Protein AF-A0A3N0AHP6-F1 (afdb_monomer)

Solvent-accessible surface area (backbone atoms only — not comparable to full-atom values): 27730 Å² total; per-residue (Å²): 132,58,70,57,45,53,55,48,40,57,68,29,52,37,77,65,82,83,68,56,67,74,57,47,48,56,63,51,55,54,73,38,75,35,44,72,67,33,30,59,59,37,41,51,90,96,32,44,31,36,74,40,88,46,99,89,26,25,27,37,46,29,42,31,49,56,60,53,29,61,78,69,70,51,71,56,49,47,24,35,40,36,48,53,16,20,51,72,83,37,35,35,29,34,37,33,48,53,17,33,38,56,97,25,29,54,49,43,30,26,49,30,37,29,49,24,46,64,21,31,38,38,34,53,40,18,65,32,45,56,26,43,29,29,39,35,39,31,46,47,39,63,43,81,38,54,41,69,33,57,47,94,74,52,76,48,79,58,88,32,33,35,36,46,47,33,89,75,18,78,39,36,40,48,58,95,30,17,32,28,36,54,88,40,36,31,39,53,30,60,35,39,72,43,62,72,57,38,76,49,60,76,59,22,29,34,44,42,82,39,15,61,59,51,52,99,70,49,53,46,25,37,40,54,33,87,51,34,50,47,66,67,80,83,78,49,88,81,30,34,39,30,33,63,98,60,60,62,29,48,50,51,35,61,77,71,66,52,47,66,36,44,86,80,42,46,74,58,97,65,25,34,33,27,74,58,98,88,29,24,29,39,47,34,42,38,85,84,42,49,58,45,72,50,60,55,48,57,98,86,32,46,23,30,33,36,34,59,50,11,53,28,51,65,14,34,36,39,38,44,26,56,50,23,32,37,35,36,37,46,30,27,22,46,49,14,54,36,51,45,64,19,68,44,28,28,38,40,26,32,40,21,42,24,40,22,27,93,85,16,64,29,56,41,48,70,47,32,60,40,45,28,65,52,37,33,24,48,16,36,38,30,35,62,77,44,61,27,49,47,64,36,58,69,96,58,78,77,44,45,41,70,32,54,27,26,64,54,65,94,80,36,39,41,75,47,59,93,87,66,77,56,95,53,50,47,68,37,31,43,29,65,65,61,47,45,52,55,66,49,42,86,74,83,57,95,59,47,63,57,42,50,49,42,46,45,46,24,52,48,67,76,56,67,71,46,44,33,38,42,32,64,56,35,60,81,46,42,68,63,39,37,48,53,45,18,72,66,46,35,46,53,29,48,53,50,32,51,76,40,52,59,52,69,51,63,69,57,36,54,51,36,49,51,36,15,58,78,55,68,18,61,69,29,40,51,53,53,50,53,53,54,60,71,68,46,77,80,60,82,70,74,80,69,77,131

InterPro domains:
  IPR032675 Leucine-rich repeat domain superfamily [G3DSA:3.80.10.10] (245-380)

Foldseek 3Di:
DPVLCLVLLCLFKHADDPDDPVVVLVVLAPAAEAADPNLVQQEDPPHQWDWADDPQFIETQAGQVVCSCVVNVHDLERMEGRDHQHRNNTGHAEYELNHYPLNRAASRYAQEYEDYPNHAEYAANRCQNHRYAEYEAHLRHQYYHQRAHDPVSGPDHHPKHFYHYDPNNCFWDGDPRWIAGNQRQERRADIPPCPAEAERDANHAEYDARNWHQDPRFHQEYEDHQNYQDDDDPRDQNREYADDCDDNVVVVCVVVVGQYEYPQWDQDPNWIWHADPLWIEGRAHHQPDQAAADDQHDPNTGHAYYGACRAHLNHQEYAAALNYQYYEHDQQNAQHQEHHYHQNHAEAYANHPDHHHANYEYEDHLNHNFHYWRHQAQHKYAYPVFNAIARHHHPDTDFQQKFKWFQPDVVFIGGDDVPDDDPRIGIGSGDVVVRLVVLLDPDDDDCSLVRLLRRQLTRYDDDLVSLLSSLVVCVVVLLVNLLSNLLVLRLSSLVSNVSSVSCVDPVSLVSSLVSNVVSVSVNSNVSSVVSVVVPDPDDPVVVPDD

Nearest PDB structures (foldseek):
  4cp6-assembly1_A  TM=3.394E-01  e=4.085E-06  Streptococcus pneumoniae
  4h09-assembly2_B  TM=3.411E-01  e=2.617E-04  Eubacterium ventriosum ATCC 27560

Organism: NCBI:txid255723

Sequence (546 aa):
MNDAMREALSDILFFDDATPIDELARRCAEPLHLSGEAAAALTGEGRPFALWPEPDGCALLAADLHSLARDAGLPDAGLILRLPATICGTPLVRITADAFRPWLSYGIGLRLLALPEGMRETADRSLSPLCFENLAIPSTLERFGARPVQWSKLTRYPDGVRYLVHPDNPALFAEDGSLYSRDGETLIAQAYPYGECVEVRPGVRCIRQDAFLHTPNPPRRIVCPDSLEEARDDIDPALLWIRSNHGAFARVLKETGRRAVSPAYKIVDGDVYDFDDEGALLVATASEKTTAVTPDAVEGVPLVRIGRRALAPQATAVVISSQVKDIEDGNICEGAEKIALGENVRRIGRECFMHAAEGCVARIPRSVECIGERSFSGGWVRFDALDTAAYIPAGVRGLFSPTAYRDGGAAGIELAGEGASDESCFAVPFDMRAYDELLAGERAFLTKTQALVERLAGKAPLQDDAAASFARQLEKNAEAACTLIAERRSRRAIERLADAGFYEDEQRFLFQCEQLRRAHAAEALGCLMQRREAAAPAKPSDRFAF

Structure (mmCIF, N/CA/C/O backbone):
data_AF-A0A3N0AHP6-F1
#
_entry.id   AF-A0A3N0AHP6-F1
#
loop_
_atom_site.group_PDB
_atom_site.id
_atom_site.type_symbol
_atom_site.label_atom_id
_atom_site.label_alt_id
_atom_site.label_comp_id
_atom_site.label_asym_id
_atom_site.label_entity_id
_atom_site.label_seq_id
_atom_site.pdbx_PDB_ins_code
_atom_site.Cartn_x
_atom_site.Cartn_y
_atom_site.Cartn_z
_atom_site.occupancy
_atom_site.B_iso_or_equiv
_atom_site.auth_seq_id
_atom_site.auth_comp_id
_atom_site.auth_asym_id
_atom_site.auth_atom_id
_atom_site.pdbx_PDB_model_num
ATOM 1 N N . MET A 1 1 ? -2.672 -7.099 56.498 1.00 60.59 1 MET A N 1
ATOM 2 C CA . MET A 1 1 ? -3.964 -6.588 56.000 1.00 60.59 1 MET A CA 1
ATOM 3 C C . MET A 1 1 ? -4.979 -6.742 57.123 1.00 60.59 1 MET A C 1
ATOM 5 O O . MET A 1 1 ? -5.038 -7.840 57.660 1.00 60.59 1 MET A O 1
ATOM 9 N N . ASN A 1 2 ? -5.664 -5.674 57.552 1.00 68.00 2 ASN A N 1
ATOM 10 C CA . ASN A 1 2 ? -6.795 -5.813 58.484 1.00 68.00 2 ASN A CA 1
ATOM 11 C C . ASN A 1 2 ? -8.003 -6.388 57.720 1.00 68.00 2 ASN A C 1
ATOM 13 O O . ASN A 1 2 ? -8.059 -6.280 56.493 1.00 68.00 2 ASN A O 1
ATOM 17 N N . ASP A 1 3 ? -8.945 -7.013 58.424 1.00 70.50 3 ASP A N 1
ATOM 18 C CA . ASP A 1 3 ? -10.074 -7.706 57.785 1.00 70.50 3 ASP A CA 1
ATOM 19 C C . ASP A 1 3 ? -10.952 -6.751 56.957 1.00 70.50 3 ASP A C 1
ATOM 21 O O . ASP A 1 3 ? -11.359 -7.107 55.856 1.00 70.50 3 ASP A O 1
ATOM 25 N N . ALA A 1 4 ? -11.100 -5.496 57.398 1.00 65.75 4 ALA A N 1
ATOM 26 C CA . ALA A 1 4 ? -11.812 -4.448 56.660 1.00 65.75 4 ALA A CA 1
ATOM 27 C C . ALA A 1 4 ? -11.177 -4.111 55.294 1.00 65.75 4 ALA A C 1
ATOM 29 O O . ALA A 1 4 ? -11.889 -3.874 54.322 1.00 65.75 4 ALA A O 1
ATOM 30 N N . MET A 1 5 ? -9.840 -4.113 55.181 1.00 67.00 5 MET A N 1
ATOM 31 C CA . MET A 1 5 ? -9.163 -3.927 53.890 1.00 67.00 5 MET A CA 1
ATOM 32 C C . MET A 1 5 ? -9.312 -5.166 53.004 1.00 67.00 5 MET A C 1
ATOM 34 O O . MET A 1 5 ? -9.449 -5.018 51.798 1.00 67.00 5 MET A O 1
ATOM 38 N N . ARG A 1 6 ? -9.337 -6.376 53.579 1.00 71.19 6 ARG A N 1
ATOM 39 C CA . ARG A 1 6 ? -9.558 -7.617 52.819 1.00 71.19 6 ARG A CA 1
ATOM 40 C C . ARG A 1 6 ? -10.959 -7.661 52.201 1.00 71.19 6 ARG A C 1
ATOM 42 O O . ARG A 1 6 ? -11.077 -7.986 51.027 1.00 71.19 6 ARG A O 1
ATOM 49 N N . GLU A 1 7 ? -11.977 -7.313 52.983 1.00 71.94 7 GLU A N 1
ATOM 50 C CA . GLU A 1 7 ? -13.381 -7.276 52.558 1.00 71.94 7 GLU A CA 1
ATOM 51 C C . GLU A 1 7 ? -13.612 -6.208 51.475 1.00 71.94 7 GLU A C 1
ATOM 53 O O . GLU A 1 7 ? -14.125 -6.504 50.398 1.00 71.94 7 GLU A O 1
ATOM 58 N N . ALA A 1 8 ? -13.100 -4.991 51.687 1.00 71.69 8 ALA A N 1
ATOM 59 C CA . ALA A 1 8 ? -13.173 -3.920 50.693 1.00 71.69 8 ALA A CA 1
ATOM 60 C C . ALA A 1 8 ? -12.451 -4.262 49.379 1.00 71.69 8 ALA A C 1
ATOM 62 O O . ALA A 1 8 ? -12.913 -3.901 48.297 1.00 71.69 8 ALA A O 1
ATOM 63 N N . LEU A 1 9 ? -11.307 -4.950 49.464 1.00 74.94 9 LEU A N 1
ATOM 64 C CA . LEU A 1 9 ? -10.569 -5.407 48.289 1.00 74.94 9 LEU A CA 1
ATOM 65 C C . LEU A 1 9 ? -11.345 -6.475 47.520 1.00 74.94 9 LEU A C 1
ATOM 67 O O . LEU A 1 9 ? -11.382 -6.392 46.294 1.00 74.94 9 LEU A O 1
ATOM 71 N N . SER A 1 10 ? -12.004 -7.414 48.213 1.00 80.50 10 SER A N 1
ATOM 72 C CA . SER A 1 10 ? -12.792 -8.468 47.561 1.00 80.50 10 SER A CA 1
ATOM 73 C C . SER A 1 10 ? -13.999 -7.953 46.775 1.00 80.50 10 SER A C 1
ATOM 75 O O . SER A 1 10 ? -14.454 -8.648 45.872 1.00 80.50 10 SER A O 1
ATOM 77 N N . ASP A 1 11 ? -14.477 -6.737 47.046 1.00 84.69 11 ASP A N 1
ATOM 78 C CA . ASP A 1 11 ? -15.577 -6.127 46.287 1.00 84.69 11 ASP A CA 1
ATOM 79 C C . ASP A 1 11 ? -15.116 -5.349 45.044 1.00 84.69 11 ASP A C 1
ATOM 81 O O . ASP A 1 11 ? -15.899 -5.149 44.109 1.00 84.69 11 ASP A O 1
ATOM 85 N N . ILE A 1 12 ? -13.857 -4.897 45.026 1.00 91.38 12 ILE A N 1
ATOM 86 C CA . ILE A 1 12 ? -13.289 -4.041 43.969 1.00 91.38 12 ILE A CA 1
ATOM 87 C C . ILE A 1 12 ? -12.486 -4.852 42.965 1.00 91.38 12 ILE A C 1
ATOM 89 O O . ILE A 1 12 ? -12.589 -4.615 41.764 1.00 91.38 12 ILE A O 1
ATOM 93 N N . LEU A 1 13 ? -11.652 -5.771 43.450 1.00 93.31 13 LEU A N 1
ATOM 94 C CA . LEU A 1 13 ? -10.813 -6.624 42.623 1.00 93.31 13 LEU A CA 1
ATOM 95 C C . LEU A 1 13 ? -10.924 -8.057 43.131 1.00 93.31 13 LEU A C 1
ATOM 97 O O . LEU A 1 13 ? -10.480 -8.367 44.232 1.00 93.31 13 LEU A O 1
ATOM 101 N N . PHE A 1 14 ? -11.499 -8.935 42.320 1.00 93.75 14 PHE A N 1
ATOM 102 C CA . PHE A 1 14 ? -11.691 -10.339 42.680 1.00 93.75 14 PHE A CA 1
ATOM 103 C C . PHE A 1 14 ? -11.543 -11.251 41.465 1.00 93.75 14 PHE A C 1
ATOM 105 O O . PHE A 1 14 ? -11.559 -10.796 40.325 1.00 93.75 14 PHE A O 1
ATOM 112 N N . PHE A 1 15 ? -11.375 -12.548 41.710 1.00 93.94 15 PHE A N 1
ATOM 113 C CA . PHE A 1 15 ? -11.297 -13.571 40.671 1.00 93.94 15 PHE A CA 1
ATOM 114 C C . PHE A 1 15 ? -12.629 -14.323 40.578 1.00 93.94 15 PHE A C 1
ATOM 116 O O . PHE A 1 15 ? -13.157 -14.765 41.597 1.00 93.94 15 PHE A O 1
ATOM 123 N N . ASP A 1 16 ? -13.162 -14.465 39.367 1.00 92.38 16 ASP A N 1
ATOM 124 C CA . ASP A 1 16 ? -14.370 -15.242 39.073 1.00 92.38 16 ASP A CA 1
ATOM 125 C C . ASP A 1 16 ? -14.294 -15.690 37.608 1.00 92.38 16 ASP A C 1
ATOM 127 O O . ASP A 1 16 ? -14.392 -14.873 36.690 1.00 92.38 16 ASP A O 1
ATOM 131 N N . ASP A 1 17 ? -14.069 -16.980 37.375 1.00 90.69 17 ASP A N 1
ATOM 132 C CA . ASP A 1 17 ? -13.994 -17.598 36.046 1.00 90.69 17 ASP A CA 1
ATOM 133 C C . ASP A 1 17 ? -15.271 -18.372 35.679 1.00 90.69 17 ASP A C 1
ATOM 135 O O . ASP A 1 17 ? -15.566 -18.560 34.498 1.00 90.69 17 ASP A O 1
ATOM 139 N N . ALA A 1 18 ? -16.062 -18.767 36.677 1.00 93.06 18 ALA A N 1
ATOM 140 C CA . ALA A 1 18 ? -17.239 -19.610 36.512 1.00 93.06 18 ALA A CA 1
ATOM 141 C C . ALA A 1 18 ? -18.499 -18.834 36.096 1.00 93.06 18 ALA A C 1
ATOM 143 O O . ALA A 1 18 ? -19.311 -19.351 35.325 1.00 93.06 18 ALA A O 1
ATOM 144 N N . THR A 1 19 ? -18.690 -17.607 36.591 1.00 95.19 19 THR A N 1
ATOM 145 C CA . THR A 1 19 ? -19.942 -16.866 36.369 1.00 95.19 19 THR A CA 1
ATOM 146 C C . THR A 1 19 ? -20.007 -16.327 34.935 1.00 95.19 19 THR A C 1
ATOM 148 O O . THR A 1 19 ? -19.036 -15.709 34.495 1.00 95.19 19 THR A O 1
ATOM 151 N N . PRO A 1 20 ? -21.108 -16.499 34.179 1.00 96.00 20 PRO A N 1
ATOM 152 C CA . PRO A 1 20 ? -21.264 -15.914 32.844 1.00 96.00 20 PRO A CA 1
ATOM 153 C C . PRO A 1 20 ? -21.096 -14.388 32.831 1.00 96.00 20 PRO A C 1
ATOM 155 O O . PRO A 1 20 ? -21.489 -13.699 33.772 1.00 96.00 20 PRO A O 1
ATOM 158 N N . ILE A 1 21 ? -20.543 -13.834 31.746 1.00 94.75 21 ILE A N 1
ATOM 159 C CA . ILE A 1 21 ? -20.154 -12.415 31.713 1.00 94.75 21 ILE A CA 1
ATOM 160 C C . ILE A 1 21 ? -21.340 -11.451 31.849 1.00 94.75 21 ILE A C 1
ATOM 162 O O . ILE A 1 21 ? -21.230 -10.458 32.559 1.00 94.75 21 ILE A O 1
ATOM 166 N N . ASP A 1 22 ? -22.493 -11.766 31.255 1.00 92.50 22 ASP A N 1
ATOM 167 C CA . ASP A 1 22 ? -23.694 -10.920 31.337 1.00 92.50 22 ASP A CA 1
ATOM 168 C C . ASP A 1 22 ? -24.322 -10.937 32.738 1.00 92.50 22 ASP A C 1
ATOM 170 O O . ASP A 1 22 ? -25.002 -9.998 33.157 1.00 92.50 22 ASP A O 1
ATOM 174 N N . GLU A 1 23 ? -24.123 -12.024 33.483 1.00 95.06 23 GLU A N 1
ATOM 175 C CA . GLU A 1 23 ? -24.515 -12.109 34.887 1.00 95.06 23 GLU A CA 1
ATOM 176 C C . GLU A 1 23 ? -23.552 -11.307 35.766 1.00 95.06 23 GLU A C 1
ATOM 178 O O . GLU A 1 23 ? -24.004 -10.504 36.582 1.00 95.06 23 GLU A O 1
ATOM 183 N N . LEU A 1 24 ? -22.240 -11.428 35.532 1.00 94.50 24 LEU A N 1
ATOM 184 C CA . LEU A 1 24 ? -21.227 -10.616 36.210 1.00 94.50 24 LEU A CA 1
ATOM 185 C C . LEU A 1 24 ? -21.418 -9.122 35.972 1.00 94.50 24 LEU A C 1
ATOM 187 O O . LEU A 1 24 ? -21.387 -8.350 36.925 1.00 94.50 24 LEU A O 1
ATOM 191 N N . ALA A 1 25 ? -21.645 -8.709 34.726 1.00 94.06 25 ALA A N 1
ATOM 192 C CA . ALA A 1 25 ? -21.859 -7.311 34.381 1.00 94.06 25 ALA A CA 1
ATOM 193 C C . ALA A 1 25 ? -23.089 -6.743 35.102 1.00 94.06 25 ALA A C 1
ATOM 195 O O . ALA A 1 25 ? -23.007 -5.656 35.669 1.00 94.06 25 ALA A O 1
ATOM 196 N N . ARG A 1 26 ? -24.196 -7.501 35.169 1.00 92.19 26 ARG A N 1
ATOM 197 C CA . ARG A 1 26 ? -25.392 -7.111 35.936 1.00 92.19 26 ARG A CA 1
ATOM 198 C C . ARG A 1 26 ? -25.121 -7.024 37.436 1.00 92.19 26 ARG A C 1
ATOM 200 O O . ARG A 1 26 ? -25.527 -6.049 38.057 1.00 92.19 26 ARG A O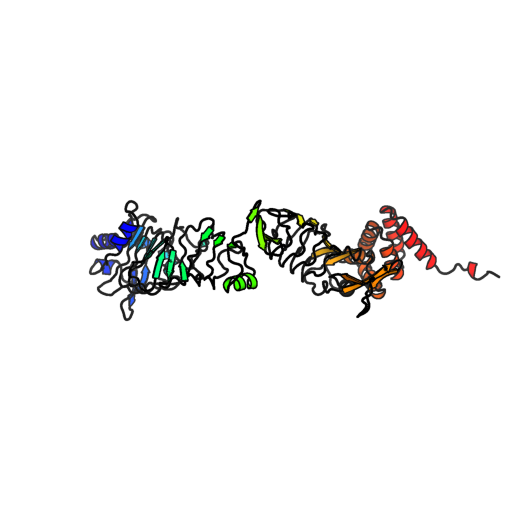 1
ATOM 207 N N . ARG A 1 27 ? -24.394 -7.990 38.007 1.00 92.19 27 ARG A N 1
ATOM 208 C CA . ARG A 1 27 ? -23.989 -7.969 39.425 1.00 92.19 27 ARG A CA 1
ATOM 209 C C . ARG A 1 27 ? -23.109 -6.758 39.742 1.00 92.19 27 ARG A C 1
ATOM 211 O O . ARG A 1 27 ? -23.287 -6.105 40.764 1.00 92.19 27 ARG A O 1
ATOM 218 N N . CYS A 1 28 ? -22.162 -6.441 38.864 1.00 93.12 28 CYS A N 1
ATOM 219 C CA . CYS A 1 28 ? -21.251 -5.313 39.037 1.00 93.12 28 CYS A CA 1
ATOM 220 C C . CYS A 1 28 ? -21.891 -3.950 38.736 1.00 93.12 28 CYS A C 1
ATOM 222 O O . CYS A 1 28 ? -21.322 -2.944 39.157 1.00 93.12 28 CYS A O 1
ATOM 224 N N . ALA A 1 29 ? -23.042 -3.910 38.053 1.00 89.38 29 ALA A N 1
ATOM 225 C CA . ALA A 1 29 ? -23.788 -2.683 37.775 1.00 89.38 29 ALA A CA 1
ATOM 226 C C . ALA A 1 29 ? -24.452 -2.084 39.026 1.00 89.38 29 ALA A C 1
ATOM 228 O O . ALA A 1 29 ? -24.732 -0.887 39.051 1.00 89.38 29 ALA A O 1
ATOM 229 N N . GLU A 1 30 ? -24.680 -2.879 40.078 1.00 91.12 30 GLU A N 1
ATOM 230 C CA . GLU A 1 30 ? -25.115 -2.332 41.364 1.00 91.12 30 GLU A CA 1
ATOM 231 C C . GLU A 1 30 ? -24.065 -1.324 41.885 1.00 91.12 30 GLU A C 1
ATOM 233 O O . GLU A 1 30 ? -22.864 -1.614 41.841 1.00 91.12 30 GLU A O 1
ATOM 238 N N . PRO A 1 31 ? -24.449 -0.135 42.379 1.00 92.44 31 PRO A N 1
ATOM 239 C CA . PRO A 1 31 ? -23.481 0.843 42.871 1.00 92.44 31 PRO A CA 1
ATOM 240 C C . PRO A 1 31 ? -22.698 0.341 44.095 1.00 92.44 31 PRO A C 1
ATOM 242 O O . PRO A 1 31 ? -23.275 0.009 45.129 1.00 92.44 31 PRO A O 1
ATOM 245 N N . LEU A 1 32 ? -21.365 0.322 43.998 1.00 93.06 32 LEU A N 1
ATOM 246 C CA . LEU A 1 32 ? -20.478 0.054 45.134 1.00 93.06 32 LEU A CA 1
ATOM 247 C C . LEU A 1 32 ? -20.097 1.367 45.829 1.00 93.06 32 LEU A C 1
ATOM 249 O O . LEU A 1 32 ? -19.530 2.265 45.204 1.00 93.06 32 LEU A O 1
ATOM 253 N N . HIS A 1 33 ? -20.355 1.464 47.131 1.00 93.19 33 HIS A N 1
ATOM 254 C CA . HIS A 1 33 ? -20.053 2.649 47.933 1.00 93.19 33 HIS A CA 1
ATOM 255 C C . HIS A 1 33 ? -18.953 2.345 48.955 1.00 93.19 33 HIS A C 1
ATOM 257 O O . HIS A 1 33 ? -19.170 1.601 49.909 1.00 93.19 33 HIS A O 1
ATOM 263 N N . LEU A 1 34 ? -17.775 2.954 48.791 1.00 90.12 34 LEU A N 1
ATOM 264 C CA . LEU A 1 34 ? -16.674 2.822 49.748 1.00 90.12 34 LEU A CA 1
ATOM 265 C C . LEU A 1 34 ? -16.747 3.926 50.801 1.00 90.12 34 LEU A C 1
ATOM 267 O O . LEU A 1 34 ? -16.810 5.112 50.477 1.00 90.12 34 LEU A O 1
ATOM 271 N N . SER A 1 35 ? -16.694 3.549 52.077 1.00 88.12 35 SER A N 1
ATOM 272 C CA . SER A 1 35 ? -16.689 4.485 53.207 1.00 88.12 35 SER A CA 1
ATOM 273 C C . SER A 1 35 ? -15.869 3.942 54.382 1.00 88.12 35 SER A C 1
ATOM 275 O O . SER A 1 35 ? -15.400 2.804 54.346 1.00 88.12 35 SER A O 1
ATOM 277 N N . GLY A 1 36 ? -15.653 4.764 55.413 1.00 86.81 36 GLY A N 1
ATOM 278 C CA . GLY A 1 36 ? -14.990 4.340 56.650 1.00 86.81 36 GLY A CA 1
ATOM 279 C C . GLY A 1 36 ? -13.583 3.771 56.433 1.00 86.81 36 GLY A C 1
ATOM 280 O O . GLY A 1 36 ? -12.793 4.305 55.650 1.00 86.81 36 GLY A O 1
ATOM 281 N N . GLU A 1 37 ? -13.271 2.678 57.134 1.00 83.62 37 GLU A N 1
ATOM 282 C CA . GLU A 1 37 ? -11.953 2.033 57.078 1.00 83.62 37 GLU A CA 1
ATOM 283 C C . GLU A 1 37 ? -11.608 1.487 55.685 1.00 83.62 37 GLU A C 1
ATOM 285 O O . GLU A 1 37 ? -10.451 1.562 55.277 1.00 83.62 37 GLU A O 1
ATOM 290 N N . ALA A 1 38 ? -12.601 1.007 54.929 1.00 81.94 38 ALA A N 1
ATOM 291 C CA . ALA A 1 38 ? -12.428 0.506 53.566 1.00 81.94 38 ALA A CA 1
ATOM 292 C C . ALA A 1 38 ? -11.911 1.599 52.616 1.00 81.94 38 ALA A C 1
ATOM 294 O O . ALA A 1 38 ? -10.931 1.408 51.896 1.00 81.94 38 ALA A O 1
ATOM 295 N N . ALA A 1 39 ? -12.528 2.783 52.651 1.00 86.44 39 ALA A N 1
ATOM 296 C CA . ALA A 1 39 ? -12.084 3.911 51.838 1.00 86.44 39 ALA A CA 1
ATOM 297 C C . ALA A 1 39 ? -10.700 4.426 52.274 1.00 86.44 39 ALA A C 1
ATOM 299 O O . ALA A 1 39 ? -9.848 4.687 51.423 1.00 86.44 39 ALA A O 1
ATOM 300 N N . ALA A 1 40 ? -10.444 4.519 53.584 1.00 85.50 40 ALA A N 1
ATOM 301 C CA . ALA A 1 40 ? -9.150 4.947 54.126 1.00 85.50 40 ALA A CA 1
ATOM 302 C C . ALA A 1 40 ? -8.005 3.963 53.812 1.00 85.50 40 ALA A C 1
ATOM 304 O O . ALA A 1 40 ? -6.844 4.357 53.708 1.00 85.50 40 ALA A O 1
ATOM 305 N N . ALA A 1 41 ? -8.319 2.677 53.654 1.00 83.31 41 ALA A N 1
ATOM 306 C CA . ALA A 1 41 ? -7.358 1.650 53.276 1.00 83.31 41 ALA A CA 1
ATOM 307 C C . ALA A 1 41 ? -6.892 1.775 51.815 1.00 83.31 41 ALA A C 1
ATOM 309 O O . ALA A 1 41 ? -5.727 1.494 51.515 1.00 83.31 41 ALA A O 1
ATOM 310 N N . LEU A 1 42 ? -7.792 2.212 50.931 1.00 84.94 42 LEU A N 1
ATOM 311 C CA . LEU A 1 42 ? -7.589 2.244 49.483 1.00 84.94 42 LEU A CA 1
ATOM 312 C C . LEU A 1 42 ? -7.162 3.610 48.953 1.00 84.94 42 LEU A C 1
ATOM 314 O O . LEU A 1 42 ? -6.558 3.671 47.887 1.00 84.94 42 LEU A O 1
ATOM 318 N N . THR A 1 43 ? -7.446 4.689 49.682 1.00 86.25 43 THR A N 1
ATOM 319 C CA . THR A 1 43 ? -7.191 6.065 49.237 1.00 86.25 43 THR A CA 1
ATOM 320 C C . THR A 1 43 ? -6.187 6.800 50.115 1.00 86.25 43 THR A C 1
ATOM 322 O O . THR A 1 43 ? -6.121 6.583 51.322 1.00 86.25 43 THR A O 1
ATOM 325 N N . GLY A 1 44 ? -5.400 7.687 49.503 1.00 80.31 44 GLY A N 1
ATOM 326 C CA . GLY A 1 44 ? -4.389 8.500 50.184 1.00 80.31 44 GLY A CA 1
ATOM 327 C C . GLY A 1 44 ? -2.990 8.333 49.591 1.00 80.31 44 GLY A C 1
ATOM 328 O O . GLY A 1 44 ? -2.791 7.641 48.594 1.00 80.31 44 GLY A O 1
ATOM 329 N N . GLU A 1 45 ? -2.001 8.987 50.195 1.00 76.75 45 GLU A N 1
ATOM 330 C CA . GLU A 1 45 ? -0.619 8.928 49.714 1.00 76.75 45 GLU A CA 1
ATOM 331 C C . GLU A 1 45 ? -0.038 7.511 49.868 1.00 76.75 45 GLU A C 1
ATOM 333 O O . GLU A 1 45 ? -0.155 6.887 50.924 1.00 76.75 45 GLU A O 1
ATOM 338 N N . GLY A 1 46 ? 0.548 6.977 48.791 1.00 78.19 46 GLY A N 1
ATOM 339 C CA . GLY A 1 46 ? 1.087 5.612 48.757 1.00 78.19 46 GLY A CA 1
ATOM 340 C C . GLY A 1 46 ? 0.031 4.500 48.806 1.00 78.19 46 GLY A C 1
ATOM 341 O O . GLY A 1 46 ? 0.389 3.340 49.001 1.00 78.19 46 GLY A O 1
ATOM 342 N N . ARG A 1 47 ? -1.257 4.834 48.651 1.00 85.94 47 ARG A N 1
ATOM 343 C CA . ARG A 1 47 ? -2.358 3.864 48.597 1.00 85.94 47 ARG A CA 1
ATOM 344 C C . ARG A 1 47 ? -2.716 3.491 47.158 1.00 85.94 47 ARG A C 1
ATOM 346 O O . ARG A 1 47 ? -2.359 4.227 46.236 1.00 85.94 47 ARG A O 1
ATOM 353 N N . PRO A 1 48 ? -3.423 2.363 46.951 1.00 86.75 48 PRO A N 1
ATOM 354 C CA . PRO A 1 48 ? -3.725 1.883 45.611 1.00 86.75 48 PRO A CA 1
ATOM 355 C C . PRO A 1 48 ? -4.504 2.868 44.740 1.00 86.75 48 PRO A C 1
ATOM 357 O O . PRO A 1 48 ? -4.262 2.899 43.538 1.00 86.75 48 PRO A O 1
ATOM 360 N N . PHE A 1 49 ? -5.399 3.677 45.315 1.00 90.94 49 PHE A N 1
ATOM 361 C CA . PHE A 1 49 ? -6.145 4.711 44.602 1.00 90.94 49 PHE A CA 1
ATOM 362 C C . PHE A 1 49 ? -5.676 6.120 44.967 1.00 90.94 49 PHE A C 1
ATOM 364 O O . PHE A 1 49 ? -5.736 6.549 46.122 1.00 90.94 49 PHE A O 1
ATOM 371 N N . ALA A 1 50 ? -5.301 6.882 43.940 1.00 93.38 50 ALA A N 1
ATOM 372 C CA . ALA A 1 50 ? -5.143 8.328 44.025 1.00 93.38 50 ALA A CA 1
ATOM 373 C C . ALA A 1 50 ? -6.352 9.010 43.378 1.00 93.38 50 ALA A C 1
ATOM 375 O O . ALA A 1 50 ? -6.723 8.680 42.249 1.00 93.38 50 ALA A O 1
ATOM 376 N N . LEU A 1 51 ? -6.945 9.973 44.082 1.00 94.50 51 LEU A N 1
ATOM 377 C CA . LEU A 1 51 ? -8.131 10.704 43.638 1.00 94.50 51 LEU A CA 1
ATOM 378 C C . LEU A 1 51 ? -7.814 12.190 43.470 1.00 94.50 51 LEU A C 1
ATOM 380 O O . LEU A 1 51 ? -7.045 12.755 44.248 1.00 94.50 51 LEU A O 1
ATOM 384 N N . TRP A 1 52 ? -8.446 12.824 42.487 1.00 93.69 52 TRP A N 1
ATOM 385 C CA . TRP A 1 52 ? -8.442 14.275 42.315 1.00 93.69 52 TRP A CA 1
ATOM 386 C C . TRP A 1 52 ? -9.836 14.839 42.573 1.00 93.69 52 TRP A C 1
ATOM 388 O O . TRP A 1 52 ? -10.788 14.329 41.982 1.00 93.69 52 TRP A O 1
ATOM 398 N N . PRO A 1 53 ? -9.990 15.871 43.414 1.00 93.62 53 PRO A N 1
ATOM 399 C CA . PRO A 1 53 ? -11.263 16.567 43.555 1.00 93.62 53 PRO A CA 1
ATOM 400 C C . PRO A 1 53 ? -11.685 17.245 42.246 1.00 93.62 53 PRO A C 1
ATOM 402 O O . PRO A 1 53 ? -10.879 17.905 41.594 1.00 93.62 53 PRO A O 1
ATOM 405 N N . GLU A 1 54 ? -12.959 17.120 41.894 1.00 92.50 54 GLU A N 1
ATOM 406 C CA . GLU A 1 54 ? -13.606 17.778 40.755 1.00 92.50 54 GLU A CA 1
ATOM 407 C C . GLU A 1 54 ? -14.889 18.481 41.244 1.00 92.50 54 GLU A C 1
ATOM 409 O O . GLU A 1 54 ? -15.411 18.120 42.301 1.00 92.50 54 GLU A O 1
ATOM 414 N N . PRO A 1 55 ? -15.442 19.466 40.510 1.00 90.31 55 PRO A N 1
ATOM 415 C CA . PRO A 1 55 ? -16.648 20.183 40.941 1.00 90.31 55 PRO A CA 1
ATOM 416 C C . PRO A 1 55 ? -17.849 19.274 41.251 1.00 90.31 55 PRO A C 1
ATOM 418 O O . PRO A 1 55 ? -18.568 19.519 42.216 1.00 90.31 55 PRO A O 1
ATOM 421 N N . ASP A 1 56 ? -18.016 18.203 40.473 1.00 90.38 56 ASP A N 1
ATOM 422 C CA . ASP A 1 56 ? -19.157 17.283 40.560 1.00 90.38 56 ASP A CA 1
ATOM 423 C C . ASP A 1 56 ? -18.803 15.935 41.226 1.00 90.38 56 ASP A C 1
ATOM 425 O O . ASP A 1 56 ? -19.591 14.990 41.174 1.00 90.38 56 ASP A O 1
ATOM 429 N N . GLY A 1 57 ? -17.616 15.808 41.834 1.00 95.44 57 GLY A N 1
ATOM 430 C CA . GLY A 1 57 ? -17.167 14.559 42.451 1.00 95.44 57 GLY A CA 1
ATOM 431 C C . GLY A 1 57 ? -15.648 14.435 42.530 1.00 95.44 57 GLY A C 1
ATOM 432 O O . GLY A 1 57 ? -14.948 15.349 42.960 1.00 95.44 57 GLY A O 1
ATOM 433 N N . CYS A 1 58 ? -15.112 13.285 42.137 1.00 95.75 58 CYS A N 1
ATOM 434 C CA . CYS A 1 58 ? -13.677 13.064 42.024 1.00 95.75 58 CYS A CA 1
ATOM 435 C C . CYS A 1 58 ? -13.306 12.292 40.754 1.00 95.75 58 CYS A C 1
ATOM 437 O O . CYS A 1 58 ? -14.116 11.565 40.174 1.00 95.75 58 CYS A O 1
ATOM 439 N N . ALA A 1 59 ? -12.057 12.452 40.323 1.00 96.44 59 ALA A N 1
ATOM 440 C CA . ALA A 1 59 ? -11.457 11.695 39.237 1.00 96.44 59 ALA A CA 1
ATOM 441 C C . ALA A 1 59 ? -10.437 10.680 39.771 1.00 96.44 59 ALA A C 1
ATOM 443 O O . ALA A 1 59 ? -9.666 10.986 40.683 1.00 96.44 59 ALA A O 1
ATOM 444 N N . LEU A 1 60 ? -10.383 9.493 39.167 1.00 96.19 60 LEU A N 1
ATOM 445 C CA . LEU A 1 60 ? -9.335 8.507 39.427 1.00 96.19 60 LEU A CA 1
ATOM 446 C C . LEU A 1 60 ? -8.042 8.954 38.736 1.00 96.19 60 LEU A C 1
ATOM 448 O O . LEU A 1 60 ? -7.988 8.993 37.508 1.00 96.19 60 LEU A O 1
ATOM 452 N N . LEU A 1 61 ? -7.013 9.287 39.519 1.00 94.81 61 LEU A N 1
ATOM 453 C CA . LEU A 1 61 ? -5.687 9.691 39.032 1.00 94.81 61 LEU A CA 1
ATOM 454 C C . LEU A 1 61 ? -4.697 8.545 38.909 1.00 94.81 61 LEU A C 1
ATOM 456 O O . LEU A 1 61 ? -3.789 8.615 38.086 1.00 94.81 61 LEU A O 1
ATOM 460 N N . ALA A 1 62 ? -4.816 7.540 39.771 1.00 93.56 62 ALA A N 1
ATOM 461 C CA . ALA A 1 62 ? -3.976 6.356 39.735 1.00 93.56 62 ALA A CA 1
ATOM 462 C C . ALA A 1 62 ? -4.702 5.182 40.392 1.00 93.56 62 ALA A C 1
ATOM 464 O O . ALA A 1 62 ? -5.354 5.372 41.418 1.00 93.56 62 ALA A O 1
ATOM 465 N N . ALA A 1 63 ? -4.539 3.993 39.822 1.00 93.69 63 ALA A N 1
ATOM 466 C CA . ALA A 1 63 ? -4.947 2.714 40.376 1.00 93.69 63 ALA A CA 1
ATOM 467 C C . ALA A 1 63 ? -3.799 1.703 40.247 1.00 93.69 63 ALA A C 1
ATOM 469 O O . ALA A 1 63 ? -3.446 1.298 39.139 1.00 93.69 63 ALA A O 1
ATOM 470 N N . ASP A 1 64 ? -3.210 1.310 41.378 1.00 92.75 64 ASP A N 1
ATOM 471 C CA . ASP A 1 64 ? -2.146 0.302 41.454 1.00 92.75 64 ASP A CA 1
ATOM 472 C C . ASP A 1 64 ? -2.728 -1.115 41.528 1.00 92.75 64 ASP A C 1
ATOM 474 O O . ASP A 1 64 ? -2.922 -1.681 42.607 1.00 92.75 64 ASP A O 1
ATOM 478 N N . LEU A 1 65 ? -3.013 -1.693 40.359 1.00 92.50 65 LEU A N 1
ATOM 479 C CA . LEU A 1 65 ? -3.596 -3.029 40.248 1.00 92.50 65 LEU A CA 1
ATOM 480 C C . LEU A 1 65 ? -2.643 -4.126 40.734 1.00 92.50 65 LEU A C 1
ATOM 482 O O . LEU A 1 65 ? -3.109 -5.148 41.234 1.00 92.50 65 LEU A O 1
ATOM 486 N N . HIS A 1 66 ? -1.326 -3.921 40.643 1.00 90.31 66 HIS A N 1
ATOM 487 C CA . HIS A 1 66 ? -0.352 -4.872 41.179 1.00 90.31 66 HIS A CA 1
ATOM 488 C C . HIS A 1 66 ? -0.405 -4.943 42.696 1.00 90.31 66 HIS A C 1
ATOM 490 O O . HIS A 1 66 ? -0.431 -6.042 43.251 1.00 90.31 66 HIS A O 1
ATOM 496 N N . SER A 1 67 ? -0.425 -3.789 43.367 1.00 88.38 67 SER A N 1
ATOM 497 C CA . SER A 1 67 ? -0.559 -3.763 44.821 1.00 88.38 67 SER A CA 1
ATOM 498 C C . SER A 1 67 ? -1.894 -4.363 45.256 1.00 88.38 67 SER A C 1
ATOM 500 O O . SER A 1 67 ? -1.894 -5.190 46.162 1.00 88.38 67 SER A O 1
ATOM 502 N N . LEU A 1 68 ? -3.000 -4.054 44.564 1.00 88.75 68 LEU A N 1
ATOM 503 C CA . LEU A 1 68 ? -4.308 -4.660 44.852 1.00 88.75 68 LEU A CA 1
ATOM 504 C C . LEU A 1 68 ? -4.279 -6.191 44.721 1.00 88.75 68 LEU A C 1
ATOM 506 O O . LEU A 1 68 ? -4.669 -6.890 45.654 1.00 88.75 68 LEU A O 1
ATOM 510 N N . ALA A 1 69 ? -3.784 -6.720 43.597 1.00 90.25 69 ALA A N 1
ATOM 511 C CA . ALA A 1 69 ? -3.738 -8.162 43.356 1.00 90.25 69 ALA A CA 1
ATOM 512 C C . ALA A 1 69 ? -2.811 -8.883 44.347 1.00 90.25 69 ALA A C 1
ATOM 514 O O . ALA A 1 69 ? -3.191 -9.904 44.922 1.00 90.25 69 ALA A O 1
ATOM 515 N N . ARG A 1 70 ? -1.618 -8.326 44.604 1.00 88.75 70 ARG A N 1
ATOM 516 C CA . ARG A 1 70 ? -0.652 -8.868 45.573 1.00 88.75 70 ARG A CA 1
ATOM 517 C C . ARG A 1 70 ? -1.237 -8.902 46.980 1.00 88.75 70 ARG A C 1
ATOM 519 O O . ARG A 1 70 ? -1.129 -9.922 47.656 1.00 88.75 70 ARG A O 1
ATOM 526 N N . ASP A 1 71 ? -1.829 -7.798 47.425 1.00 84.69 71 ASP A N 1
ATOM 527 C CA . ASP A 1 71 ? -2.315 -7.663 48.798 1.00 84.69 71 ASP A CA 1
ATOM 528 C C . ASP A 1 71 ? -3.546 -8.556 49.044 1.00 84.69 71 ASP A C 1
ATOM 530 O O . ASP A 1 71 ? -3.707 -9.088 50.145 1.00 84.69 71 ASP A O 1
ATOM 534 N N . ALA A 1 72 ? -4.359 -8.793 48.007 1.00 84.62 72 ALA A N 1
ATOM 535 C CA . ALA A 1 72 ? -5.491 -9.720 48.033 1.00 84.62 72 ALA A CA 1
ATOM 536 C C . ALA A 1 72 ? -5.110 -11.196 47.778 1.00 84.62 72 ALA A C 1
ATOM 538 O O . ALA A 1 72 ? -5.943 -12.078 47.978 1.00 84.62 72 ALA A O 1
ATOM 539 N N . GLY A 1 73 ? -3.868 -11.491 47.372 1.00 88.62 73 GLY A N 1
ATOM 540 C CA . GLY A 1 73 ? -3.427 -12.851 47.033 1.00 88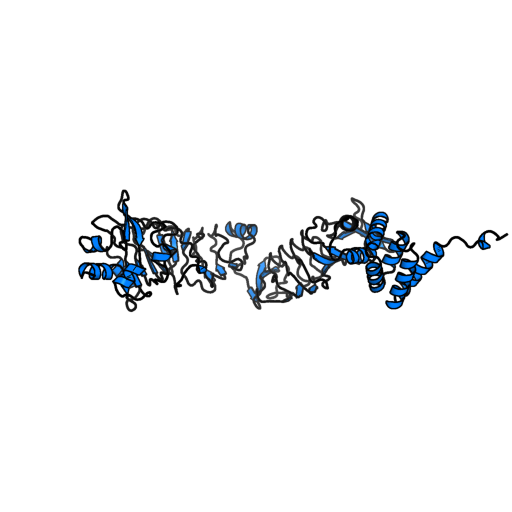.62 73 GLY A CA 1
ATOM 541 C C . GLY A 1 73 ? -4.093 -13.416 45.773 1.00 88.62 73 GLY A C 1
ATOM 542 O O . GLY A 1 73 ? -4.332 -14.620 45.691 1.00 88.62 73 GLY A O 1
ATOM 543 N N . LEU A 1 74 ? -4.430 -12.546 44.820 1.00 91.94 74 LEU A N 1
ATOM 544 C CA . LEU A 1 74 ? -5.135 -12.886 43.587 1.00 91.94 74 LEU A CA 1
ATOM 545 C C . LEU A 1 74 ? -4.165 -13.304 42.470 1.00 91.94 74 LEU A C 1
ATOM 547 O O . LEU A 1 74 ? -2.997 -12.903 42.484 1.00 91.94 74 LEU A O 1
ATOM 551 N N . PRO A 1 75 ? -4.638 -14.086 41.481 1.00 92.81 75 PRO A N 1
ATOM 552 C CA . PRO A 1 75 ? -3.872 -14.336 40.267 1.00 92.81 75 PRO A CA 1
ATOM 553 C C . PRO A 1 75 ? -3.666 -13.042 39.470 1.00 92.81 75 PRO A C 1
ATOM 555 O O . PRO A 1 75 ? -4.261 -12.003 39.744 1.00 92.81 75 PRO A O 1
ATOM 558 N N . ASP A 1 76 ? -2.833 -13.110 38.441 1.00 90.62 76 ASP A N 1
ATOM 559 C CA . ASP A 1 76 ? -2.561 -11.987 37.546 1.00 90.62 76 ASP A CA 1
ATOM 560 C C . ASP A 1 76 ? -3.513 -11.933 36.335 1.00 90.62 76 ASP A C 1
ATOM 562 O O . ASP A 1 76 ? -3.339 -11.093 35.456 1.00 90.62 76 ASP A O 1
ATOM 566 N N . ALA A 1 77 ? -4.516 -12.814 36.265 1.00 92.81 77 ALA A N 1
ATOM 567 C CA . ALA A 1 77 ? -5.455 -12.934 35.152 1.00 92.81 77 ALA A CA 1
ATOM 568 C C . ALA A 1 77 ? -6.839 -13.406 35.610 1.00 92.81 77 ALA A C 1
ATOM 570 O O . ALA A 1 77 ? -6.986 -13.958 36.699 1.00 92.81 77 ALA A O 1
ATOM 571 N N . GLY A 1 78 ? -7.850 -13.218 34.756 1.00 93.06 78 GLY A N 1
ATOM 572 C CA . GLY A 1 78 ? -9.233 -13.598 35.063 1.00 93.06 78 GLY A CA 1
ATOM 573 C C . GLY A 1 78 ? -9.889 -12.701 36.116 1.00 93.06 78 GLY A C 1
ATOM 574 O O . GLY A 1 78 ? -10.892 -13.083 36.714 1.00 93.06 78 GLY A O 1
ATOM 575 N N . LEU A 1 79 ? -9.314 -11.522 36.372 1.00 95.50 79 LEU A N 1
ATOM 576 C CA . LEU A 1 79 ? -9.772 -10.630 37.431 1.00 95.50 79 LEU A CA 1
ATOM 577 C C . LEU A 1 79 ? -10.956 -9.771 36.983 1.00 95.50 79 LEU A C 1
ATOM 579 O O . LEU A 1 79 ? -11.063 -9.370 35.825 1.00 95.50 79 LEU A O 1
ATOM 583 N N . ILE A 1 80 ? -11.819 -9.429 37.927 1.00 96.94 80 ILE A N 1
ATOM 584 C CA . ILE A 1 80 ? -12.906 -8.478 37.764 1.00 96.94 80 ILE A CA 1
ATOM 585 C C . ILE A 1 80 ? -12.512 -7.226 38.526 1.00 96.94 80 ILE A C 1
ATOM 587 O O . ILE A 1 80 ? -12.315 -7.287 39.736 1.00 96.94 80 ILE A O 1
ATOM 591 N N . LEU A 1 81 ? -12.409 -6.103 37.818 1.00 96.31 81 LEU A N 1
ATOM 592 C CA . LEU A 1 81 ? -12.219 -4.787 38.411 1.00 96.31 81 LEU A CA 1
ATOM 593 C C . LEU A 1 81 ? -13.552 -4.037 38.402 1.00 96.31 81 LEU A C 1
ATOM 595 O O . LEU A 1 81 ? -14.002 -3.570 37.355 1.00 96.31 81 LEU A O 1
ATOM 599 N N . ARG A 1 82 ? -14.172 -3.906 39.573 1.00 96.06 82 ARG A N 1
ATOM 600 C CA . ARG A 1 82 ? -15.378 -3.109 39.808 1.00 96.06 82 ARG A CA 1
ATOM 601 C C . ARG A 1 82 ? -14.981 -1.795 40.463 1.00 96.06 82 ARG A C 1
ATOM 603 O O . ARG A 1 82 ? -14.573 -1.761 41.622 1.00 96.06 82 ARG A O 1
ATOM 610 N N . LEU A 1 83 ? -15.087 -0.699 39.719 1.00 95.62 83 LEU A N 1
ATOM 611 C CA . LEU A 1 83 ? -14.809 0.618 40.281 1.00 95.62 83 LEU A CA 1
ATOM 612 C C . LEU A 1 83 ? -15.964 1.065 41.198 1.00 95.62 83 LEU A C 1
ATOM 614 O O . LEU A 1 83 ? -17.122 0.759 40.914 1.00 95.62 83 LEU A O 1
ATOM 618 N N . PRO A 1 84 ? -15.681 1.781 42.297 1.00 94.81 84 PRO A N 1
ATOM 619 C CA . PRO A 1 84 ? -16.714 2.266 43.208 1.00 94.81 84 PRO A CA 1
ATOM 620 C C . PRO A 1 84 ? -17.468 3.469 42.625 1.00 94.81 84 PRO A C 1
ATOM 622 O O . PRO A 1 84 ? -16.859 4.366 42.047 1.00 94.81 84 PRO A O 1
ATOM 625 N N . ALA A 1 85 ? -18.782 3.526 42.840 1.00 96.12 85 ALA A N 1
ATOM 626 C CA . ALA A 1 85 ? -19.628 4.660 42.458 1.00 96.12 85 ALA A CA 1
ATOM 627 C C . ALA A 1 85 ? -19.368 5.892 43.328 1.00 96.12 85 ALA A C 1
ATOM 629 O O . ALA A 1 85 ? -19.339 7.018 42.832 1.00 96.12 85 ALA A O 1
ATOM 630 N N . THR A 1 86 ? -19.125 5.690 44.627 1.00 94.88 86 THR A N 1
ATOM 631 C CA . THR A 1 86 ? -18.726 6.773 45.534 1.00 94.88 86 THR A CA 1
ATOM 632 C C . THR A 1 86 ? -17.614 6.338 46.471 1.00 94.88 86 THR A C 1
ATOM 634 O O . THR A 1 86 ? -17.622 5.205 46.956 1.00 94.88 86 THR A O 1
ATOM 637 N N . ILE A 1 87 ? -16.737 7.273 46.825 1.00 92.12 87 ILE A N 1
ATOM 638 C CA . ILE A 1 87 ? -15.693 7.086 47.830 1.00 92.12 87 ILE A CA 1
ATOM 639 C C . ILE A 1 87 ? -15.831 8.189 48.881 1.00 92.12 87 ILE A C 1
ATOM 641 O O . ILE A 1 87 ? -15.764 9.371 48.555 1.00 92.12 87 ILE A O 1
ATOM 645 N N . CYS A 1 88 ? -16.067 7.810 50.140 1.00 89.62 88 CYS A N 1
ATOM 646 C CA . CYS A 1 88 ? -16.375 8.731 51.242 1.00 89.62 88 CYS A CA 1
ATOM 647 C C . CYS A 1 88 ? -17.544 9.688 50.929 1.00 89.62 88 CYS A C 1
ATOM 649 O O . CYS A 1 88 ? -17.516 10.854 51.311 1.00 89.62 88 CYS A O 1
ATOM 651 N N . GLY A 1 89 ? -18.563 9.198 50.214 1.00 90.69 89 GLY A N 1
ATOM 652 C CA . GLY A 1 89 ? -19.721 9.994 49.785 1.00 90.69 89 GLY A CA 1
ATOM 653 C C . GLY A 1 89 ? -19.480 10.872 48.551 1.00 90.69 89 GLY A C 1
ATOM 654 O O . GLY A 1 89 ? -20.432 11.453 48.039 1.00 90.69 89 GLY A O 1
ATOM 655 N N . THR A 1 90 ? -18.251 10.934 48.032 1.00 94.19 90 THR A N 1
ATOM 656 C CA . THR A 1 90 ? -17.913 11.682 46.814 1.00 94.19 90 THR A CA 1
ATOM 657 C C . THR A 1 90 ? -18.065 10.785 45.579 1.00 94.19 90 THR A C 1
ATOM 659 O O . THR A 1 90 ? -17.429 9.727 45.542 1.00 94.19 90 THR A O 1
ATOM 662 N N . PRO A 1 91 ? -18.868 11.161 44.566 1.00 96.62 91 PRO A N 1
ATOM 663 C CA . PRO A 1 91 ? -19.031 10.378 43.339 1.00 96.62 91 PRO A CA 1
ATOM 664 C C . PRO A 1 91 ? -17.746 10.272 42.514 1.00 96.62 91 PRO A C 1
ATOM 666 O O . PRO A 1 91 ? -17.051 11.270 42.323 1.00 96.62 91 PRO A O 1
ATOM 669 N N . LEU A 1 92 ? -17.453 9.086 41.977 1.00 96.94 92 LEU A N 1
ATOM 670 C CA . LEU A 1 92 ? -16.356 8.888 41.030 1.00 96.94 92 LEU A CA 1
ATOM 671 C C . LEU A 1 92 ? -16.843 9.182 39.606 1.00 96.94 92 LEU A C 1
ATOM 673 O O . LEU A 1 92 ? -17.481 8.348 38.969 1.00 96.94 92 LEU A O 1
ATOM 677 N N . VAL A 1 93 ? -16.532 10.372 39.095 1.00 97.38 93 VAL A N 1
ATOM 678 C CA . VAL A 1 93 ? -17.124 10.881 37.845 1.00 97.38 93 VAL A CA 1
ATOM 679 C C . VAL A 1 93 ? -16.232 10.702 36.620 1.00 97.38 93 VAL A C 1
ATOM 681 O O . VAL A 1 93 ? -16.731 10.728 35.494 1.00 97.38 93 VAL A O 1
ATOM 684 N N . ARG A 1 94 ? -14.917 10.522 36.805 1.00 97.31 94 ARG A N 1
ATOM 685 C CA . ARG A 1 94 ? -13.954 10.522 35.694 1.00 97.31 94 ARG A CA 1
ATOM 686 C C . ARG A 1 94 ? -12.764 9.596 35.921 1.00 97.31 94 ARG A C 1
ATOM 688 O O . ARG A 1 94 ? -12.261 9.485 37.036 1.00 97.31 94 ARG A O 1
ATOM 695 N N . ILE A 1 95 ? -12.254 9.002 34.845 1.00 97.50 95 ILE A N 1
ATOM 696 C CA . ILE A 1 95 ? -10.939 8.341 34.813 1.00 97.50 95 ILE A CA 1
ATOM 697 C C . ILE A 1 95 ? -9.974 9.231 34.032 1.00 97.50 95 ILE A C 1
ATOM 699 O O . ILE A 1 95 ? -10.243 9.566 32.877 1.00 97.50 95 ILE A O 1
ATOM 703 N N . THR A 1 96 ? -8.859 9.638 34.640 1.00 96.38 96 THR A N 1
ATOM 704 C CA . THR A 1 96 ? -7.870 10.480 33.950 1.00 96.38 96 THR A CA 1
ATOM 705 C C . THR A 1 96 ? -6.943 9.655 33.056 1.00 96.38 96 THR A C 1
ATOM 707 O O . THR A 1 96 ? -6.881 8.430 33.153 1.00 96.38 96 THR A O 1
ATOM 710 N N . ALA A 1 97 ? -6.206 10.325 32.165 1.00 93.25 97 ALA A N 1
ATOM 711 C CA . ALA A 1 97 ? -5.311 9.669 31.208 1.00 93.25 97 ALA A CA 1
ATOM 712 C C . ALA A 1 97 ? -4.226 8.803 31.882 1.00 93.25 97 ALA A C 1
ATOM 714 O O . ALA A 1 97 ? -3.791 7.809 31.308 1.00 93.25 97 ALA A O 1
ATOM 715 N N . ASP A 1 98 ? -3.836 9.156 33.110 1.00 90.44 98 ASP A N 1
ATOM 716 C CA . ASP A 1 98 ? -2.775 8.503 33.885 1.00 90.44 98 ASP A CA 1
ATOM 717 C C . ASP A 1 98 ? -3.302 7.549 34.974 1.00 90.44 98 ASP A C 1
ATOM 719 O O . ASP A 1 98 ? -2.520 7.014 35.768 1.00 90.44 98 ASP A O 1
ATOM 723 N N . ALA A 1 99 ? -4.617 7.302 35.006 1.00 94.25 99 ALA A N 1
ATOM 724 C CA . ALA A 1 99 ? -5.241 6.442 36.008 1.00 94.25 99 ALA A CA 1
ATOM 725 C C . ALA A 1 99 ? -4.628 5.038 36.040 1.00 94.25 99 ALA A C 1
ATOM 727 O O . ALA A 1 99 ? -4.350 4.501 37.107 1.00 94.25 99 ALA A O 1
ATOM 728 N N . PHE A 1 100 ? -4.343 4.462 34.875 1.00 93.12 100 PHE A N 1
ATOM 729 C CA . PHE A 1 100 ? -3.782 3.119 34.759 1.00 93.12 100 PHE A CA 1
ATOM 730 C C . PHE A 1 100 ? -2.405 3.165 34.116 1.00 93.12 100 PHE A C 1
ATOM 732 O O . PHE A 1 100 ? -2.188 2.596 33.058 1.00 93.12 100 PHE A O 1
ATOM 739 N N . ARG A 1 101 ? -1.446 3.871 34.724 1.00 89.69 101 ARG A N 1
ATOM 740 C CA . ARG A 1 101 ? -0.076 3.934 34.183 1.00 89.69 101 ARG A CA 1
ATOM 741 C C . ARG A 1 101 ? 0.505 2.525 33.949 1.00 89.69 101 ARG A C 1
ATOM 743 O O . ARG A 1 101 ? 0.212 1.615 34.727 1.00 89.69 101 ARG A O 1
ATOM 750 N N . PRO A 1 102 ? 1.353 2.334 32.918 1.00 87.50 102 PRO A N 1
ATOM 751 C CA . PRO A 1 102 ? 1.930 1.034 32.575 1.00 87.50 102 PRO A CA 1
ATOM 752 C C . PRO A 1 102 ? 2.486 0.241 33.763 1.00 87.50 102 PRO A C 1
ATOM 754 O O . PRO A 1 102 ? 2.086 -0.891 33.991 1.00 87.50 102 PRO A O 1
ATOM 757 N N . TRP A 1 103 ? 3.334 0.850 34.594 1.00 87.00 103 TRP A N 1
ATOM 758 C CA . TRP A 1 103 ? 3.951 0.178 35.748 1.00 87.00 103 TRP A CA 1
ATOM 759 C C . TRP A 1 103 ? 2.989 -0.118 36.910 1.00 87.00 103 TRP A C 1
ATOM 761 O O . TRP A 1 103 ? 3.392 -0.764 37.871 1.00 87.00 103 TRP A O 1
ATOM 771 N N . LEU A 1 104 ? 1.748 0.372 36.850 1.00 87.62 104 LEU A N 1
ATOM 772 C CA . LEU A 1 104 ? 0.701 0.116 37.843 1.00 87.62 104 LEU A CA 1
ATOM 773 C C . LEU A 1 104 ? -0.278 -0.981 37.401 1.00 87.62 104 LEU A C 1
ATOM 775 O O . LEU A 1 104 ? -1.064 -1.454 38.218 1.00 87.62 104 LEU A O 1
ATOM 779 N N . SER A 1 105 ? -0.281 -1.354 36.119 1.00 87.56 105 SER A N 1
ATOM 780 C CA . SER A 1 105 ? -1.359 -2.164 35.534 1.00 87.56 105 SER A CA 1
ATOM 781 C C . SER A 1 105 ? -0.915 -3.236 34.537 1.00 87.56 105 SER A C 1
ATOM 783 O O . SER A 1 105 ? -1.648 -4.200 34.318 1.00 87.56 105 SER A O 1
ATOM 785 N N . TYR A 1 106 ? 0.267 -3.112 33.931 1.00 87.75 106 TYR A N 1
ATOM 786 C CA . TYR A 1 106 ? 0.755 -4.069 32.941 1.00 87.75 106 TYR A CA 1
ATOM 787 C C . TYR A 1 106 ? 0.924 -5.471 33.514 1.00 87.75 106 TYR A C 1
ATOM 789 O O . TYR A 1 106 ? 1.604 -5.690 34.503 1.00 87.75 106 TYR A O 1
ATOM 797 N N . GLY A 1 107 ? 0.380 -6.463 32.817 1.00 85.31 107 GLY A N 1
ATOM 798 C CA . GLY A 1 107 ? 0.498 -7.873 33.187 1.00 85.31 107 GLY A CA 1
ATOM 799 C C . GLY A 1 107 ? -0.695 -8.366 33.992 1.00 85.31 107 GLY A C 1
ATOM 800 O O . GLY A 1 107 ? -0.891 -9.576 34.064 1.00 85.31 107 GLY A O 1
ATOM 801 N N . ILE A 1 108 ? -1.533 -7.451 34.491 1.00 92.12 108 ILE A N 1
ATOM 802 C CA . ILE A 1 108 ? -2.835 -7.775 35.067 1.00 92.12 108 ILE A CA 1
ATOM 803 C C . ILE A 1 108 ? -3.867 -7.931 33.942 1.00 92.12 108 ILE A C 1
ATOM 805 O O . ILE A 1 108 ? -4.127 -7.000 33.179 1.00 92.12 108 ILE A O 1
ATOM 809 N N . GLY A 1 109 ? -4.440 -9.128 33.835 1.00 94.00 109 GLY A N 1
ATOM 810 C CA . GLY A 1 109 ? -5.505 -9.479 32.901 1.00 94.00 109 GLY A CA 1
ATOM 811 C C . GLY A 1 109 ? -6.876 -9.390 33.557 1.00 94.00 109 GLY A C 1
ATOM 812 O O . GLY A 1 109 ? -7.187 -10.152 34.476 1.00 94.00 109 GLY A O 1
ATOM 813 N N . LEU A 1 110 ? -7.709 -8.484 33.058 1.00 95.88 110 LEU A N 1
ATOM 814 C CA . LEU A 1 110 ? -9.083 -8.317 33.503 1.00 95.88 110 LEU A CA 1
ATOM 815 C C . LEU A 1 110 ? -10.028 -9.103 32.591 1.00 95.88 110 LEU A C 1
ATOM 817 O O . LEU A 1 110 ? -10.109 -8.857 31.391 1.00 95.88 110 LEU A O 1
ATOM 821 N N . ARG A 1 111 ? -10.816 -9.997 33.174 1.00 96.25 111 ARG A N 1
ATOM 822 C CA . ARG A 1 111 ? -11.977 -10.587 32.507 1.00 96.25 111 ARG A CA 1
ATOM 823 C C . ARG A 1 111 ? -13.088 -9.549 32.326 1.00 96.25 111 ARG A C 1
ATOM 825 O O . ARG A 1 111 ? -13.747 -9.520 31.290 1.00 96.25 111 ARG A O 1
ATOM 832 N N . LEU A 1 112 ? -13.275 -8.673 33.315 1.00 97.75 112 LEU A N 1
ATOM 833 C CA . LEU A 1 112 ? -14.268 -7.597 33.294 1.00 97.75 112 LEU A CA 1
ATOM 834 C C . LEU A 1 112 ? -13.714 -6.336 33.964 1.00 97.75 112 LEU A C 1
ATOM 836 O O . LEU A 1 112 ? -13.227 -6.389 35.091 1.00 97.75 112 LEU A O 1
ATOM 840 N N . LEU A 1 113 ? -13.851 -5.196 33.294 1.00 97.88 113 LEU A N 1
ATOM 841 C CA . LEU A 1 113 ? -13.809 -3.871 33.903 1.00 97.88 113 LEU A CA 1
ATOM 842 C C . LEU A 1 113 ? -15.243 -3.335 33.969 1.00 97.88 113 LEU A C 1
ATOM 844 O O . LEU A 1 113 ? -15.869 -3.131 32.933 1.00 97.88 113 LEU A O 1
ATOM 848 N N . ALA A 1 114 ? -15.760 -3.106 35.173 1.00 98.00 114 ALA A N 1
ATOM 849 C CA . ALA A 1 114 ? -17.063 -2.491 35.385 1.00 98.00 114 ALA A CA 1
ATOM 850 C C . ALA A 1 114 ? -16.894 -1.032 35.815 1.00 98.00 114 ALA A C 1
ATOM 852 O O . ALA A 1 114 ? -16.389 -0.743 36.906 1.00 98.00 114 ALA A O 1
ATOM 853 N N . LEU A 1 115 ? -17.302 -0.120 34.931 1.00 97.81 115 LEU A N 1
ATOM 854 C CA . LEU A 1 115 ? -17.387 1.301 35.238 1.00 97.81 115 LEU A CA 1
ATOM 855 C C . LEU A 1 115 ? -18.659 1.560 36.067 1.00 97.81 115 LEU A C 1
ATOM 857 O O . LEU A 1 115 ? -19.696 0.958 35.782 1.00 97.81 115 LEU A O 1
ATOM 861 N N . PRO A 1 116 ? -18.608 2.430 37.087 1.00 96.75 116 PRO A N 1
ATOM 862 C CA . PRO A 1 116 ? -19.710 2.587 38.018 1.00 96.75 116 PRO A CA 1
ATOM 863 C C . PRO A 1 116 ? -20.747 3.592 37.522 1.00 96.75 116 PRO A C 1
ATOM 865 O O . PRO A 1 116 ? -20.416 4.577 36.859 1.00 96.75 116 PRO A O 1
ATOM 868 N N . GLU A 1 117 ? -21.995 3.398 37.941 1.00 96.00 117 GLU A N 1
ATOM 869 C CA . GLU A 1 117 ? -23.040 4.408 37.777 1.00 96.00 117 GLU A CA 1
ATOM 870 C C . GLU A 1 117 ? -22.628 5.733 38.447 1.00 96.00 117 GLU A C 1
ATOM 872 O O . GLU A 1 117 ? -22.096 5.749 39.559 1.00 96.00 117 GLU A O 1
ATOM 877 N N . GLY A 1 118 ? -22.846 6.850 37.751 1.00 94.31 118 GLY A N 1
ATOM 878 C CA . GLY A 1 118 ? -22.362 8.183 38.126 1.00 94.31 118 GLY A CA 1
ATOM 879 C C . GLY A 1 118 ? -21.083 8.608 37.393 1.00 94.31 118 GLY A C 1
ATOM 880 O O . GLY A 1 118 ? -20.803 9.807 37.314 1.00 94.31 118 GLY A O 1
ATOM 881 N N . MET A 1 119 ? -20.340 7.669 36.795 1.00 96.94 119 MET A N 1
ATOM 882 C CA . MET A 1 119 ? -19.193 7.991 35.944 1.00 96.94 119 MET A CA 1
ATOM 883 C C . MET A 1 119 ? -19.652 8.600 34.618 1.00 96.94 119 MET A C 1
ATOM 885 O O . MET A 1 119 ? -20.519 8.036 33.952 1.00 96.94 119 MET A O 1
ATOM 889 N N . ARG A 1 120 ? -19.045 9.727 34.227 1.00 97.06 120 ARG A N 1
ATOM 890 C CA . ARG A 1 120 ? -19.403 10.510 33.032 1.00 97.06 120 ARG A CA 1
ATOM 891 C C . ARG A 1 120 ? -18.348 10.466 31.933 1.00 97.06 120 ARG A C 1
ATOM 893 O O . ARG A 1 120 ? -18.695 10.513 30.756 1.00 97.06 120 ARG A O 1
ATOM 900 N N . GLU A 1 121 ? -17.068 10.347 32.287 1.00 97.06 121 GLU A N 1
ATOM 901 C CA . GLU A 1 121 ? -15.980 10.436 31.308 1.00 97.06 121 GLU A CA 1
ATOM 902 C C . GLU A 1 121 ? -14.836 9.450 31.571 1.00 97.06 121 GLU A C 1
ATOM 904 O O . GLU A 1 121 ? -14.354 9.271 32.691 1.00 97.06 121 GLU A O 1
ATOM 909 N N . THR A 1 122 ? -14.317 8.887 30.483 1.00 97.81 122 THR A N 1
ATOM 910 C CA . THR A 1 122 ? -12.967 8.318 30.434 1.00 97.81 122 THR A CA 1
ATOM 911 C C . THR A 1 122 ? -12.101 9.221 29.564 1.00 97.81 122 THR A C 1
ATOM 913 O O . THR A 1 122 ? -12.455 9.519 28.426 1.00 97.81 122 THR A O 1
ATOM 916 N N . ALA A 1 123 ? -10.981 9.709 30.095 1.00 97.31 123 ALA A N 1
ATOM 917 C CA . ALA A 1 123 ? -10.077 10.558 29.328 1.00 97.31 123 ALA A CA 1
ATOM 918 C C . ALA A 1 123 ? -9.371 9.760 28.222 1.00 97.31 123 ALA A C 1
ATOM 920 O O . ALA A 1 123 ? -9.219 8.537 28.318 1.00 97.31 123 ALA A O 1
ATOM 921 N N . ASP A 1 124 ? -8.870 10.450 27.200 1.00 96.38 124 ASP A N 1
ATOM 922 C CA . ASP A 1 124 ? -8.056 9.815 26.165 1.00 96.38 124 ASP A CA 1
ATOM 923 C C . ASP A 1 124 ? -6.872 9.069 26.789 1.00 96.38 124 ASP A C 1
ATOM 925 O O . ASP A 1 124 ? -6.208 9.544 27.711 1.00 96.38 124 ASP A O 1
ATOM 929 N N . ARG A 1 125 ? -6.613 7.875 26.264 1.00 93.62 125 ARG A N 1
ATOM 930 C CA . ARG A 1 125 ? -5.574 6.923 26.669 1.00 93.62 125 ARG A CA 1
ATOM 931 C C . ARG A 1 125 ? -5.730 6.311 28.060 1.00 93.62 125 ARG A C 1
ATOM 933 O O . ARG A 1 125 ? -5.015 5.352 28.334 1.00 93.62 125 ARG A O 1
ATOM 940 N N . SER A 1 126 ? -6.694 6.755 28.870 1.00 94.94 126 SER A N 1
ATOM 941 C CA . SER A 1 126 ? -6.899 6.287 30.252 1.00 94.94 126 SER A CA 1
ATOM 942 C C . SER A 1 126 ? -6.952 4.763 30.387 1.00 94.94 126 SER A C 1
ATOM 944 O O . SER A 1 126 ? -6.329 4.196 31.278 1.00 94.94 126 SER A O 1
ATOM 946 N N . LEU A 1 127 ? -7.643 4.091 29.464 1.00 94.75 127 LEU A N 1
ATOM 947 C CA . LEU A 1 127 ? -7.821 2.636 29.465 1.00 94.75 127 LEU A CA 1
ATOM 948 C C . LEU A 1 127 ? -6.865 1.890 28.516 1.00 94.75 127 LEU A C 1
ATOM 950 O O . LEU A 1 127 ? -6.993 0.678 28.343 1.00 94.75 127 LEU A O 1
ATOM 954 N N . SER A 1 128 ? -5.942 2.586 27.843 1.00 91.94 128 SER A N 1
ATOM 955 C CA . SER A 1 128 ? -5.032 1.954 26.865 1.00 91.94 128 SER A CA 1
ATOM 956 C C . SER A 1 128 ? -4.062 0.957 27.499 1.00 91.94 128 SER A C 1
ATOM 958 O O . SER A 1 128 ? -3.792 -0.061 26.866 1.00 91.94 128 SER A O 1
ATOM 960 N N . PRO A 1 129 ? -3.561 1.189 28.728 1.00 91.62 129 PRO A N 1
ATOM 961 C CA . PRO A 1 129 ? -2.649 0.241 29.360 1.00 91.62 129 PRO A CA 1
ATOM 962 C C . PRO A 1 129 ? -3.316 -1.036 29.887 1.00 91.62 129 PRO A C 1
ATOM 964 O O . PRO A 1 129 ? -2.625 -2.009 30.179 1.00 91.62 129 PRO A O 1
ATOM 967 N N . LEU A 1 130 ? -4.646 -1.042 30.020 1.00 92.38 130 LEU A N 1
ATOM 968 C CA . LEU A 1 130 ? -5.376 -2.170 30.585 1.00 92.38 130 LEU A CA 1
ATOM 969 C C . LEU A 1 130 ? -5.574 -3.294 29.568 1.00 92.38 130 LEU A C 1
ATOM 971 O O . LEU A 1 130 ? -6.103 -3.073 28.475 1.00 92.38 130 LEU A O 1
ATOM 975 N N . CYS A 1 131 ? -5.251 -4.516 29.988 1.00 93.06 131 CYS A N 1
ATOM 976 C CA . CYS A 1 131 ? -5.614 -5.750 29.303 1.00 93.06 131 CYS A CA 1
ATOM 977 C C . CYS A 1 131 ? -6.960 -6.251 29.847 1.00 93.06 131 CYS A C 1
ATOM 979 O O . CYS A 1 131 ? -6.977 -7.063 30.767 1.00 93.06 131 CYS A O 1
ATOM 981 N N . PHE A 1 132 ? -8.079 -5.749 29.314 1.00 95.12 132 PHE A N 1
ATOM 982 C CA . PHE A 1 132 ? -9.419 -6.240 29.657 1.00 95.12 132 PHE A CA 1
ATOM 983 C C . PHE A 1 132 ? -10.099 -6.952 28.488 1.00 95.12 132 PHE A C 1
ATOM 985 O O . PHE A 1 132 ? -9.914 -6.549 27.339 1.00 95.12 132 PHE A O 1
ATOM 992 N N . GLU A 1 133 ? -10.929 -7.946 28.803 1.00 96.62 133 GLU A N 1
ATOM 993 C CA . GLU A 1 133 ? -11.748 -8.663 27.820 1.00 96.62 133 GLU A CA 1
ATOM 994 C C . GLU A 1 133 ? -13.148 -8.075 27.654 1.00 96.62 133 GLU A C 1
ATOM 996 O O . GLU A 1 133 ? -13.700 -8.065 26.558 1.00 96.62 133 GLU A O 1
ATOM 1001 N N . ASN A 1 134 ? -13.730 -7.555 28.734 1.00 98.25 134 ASN A N 1
ATOM 1002 C CA . ASN A 1 134 ? -15.073 -6.987 28.719 1.00 98.25 134 ASN A CA 1
ATOM 1003 C C . ASN A 1 134 ? -15.082 -5.654 29.463 1.00 98.25 134 ASN A C 1
ATOM 1005 O O . ASN A 1 134 ? -14.496 -5.539 30.541 1.00 98.25 134 ASN A O 1
ATOM 1009 N N . LEU A 1 135 ? -15.762 -4.658 28.899 1.00 98.38 135 LEU A N 1
ATOM 1010 C CA . LEU A 1 135 ? -15.983 -3.359 29.528 1.00 98.38 135 LEU A CA 1
ATOM 1011 C C . LEU A 1 135 ? -17.481 -3.122 29.719 1.00 98.38 135 LEU A C 1
ATOM 1013 O O . LEU A 1 135 ? -18.191 -2.898 28.739 1.00 98.38 135 LEU A O 1
ATOM 1017 N N . ALA A 1 136 ? -17.948 -3.140 30.967 1.00 98.31 136 ALA A N 1
ATOM 1018 C CA . ALA A 1 136 ? -19.306 -2.730 31.306 1.00 98.31 136 ALA A CA 1
ATOM 1019 C C . ALA A 1 136 ? -19.369 -1.208 31.487 1.00 98.31 136 ALA A C 1
ATOM 1021 O O . ALA A 1 136 ? -18.635 -0.635 32.297 1.00 98.31 136 ALA A O 1
ATOM 1022 N N . ILE A 1 137 ? -20.231 -0.569 30.697 1.00 98.25 137 ILE A N 1
ATOM 1023 C CA . ILE A 1 137 ? -20.403 0.880 30.598 1.00 98.25 137 ILE A CA 1
ATOM 1024 C C . ILE A 1 137 ? -21.760 1.266 31.219 1.00 98.25 137 ILE A C 1
ATOM 1026 O O . ILE A 1 137 ? -22.786 0.736 30.782 1.00 98.25 137 ILE A O 1
ATOM 1030 N N . PRO A 1 138 ? -21.788 2.186 32.204 1.00 97.81 138 PRO A N 1
ATOM 1031 C CA . PRO A 1 138 ? -22.990 2.588 32.935 1.00 97.81 138 PRO A CA 1
ATOM 1032 C C . PRO A 1 138 ? -23.926 3.449 32.085 1.00 97.81 138 PRO A C 1
ATOM 1034 O O . PRO A 1 138 ? -23.575 3.876 30.980 1.00 97.81 138 PRO A O 1
ATOM 1037 N N . SER A 1 139 ? -25.107 3.761 32.622 1.00 97.25 139 SER A N 1
ATOM 1038 C CA . SER A 1 139 ? -26.071 4.628 31.934 1.00 97.25 139 SER A CA 1
ATOM 1039 C C . SER A 1 139 ? -25.588 6.085 31.853 1.00 97.25 139 SER A C 1
ATOM 1041 O O . SER A 1 139 ? -25.916 6.801 30.912 1.00 97.25 139 SER A O 1
ATOM 1043 N N . THR A 1 140 ? -24.734 6.497 32.793 1.00 97.31 140 THR A N 1
ATOM 1044 C CA . THR A 1 140 ? -24.253 7.879 32.945 1.00 97.31 140 THR A CA 1
ATOM 1045 C C . THR A 1 140 ? -23.025 8.238 32.115 1.00 97.31 140 THR A C 1
ATOM 1047 O O . THR A 1 140 ? -22.634 9.403 32.121 1.00 97.31 140 THR A O 1
ATOM 1050 N N . LEU A 1 141 ? -22.366 7.278 31.452 1.00 98.06 141 LEU A N 1
ATOM 1051 C CA . LEU A 1 141 ? -21.134 7.580 30.719 1.00 98.06 141 LEU A CA 1
ATOM 1052 C C . LEU A 1 141 ? -21.465 8.357 29.441 1.00 98.06 141 LEU A C 1
ATOM 1054 O O . LEU A 1 141 ? -22.052 7.806 28.513 1.00 98.06 141 LEU A O 1
ATOM 1058 N N . GLU A 1 142 ? -21.037 9.612 29.387 1.00 96.88 142 GLU A N 1
ATOM 1059 C CA . GLU A 1 142 ? -21.283 10.532 28.275 1.00 96.88 142 GLU A CA 1
ATOM 1060 C C . GLU A 1 142 ? -20.125 10.525 27.271 1.00 96.88 142 GLU A C 1
ATOM 1062 O O . GLU A 1 142 ? -20.338 10.618 26.063 1.00 96.88 142 GLU A O 1
ATOM 1067 N N . ARG A 1 143 ? -18.883 10.400 27.760 1.00 96.56 143 ARG A N 1
ATOM 1068 C CA . ARG A 1 143 ? -17.679 10.473 26.925 1.00 96.56 143 ARG A CA 1
ATOM 1069 C C . ARG A 1 143 ? -16.755 9.277 27.116 1.00 96.56 143 ARG A C 1
ATOM 1071 O O . ARG A 1 143 ? -16.192 9.051 28.190 1.00 96.56 143 ARG A O 1
ATOM 1078 N N . PHE A 1 144 ? -16.520 8.567 26.015 1.00 97.56 144 PHE A N 1
ATOM 1079 C CA . PHE A 1 144 ? -15.524 7.505 25.929 1.00 97.56 144 PHE A CA 1
ATOM 1080 C C . PHE A 1 144 ? -14.259 7.988 25.210 1.00 97.56 144 PHE A C 1
ATOM 1082 O O . PHE A 1 144 ? -14.273 8.216 23.995 1.00 97.56 144 PHE A O 1
ATOM 1089 N N . GLY A 1 145 ? -13.169 8.146 25.958 1.00 96.50 145 GLY A N 1
ATOM 1090 C CA . GLY A 1 145 ? -11.888 8.616 25.438 1.00 96.50 145 GLY A CA 1
ATOM 1091 C C . GLY A 1 145 ? -11.290 7.677 24.392 1.00 96.50 145 GLY A C 1
ATOM 1092 O O . GLY A 1 145 ? -11.593 6.481 24.341 1.00 96.50 145 GLY A O 1
ATOM 1093 N N . ALA A 1 146 ? -10.421 8.219 23.543 1.00 94.94 146 ALA A N 1
ATOM 1094 C CA . ALA A 1 146 ? -9.682 7.419 22.576 1.00 94.94 146 ALA A CA 1
ATOM 1095 C C . ALA A 1 146 ? -8.787 6.404 23.304 1.00 94.94 146 ALA A C 1
ATOM 1097 O O . ALA A 1 146 ? -8.062 6.758 24.234 1.00 94.94 146 ALA A O 1
ATOM 1098 N N . ARG A 1 147 ? -8.786 5.149 22.865 1.00 92.50 147 ARG A N 1
ATOM 1099 C CA . ARG A 1 147 ? -8.000 4.052 23.431 1.00 92.50 147 ARG A CA 1
ATOM 1100 C C . ARG A 1 147 ? -7.034 3.476 22.383 1.00 92.50 147 ARG A C 1
ATOM 1102 O O . ARG A 1 147 ? -7.204 2.335 21.963 1.00 92.50 147 ARG A O 1
ATOM 1109 N N . PRO A 1 148 ? -5.997 4.227 21.962 1.00 88.31 148 PRO A N 1
ATOM 1110 C CA . PRO A 1 148 ? -4.978 3.702 21.062 1.00 88.31 148 PRO A CA 1
ATOM 1111 C C . PRO A 1 148 ? -4.147 2.632 21.783 1.00 88.31 148 PRO A C 1
ATOM 1113 O O . PRO A 1 148 ? -3.229 2.935 22.549 1.00 88.31 148 PRO A O 1
ATOM 1116 N N . VAL A 1 149 ? -4.469 1.363 21.541 1.00 86.88 149 VAL A N 1
ATOM 1117 C CA . VAL A 1 149 ? -3.730 0.229 22.103 1.00 86.88 149 VAL A CA 1
ATOM 1118 C C . VAL A 1 149 ? -2.585 -0.143 21.173 1.00 86.88 149 VAL A C 1
ATOM 1120 O O . VAL A 1 149 ? -2.802 -0.535 20.029 1.00 86.88 149 VAL A O 1
ATOM 1123 N N . GLN A 1 150 ? -1.359 -0.057 21.690 1.00 81.75 150 GLN A N 1
ATOM 1124 C CA . GLN A 1 150 ? -0.162 -0.553 21.016 1.00 81.75 150 GLN A CA 1
ATOM 1125 C C . GLN A 1 150 ? 0.162 -1.940 21.555 1.00 81.75 150 GLN A C 1
ATOM 1127 O O . GLN A 1 150 ? 0.732 -2.060 22.638 1.00 81.75 150 GLN A O 1
ATOM 1132 N N . TRP A 1 151 ? -0.186 -2.980 20.794 1.00 84.38 151 TRP A N 1
ATOM 1133 C CA . TRP A 1 151 ? 0.015 -4.368 21.215 1.00 84.38 151 TRP A CA 1
ATOM 1134 C C . TRP A 1 151 ? 1.465 -4.640 21.618 1.00 84.38 151 TRP A C 1
ATOM 1136 O O . TRP A 1 151 ? 1.696 -5.166 22.690 1.00 84.38 151 TRP A O 1
ATOM 1146 N N . SER A 1 152 ? 2.461 -4.145 20.877 1.00 83.38 152 SER A N 1
ATOM 1147 C CA . SER A 1 152 ? 3.888 -4.313 21.220 1.00 83.38 152 SER A CA 1
ATOM 1148 C C . SER A 1 152 ? 4.309 -3.776 22.596 1.00 83.38 152 SER A C 1
ATOM 1150 O O . SER A 1 152 ? 5.394 -4.107 23.070 1.00 83.38 152 SER A O 1
ATOM 1152 N N . LYS A 1 153 ? 3.488 -2.933 23.232 1.00 82.69 153 LYS A N 1
ATOM 1153 C CA . LYS A 1 153 ? 3.740 -2.398 24.574 1.00 82.69 153 LYS A CA 1
ATOM 1154 C C . LYS A 1 153 ? 2.997 -3.142 25.676 1.00 82.69 153 LYS A C 1
ATOM 1156 O O . LYS A 1 153 ? 3.301 -2.894 26.839 1.00 82.69 153 LYS A O 1
ATOM 1161 N N . LEU A 1 154 ? 2.036 -3.997 25.342 1.00 81.81 154 LEU A N 1
ATOM 1162 C CA . LEU A 1 154 ? 1.332 -4.798 26.329 1.00 81.81 154 LEU A CA 1
ATOM 1163 C C . LEU A 1 154 ? 2.219 -5.962 26.784 1.00 81.81 154 LEU A C 1
ATOM 1165 O O . LEU A 1 154 ? 2.893 -6.605 25.985 1.00 81.81 154 LEU A O 1
ATOM 1169 N N . THR A 1 155 ? 2.202 -6.255 28.080 1.00 85.00 155 THR A N 1
ATOM 1170 C CA . THR A 1 155 ? 2.867 -7.442 28.650 1.00 85.00 155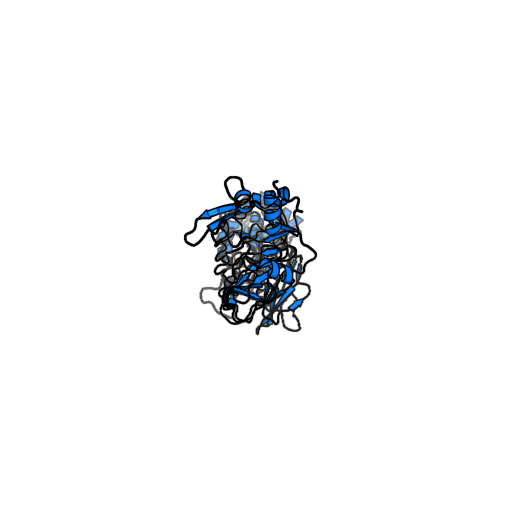 THR A CA 1
ATOM 1171 C C . THR A 1 155 ? 1.933 -8.651 28.735 1.00 85.00 155 THR A C 1
ATOM 1173 O O . THR A 1 155 ? 2.390 -9.769 28.959 1.00 85.00 155 THR A O 1
ATOM 1176 N N . ARG A 1 156 ? 0.629 -8.427 28.542 1.00 86.75 156 ARG A N 1
ATOM 1177 C CA . ARG A 1 156 ? -0.425 -9.437 28.449 1.00 86.75 156 ARG A CA 1
ATOM 1178 C C . ARG A 1 156 ? -1.427 -9.009 27.384 1.00 86.75 156 ARG A C 1
ATOM 1180 O O . ARG A 1 156 ? -1.704 -7.820 27.245 1.00 86.75 156 ARG A O 1
ATOM 1187 N N . TYR A 1 157 ? -1.968 -9.979 26.662 1.00 89.62 157 TYR A N 1
ATOM 1188 C CA . TYR A 1 157 ? -2.844 -9.751 25.523 1.00 89.62 157 TYR A CA 1
ATOM 1189 C C . TYR A 1 157 ? -4.244 -10.290 25.807 1.00 89.62 157 TYR A C 1
ATOM 1191 O O . TYR A 1 157 ? -4.339 -11.398 26.334 1.00 89.62 157 TYR A O 1
ATOM 1199 N N . PRO A 1 158 ? -5.310 -9.536 25.488 1.00 90.00 158 PRO A N 1
ATOM 1200 C CA . PRO A 1 158 ? -6.663 -10.046 25.623 1.00 90.00 158 PRO A CA 1
ATOM 1201 C C . PRO A 1 158 ? -6.950 -11.060 24.508 1.00 90.00 158 PRO A C 1
ATOM 1203 O O . PRO A 1 158 ? -6.592 -10.823 23.351 1.00 90.00 158 PRO A O 1
ATOM 1206 N N . ASP A 1 159 ? -7.638 -12.153 24.838 1.00 90.25 159 ASP A N 1
ATOM 1207 C CA . ASP A 1 159 ? -8.110 -13.125 23.839 1.00 90.25 159 ASP A CA 1
ATOM 1208 C C . ASP A 1 159 ? -9.282 -12.565 23.012 1.00 90.25 159 ASP A C 1
ATOM 1210 O O . ASP A 1 159 ? -9.469 -12.915 21.847 1.00 90.25 159 ASP A O 1
ATOM 1214 N N . GLY A 1 160 ? -10.044 -11.640 23.600 1.00 94.06 160 GLY A N 1
ATOM 1215 C CA . GLY A 1 160 ? -11.145 -10.911 22.979 1.00 94.06 160 GLY A CA 1
ATOM 1216 C C . GLY A 1 160 ? -11.362 -9.567 23.673 1.00 94.06 160 GLY A C 1
ATOM 1217 O O . GLY A 1 160 ? -10.932 -9.398 24.804 1.00 94.06 160 GLY A O 1
ATOM 1218 N N . VAL A 1 161 ? -12.013 -8.606 23.018 1.00 96.31 161 VAL A N 1
ATOM 1219 C CA . VAL A 1 161 ? -12.452 -7.344 23.641 1.00 96.31 161 VAL A CA 1
ATOM 1220 C C . VAL A 1 161 ? -13.892 -7.068 23.236 1.00 96.31 161 VAL A C 1
ATOM 1222 O O . VAL A 1 161 ? -14.184 -7.015 22.042 1.00 96.31 161 VAL A O 1
ATOM 1225 N N . ARG A 1 162 ? -14.774 -6.876 24.222 1.00 97.94 162 ARG A N 1
ATOM 1226 C CA . ARG A 1 162 ? -16.196 -6.564 24.032 1.00 97.94 162 ARG A CA 1
ATOM 1227 C C . ARG A 1 162 ? -16.657 -5.429 24.940 1.00 97.94 162 ARG A C 1
ATOM 1229 O O . ARG A 1 162 ? -16.161 -5.252 26.054 1.00 97.94 162 ARG A O 1
ATOM 1236 N N . TYR A 1 163 ? -17.650 -4.692 24.468 1.00 98.31 163 TYR A N 1
ATOM 1237 C CA . TYR A 1 163 ? -18.268 -3.572 25.165 1.00 98.31 163 TYR A CA 1
ATOM 1238 C C . TYR A 1 163 ? -19.716 -3.918 25.524 1.00 98.31 163 TYR A C 1
ATOM 1240 O O . TYR A 1 163 ? -20.479 -4.376 24.676 1.00 98.31 163 TYR A O 1
ATOM 1248 N N . LEU A 1 164 ? -20.086 -3.706 26.786 1.00 98.06 164 LEU A N 1
ATOM 1249 C CA . LEU A 1 164 ? -21.413 -3.980 27.338 1.00 98.06 164 LEU A CA 1
ATOM 1250 C C . LEU A 1 164 ? -22.000 -2.654 27.825 1.00 98.06 164 LEU A C 1
ATOM 1252 O O . LEU A 1 164 ? -21.659 -2.183 28.907 1.00 98.06 164 LEU A O 1
ATOM 1256 N N . VAL A 1 165 ? -22.836 -2.015 27.009 1.00 98.12 165 VAL A N 1
ATOM 1257 C CA . VAL A 1 165 ? -23.399 -0.694 27.329 1.00 98.12 165 VAL A CA 1
ATOM 1258 C C . VAL A 1 165 ? -24.766 -0.845 27.979 1.00 98.12 165 VAL A C 1
ATOM 1260 O O . VAL A 1 165 ? -25.612 -1.589 27.484 1.00 98.12 165 VAL A O 1
ATOM 1263 N N . HIS A 1 166 ? -24.993 -0.119 29.075 1.00 96.94 166 HIS A N 1
ATOM 1264 C CA . HIS A 1 166 ? -26.304 -0.046 29.708 1.00 96.94 166 HIS A CA 1
ATOM 1265 C C . HIS A 1 166 ? -27.377 0.414 28.693 1.00 96.94 166 HIS A C 1
ATOM 1267 O O . HIS A 1 166 ? -27.149 1.410 28.003 1.00 96.94 166 HIS A O 1
ATOM 1273 N N . PRO A 1 167 ? -28.553 -0.242 28.602 1.00 94.62 167 PRO A N 1
ATOM 1274 C CA . PRO A 1 167 ? -29.560 0.053 27.570 1.00 94.62 167 PRO A CA 1
ATOM 1275 C C . PRO A 1 167 ? -30.005 1.523 27.511 1.00 94.62 167 PRO A C 1
ATOM 1277 O O . PRO A 1 167 ? -30.212 2.082 26.427 1.00 94.62 167 PRO A O 1
ATOM 1280 N N . ASP A 1 168 ? -30.093 2.149 28.686 1.00 96.06 168 ASP A N 1
ATOM 1281 C CA . ASP A 1 168 ? -30.531 3.537 28.860 1.00 96.06 168 ASP A CA 1
ATOM 1282 C C . ASP A 1 168 ? -29.412 4.578 28.684 1.00 96.06 168 ASP A C 1
ATOM 1284 O O . ASP A 1 168 ? -29.647 5.763 28.910 1.00 96.06 168 ASP A O 1
ATOM 1288 N N . ASN A 1 169 ? -28.196 4.178 28.285 1.00 98.12 169 ASN A N 1
ATOM 1289 C CA . ASN A 1 169 ? -27.124 5.141 28.036 1.00 98.12 169 ASN A CA 1
ATOM 1290 C C . ASN A 1 169 ? -27.505 6.079 26.862 1.00 98.12 169 ASN A C 1
ATOM 1292 O O . ASN A 1 169 ? -27.798 5.596 25.761 1.00 98.12 169 ASN A O 1
ATOM 1296 N N . PRO A 1 170 ? -27.501 7.412 27.057 1.00 97.25 170 PRO A N 1
ATOM 1297 C CA . PRO A 1 170 ? -27.962 8.365 26.050 1.00 97.25 170 PRO A CA 1
ATOM 1298 C C . PRO A 1 170 ? -26.900 8.725 25.001 1.00 97.25 170 PRO A C 1
ATOM 1300 O O . PRO A 1 170 ? -27.242 9.334 23.991 1.00 97.25 170 PRO A O 1
ATOM 1303 N N . ALA A 1 171 ? -25.628 8.389 25.226 1.00 98.06 171 ALA A N 1
ATOM 1304 C CA . ALA A 1 171 ? -24.501 8.800 24.386 1.00 98.06 171 ALA A CA 1
ATOM 1305 C C . ALA A 1 171 ? -23.893 7.647 23.575 1.00 98.06 171 ALA A C 1
ATOM 1307 O O . ALA A 1 171 ? -23.311 7.878 22.514 1.00 98.06 171 ALA A O 1
ATOM 1308 N N . LEU A 1 172 ? -24.053 6.411 24.047 1.00 98.50 172 LEU A N 1
ATOM 1309 C CA . LEU A 1 172 ? -23.399 5.223 23.517 1.00 98.50 172 LEU A CA 1
ATOM 1310 C C . LEU A 1 172 ? -24.386 4.057 23.417 1.00 98.50 172 LEU A C 1
ATOM 1312 O O . LEU A 1 172 ? -25.371 3.980 24.153 1.00 98.50 172 LEU A O 1
ATOM 1316 N N . PHE A 1 173 ? -24.085 3.106 22.541 1.00 98.38 173 PHE A N 1
ATOM 1317 C CA . PHE A 1 173 ? -24.663 1.765 22.597 1.00 98.38 173 PHE A CA 1
ATOM 1318 C C . PHE A 1 173 ? -23.637 0.732 22.128 1.00 98.38 173 PHE A C 1
ATOM 1320 O O . PHE A 1 173 ? -22.616 1.083 21.531 1.00 98.38 173 PHE A O 1
ATOM 1327 N N . ALA A 1 174 ? -23.905 -0.542 22.411 1.00 98.06 174 ALA A N 1
ATOM 1328 C CA . ALA A 1 174 ? -23.116 -1.648 21.892 1.00 98.06 174 ALA A CA 1
ATOM 1329 C C . ALA A 1 174 ? -23.973 -2.600 21.057 1.00 98.06 174 ALA A C 1
ATOM 1331 O O . ALA A 1 174 ? -25.131 -2.853 21.385 1.00 98.06 174 ALA A O 1
ATOM 1332 N N . GLU A 1 175 ? -23.385 -3.130 19.992 1.00 97.25 175 GLU A N 1
ATOM 1333 C CA . GLU A 1 175 ? -23.967 -4.154 19.123 1.00 97.25 175 GLU A CA 1
ATOM 1334 C C . GLU A 1 175 ? -22.857 -5.126 18.726 1.00 97.25 175 GLU A C 1
ATOM 1336 O O . GLU A 1 175 ? -21.741 -4.696 18.435 1.00 97.25 175 GLU A O 1
ATOM 1341 N N . ASP A 1 176 ? -23.128 -6.431 18.808 1.00 95.38 176 ASP A N 1
ATOM 1342 C CA . ASP A 1 176 ? -22.152 -7.506 18.565 1.00 95.38 176 ASP A CA 1
ATOM 1343 C C . ASP A 1 176 ? -20.819 -7.335 19.324 1.00 95.38 176 ASP A C 1
ATOM 1345 O O . ASP A 1 176 ? -19.747 -7.760 18.895 1.00 95.38 176 ASP A O 1
ATOM 1349 N N . GLY A 1 177 ? -20.892 -6.702 20.499 1.00 96.56 177 GLY A N 1
ATOM 1350 C CA . GLY A 1 177 ? -19.749 -6.392 21.353 1.00 96.56 177 GLY A CA 1
ATOM 1351 C C . GLY A 1 177 ? -18.920 -5.184 20.909 1.00 96.56 177 GLY A C 1
ATOM 1352 O O . GLY A 1 177 ? -17.990 -4.840 21.633 1.00 96.56 177 GLY A O 1
ATOM 1353 N N . SER A 1 178 ? -19.227 -4.542 19.780 1.00 98.06 178 SER A N 1
ATOM 1354 C CA . SER A 1 178 ? -18.612 -3.289 19.317 1.00 98.06 178 SER A CA 1
ATOM 1355 C C . SER A 1 178 ? -19.316 -2.073 19.921 1.00 98.06 178 SER A C 1
ATOM 1357 O O . SER A 1 178 ? -20.498 -2.129 20.246 1.00 98.06 178 SER A O 1
ATOM 1359 N N . LEU A 1 179 ? -18.592 -0.964 20.071 1.00 98.50 179 LEU A N 1
ATOM 1360 C CA . LEU A 1 179 ? -19.066 0.282 20.676 1.00 98.50 179 LEU A CA 1
ATOM 1361 C C . LEU A 1 179 ? -19.354 1.339 19.606 1.00 98.50 179 LEU A C 1
ATOM 1363 O O . LEU A 1 179 ? -18.507 1.602 18.746 1.00 98.50 179 LEU A O 1
ATOM 1367 N N . TYR A 1 180 ? -20.503 2.002 19.721 1.00 98.56 180 TYR A N 1
ATOM 1368 C CA . TYR A 1 180 ? -20.977 3.029 18.793 1.00 98.56 180 TYR A CA 1
ATOM 1369 C C . TYR A 1 180 ? -21.460 4.281 19.534 1.00 98.56 180 TYR A C 1
ATOM 1371 O O . TYR A 1 180 ? -21.828 4.220 20.712 1.00 98.56 180 TYR A O 1
ATOM 1379 N N . SER A 1 181 ? -21.479 5.420 18.837 1.00 98.25 181 SER A N 1
ATOM 1380 C CA . SER A 1 181 ? -22.227 6.608 19.275 1.00 98.25 181 SER A CA 1
ATOM 1381 C C . SER A 1 181 ? -23.727 6.316 19.291 1.00 98.25 181 SER A C 1
ATOM 1383 O O . SER A 1 181 ? -24.190 5.462 18.543 1.00 98.25 181 SER A O 1
ATOM 1385 N N . ARG A 1 182 ? -24.514 7.020 20.117 1.00 97.19 182 ARG A N 1
ATOM 1386 C CA . ARG A 1 182 ? -25.952 6.729 20.274 1.00 97.19 182 ARG A CA 1
ATOM 1387 C C . ARG A 1 182 ? -26.743 6.785 18.966 1.00 97.19 182 ARG A C 1
ATOM 1389 O O . ARG A 1 182 ? -27.657 5.989 18.777 1.00 97.19 182 ARG A O 1
ATOM 1396 N N . ASP A 1 183 ? -26.402 7.725 18.093 1.00 97.38 183 ASP A N 1
ATOM 1397 C CA . ASP A 1 183 ? -26.999 7.889 16.762 1.00 97.38 183 ASP A CA 1
ATOM 1398 C C . ASP A 1 183 ? -26.602 6.782 15.766 1.00 97.38 183 ASP A C 1
ATOM 1400 O O . ASP A 1 183 ? -27.236 6.638 14.724 1.00 97.38 183 ASP A O 1
ATOM 1404 N N . GLY A 1 184 ? -25.589 5.973 16.091 1.00 97.38 184 GLY A N 1
ATOM 1405 C CA . GLY A 1 184 ? -25.042 4.931 15.226 1.00 97.38 184 GLY A CA 1
ATOM 1406 C C . GLY A 1 184 ? -24.145 5.452 14.106 1.00 97.38 184 GLY A C 1
ATOM 1407 O O . GLY A 1 184 ? -23.694 4.656 13.285 1.00 97.38 184 GLY A O 1
ATOM 1408 N N . GLU A 1 185 ? -23.853 6.755 14.065 1.00 98.00 185 GLU A N 1
ATOM 1409 C CA . GLU A 1 185 ? -23.066 7.360 12.989 1.00 98.00 185 GLU A CA 1
ATOM 1410 C C . GLU A 1 185 ? -21.556 7.133 13.154 1.00 98.00 185 GLU A C 1
ATOM 1412 O O . GLU A 1 185 ? -20.810 7.234 12.178 1.00 98.00 185 GLU A O 1
ATOM 1417 N N . THR A 1 186 ? -21.079 6.793 14.355 1.00 98.12 186 THR A N 1
ATOM 1418 C CA . THR A 1 186 ? -19.652 6.576 14.630 1.00 98.12 186 THR A CA 1
ATOM 1419 C C . THR A 1 186 ? -19.386 5.187 15.201 1.00 98.12 186 THR A C 1
ATOM 1421 O O . THR A 1 186 ? -19.886 4.847 16.274 1.00 98.12 186 THR A O 1
ATOM 1424 N N . LEU A 1 187 ? -18.519 4.415 14.538 1.00 98.12 187 LEU A N 1
ATOM 1425 C CA . LEU A 1 187 ? -17.882 3.237 15.134 1.00 98.12 187 LEU A CA 1
ATOM 1426 C C . LEU A 1 187 ? -16.743 3.710 16.046 1.00 98.12 187 LEU A C 1
ATOM 1428 O O . LEU A 1 187 ? -15.718 4.208 15.576 1.00 98.12 187 LEU A O 1
ATOM 1432 N N . ILE A 1 188 ? -16.944 3.568 17.354 1.00 97.69 188 ILE A N 1
ATOM 1433 C CA . ILE A 1 188 ? -16.041 4.050 18.406 1.00 97.69 188 ILE A CA 1
ATOM 1434 C C . ILE A 1 188 ? -14.954 3.013 18.698 1.00 97.69 188 ILE A C 1
ATOM 1436 O O . ILE A 1 188 ? -13.785 3.379 18.823 1.00 97.69 188 ILE A O 1
ATOM 1440 N N . ALA A 1 189 ? -15.333 1.737 18.800 1.00 96.75 189 ALA A N 1
ATOM 1441 C CA . ALA A 1 189 ? -14.408 0.623 18.983 1.00 96.75 189 ALA A CA 1
ATOM 1442 C C . ALA A 1 189 ? -14.989 -0.677 18.422 1.00 96.75 189 ALA A C 1
ATOM 1444 O O . ALA A 1 189 ? -16.101 -1.064 18.772 1.00 96.75 189 ALA A O 1
ATOM 1445 N N . GLN A 1 190 ? -14.224 -1.364 17.579 1.00 96.75 190 GLN A N 1
ATOM 1446 C CA . GLN A 1 190 ? -14.581 -2.665 17.032 1.00 96.75 190 GLN A CA 1
ATOM 1447 C C . GLN A 1 190 ? -14.194 -3.773 18.017 1.00 96.75 190 GLN A C 1
ATOM 1449 O O . GLN A 1 190 ? -13.064 -3.801 18.518 1.00 96.75 190 GLN A O 1
ATOM 1454 N N . ALA A 1 191 ? -15.110 -4.713 18.248 1.00 96.38 191 ALA A N 1
ATOM 1455 C CA . ALA A 1 191 ? -14.839 -5.913 19.028 1.00 96.38 191 ALA A CA 1
ATOM 1456 C C . ALA A 1 191 ? -13.667 -6.718 18.440 1.00 96.38 191 ALA A C 1
ATOM 1458 O O . ALA A 1 191 ? -13.534 -6.861 17.224 1.00 96.38 191 ALA A O 1
ATOM 1459 N N . TYR A 1 192 ? -12.825 -7.258 19.318 1.00 94.81 192 TYR A N 1
ATOM 1460 C CA . TYR A 1 192 ? -11.698 -8.126 18.966 1.00 94.81 192 TYR A CA 1
ATOM 1461 C C . TYR A 1 192 ? -12.011 -9.566 19.419 1.00 94.81 192 TYR A C 1
ATOM 1463 O O . TYR A 1 192 ? -12.616 -9.725 20.485 1.00 94.81 192 TYR A O 1
ATOM 1471 N N . PRO A 1 193 ? -11.612 -10.620 18.679 1.00 95.00 193 PRO A N 1
ATOM 1472 C CA . PRO A 1 193 ? -10.838 -10.622 17.430 1.00 95.00 193 PRO A CA 1
ATOM 1473 C C . PRO A 1 193 ? -11.641 -10.230 16.180 1.00 95.00 193 PRO A C 1
ATOM 1475 O O . PRO A 1 193 ? -12.840 -10.466 16.106 1.00 95.00 193 PRO A O 1
ATOM 1478 N N . TYR A 1 194 ? -10.959 -9.668 15.174 1.00 93.38 194 TYR A N 1
ATOM 1479 C CA . TYR A 1 194 ? -11.588 -9.158 13.942 1.00 93.38 194 TYR A CA 1
ATOM 1480 C C . TYR A 1 194 ? -11.957 -10.235 12.917 1.00 93.38 194 TYR A C 1
ATOM 1482 O O . TYR A 1 194 ? -12.805 -10.008 12.057 1.00 93.38 194 TYR A O 1
ATOM 1490 N N . GLY A 1 195 ? -11.310 -11.401 12.980 1.00 89.06 195 GLY A N 1
ATOM 1491 C CA . GLY A 1 195 ? -11.428 -12.421 11.941 1.00 89.06 195 GLY A CA 1
ATOM 1492 C C . GLY A 1 195 ? -10.877 -11.962 10.582 1.00 89.06 195 GLY A C 1
ATOM 1493 O O . GLY A 1 195 ? -10.078 -11.034 10.481 1.00 89.06 195 GLY A O 1
ATOM 1494 N N . GLU A 1 196 ? -11.298 -12.646 9.517 1.00 87.69 196 GLU A N 1
ATOM 1495 C CA . GLU A 1 196 ? -10.846 -12.393 8.137 1.00 87.69 196 GLU A CA 1
ATOM 1496 C C . GLU A 1 196 ? -11.578 -11.229 7.445 1.00 87.69 196 GLU A C 1
ATOM 1498 O O . GLU A 1 196 ? -11.118 -10.727 6.415 1.00 87.69 196 GLU A O 1
ATOM 1503 N N . CYS A 1 197 ? -12.747 -10.841 7.955 1.00 93.50 197 CYS A N 1
ATOM 1504 C CA . CYS A 1 197 ? -13.597 -9.814 7.367 1.00 93.50 197 CYS A CA 1
ATOM 1505 C C . CYS A 1 197 ? -14.454 -9.163 8.451 1.00 93.50 197 CYS A C 1
ATOM 1507 O O . CYS A 1 197 ? -15.143 -9.863 9.189 1.00 93.50 197 CYS A O 1
ATOM 1509 N N . VAL A 1 198 ? -14.427 -7.833 8.511 1.00 95.81 198 VAL A N 1
ATOM 1510 C CA . VAL A 1 198 ? -15.264 -7.031 9.406 1.00 95.81 198 VAL A CA 1
ATOM 1511 C C . VAL A 1 198 ? -16.325 -6.322 8.579 1.00 95.81 198 VAL A C 1
ATOM 1513 O O . VAL A 1 198 ? -16.003 -5.589 7.645 1.00 95.81 198 VAL A O 1
ATOM 1516 N N . GLU A 1 199 ? -17.589 -6.524 8.926 1.00 96.00 199 GLU A N 1
ATOM 1517 C CA . GLU A 1 199 ? -18.705 -5.798 8.325 1.00 96.00 199 GLU A CA 1
ATOM 1518 C C . GLU A 1 199 ? -19.044 -4.585 9.185 1.00 96.00 199 GLU A C 1
ATOM 1520 O O . GLU A 1 199 ? -19.339 -4.711 10.374 1.00 96.00 199 GLU A O 1
ATOM 1525 N N . VAL A 1 200 ? -18.966 -3.391 8.600 1.00 96.06 200 VAL A N 1
ATOM 1526 C CA . VAL A 1 200 ? -19.311 -2.161 9.313 1.00 96.06 200 VAL A CA 1
ATOM 1527 C C . VAL A 1 200 ? -20.813 -1.917 9.177 1.00 96.06 200 VAL A C 1
ATOM 1529 O O . VAL A 1 200 ? -21.368 -1.916 8.078 1.00 96.06 200 VAL A O 1
ATOM 1532 N N . ARG A 1 201 ? -21.466 -1.703 10.322 1.00 95.94 201 ARG A N 1
ATOM 1533 C CA . ARG A 1 201 ? -22.915 -1.517 10.450 1.00 95.94 201 ARG A CA 1
ATOM 1534 C C . ARG A 1 201 ? -23.450 -0.425 9.497 1.00 95.94 201 ARG A C 1
ATOM 1536 O O . ARG A 1 201 ? -22.887 0.672 9.457 1.00 95.94 201 ARG A O 1
ATOM 1543 N N . PRO A 1 202 ? -24.577 -0.657 8.795 1.00 95.62 202 PRO A N 1
ATOM 1544 C CA . PRO A 1 202 ? -25.274 0.391 8.050 1.00 95.62 202 PRO A CA 1
ATOM 1545 C C . PRO A 1 202 ? -25.643 1.593 8.929 1.00 95.62 202 PRO A C 1
ATOM 1547 O O . PRO A 1 202 ? -26.091 1.432 10.064 1.00 95.62 202 PRO A O 1
ATOM 1550 N N . GLY A 1 203 ? -25.485 2.803 8.393 1.00 96.00 203 GLY A N 1
ATOM 1551 C CA . GLY A 1 203 ? -25.703 4.052 9.128 1.00 96.00 203 GLY A CA 1
ATOM 1552 C C . GLY A 1 203 ? -24.425 4.637 9.728 1.00 96.00 203 GLY A C 1
ATOM 1553 O O . GLY A 1 203 ? -24.383 5.841 9.957 1.00 96.00 203 GLY A O 1
ATOM 1554 N N . VAL A 1 204 ? -23.356 3.845 9.883 1.00 97.75 204 VAL A N 1
ATOM 1555 C CA . VAL A 1 204 ? -22.039 4.372 10.267 1.00 97.75 204 VAL A CA 1
ATOM 1556 C C . VAL A 1 204 ? -21.508 5.280 9.158 1.00 97.75 204 VAL A C 1
ATOM 1558 O O . VAL A 1 204 ? -21.463 4.895 7.986 1.00 97.75 204 VAL A O 1
ATOM 1561 N N . ARG A 1 205 ? -21.096 6.485 9.546 1.00 97.25 205 ARG A N 1
ATOM 1562 C CA . ARG A 1 205 ? -20.545 7.551 8.698 1.00 97.25 205 ARG A CA 1
ATOM 1563 C C . ARG A 1 205 ? -19.062 7.781 8.973 1.00 97.25 205 ARG A C 1
ATOM 1565 O O . ARG A 1 205 ? -18.323 8.135 8.057 1.00 97.25 205 ARG A O 1
ATOM 1572 N N . CYS A 1 206 ? -18.616 7.521 10.202 1.00 96.75 206 CYS A N 1
ATOM 1573 C CA . CYS A 1 206 ? -17.230 7.682 10.627 1.00 96.75 206 CYS A CA 1
ATOM 1574 C C . CYS A 1 206 ? -16.719 6.443 11.379 1.00 96.75 206 CYS A C 1
ATOM 1576 O O . CYS A 1 206 ? -17.358 5.946 12.308 1.00 96.75 206 CYS A O 1
ATOM 1578 N N . ILE A 1 207 ? -15.533 5.962 11.009 1.00 96.56 207 ILE A N 1
ATOM 1579 C CA . ILE A 1 207 ? -14.752 5.015 11.811 1.00 96.56 207 ILE A CA 1
ATOM 1580 C C . ILE A 1 207 ? -13.705 5.813 12.580 1.00 96.56 207 ILE A C 1
ATOM 1582 O O . ILE A 1 207 ? -12.821 6.439 11.984 1.00 96.56 207 ILE A O 1
ATOM 1586 N N . ARG A 1 208 ? -13.784 5.771 13.913 1.00 95.06 208 ARG A N 1
ATOM 1587 C CA . ARG A 1 208 ? -12.837 6.474 14.780 1.00 95.06 208 ARG A CA 1
ATOM 1588 C C . ARG A 1 208 ? -11.417 5.928 14.588 1.00 95.06 208 ARG A C 1
ATOM 1590 O O . ARG A 1 208 ? -11.228 4.739 14.356 1.00 95.06 208 ARG A O 1
ATOM 1597 N N . GLN A 1 209 ? -10.406 6.788 14.715 1.00 91.75 209 GLN A N 1
ATOM 1598 C CA . GLN A 1 209 ? -9.003 6.426 14.440 1.00 91.75 209 GLN A CA 1
ATOM 1599 C C . GLN A 1 209 ? -8.475 5.254 15.289 1.00 91.75 209 GLN A C 1
ATOM 1601 O O . GLN A 1 209 ? -7.634 4.491 14.846 1.00 91.75 209 GLN A O 1
ATOM 1606 N N . ASP A 1 210 ? -8.970 5.106 16.516 1.00 92.94 210 ASP A N 1
ATOM 1607 C CA . ASP A 1 210 ? -8.592 4.057 17.465 1.00 92.94 210 ASP A CA 1
ATOM 1608 C C . ASP A 1 210 ? -9.632 2.930 17.535 1.00 92.94 210 ASP A C 1
ATOM 1610 O O . ASP A 1 210 ? -9.603 2.127 18.467 1.00 92.94 210 ASP A O 1
ATOM 1614 N N . ALA A 1 211 ? -10.567 2.875 16.578 1.00 95.06 211 ALA A N 1
ATOM 1615 C CA . ALA A 1 211 ? -11.618 1.866 16.584 1.00 95.06 211 ALA A CA 1
ATOM 1616 C C . ALA A 1 211 ? -11.054 0.445 16.445 1.00 95.06 211 ALA A C 1
ATOM 1618 O O . ALA A 1 211 ? -11.622 -0.499 16.992 1.00 95.06 211 ALA A O 1
ATOM 1619 N N . PHE A 1 212 ? -9.924 0.299 15.751 1.00 93.62 212 PHE A N 1
ATOM 1620 C CA . PHE A 1 212 ? -9.189 -0.953 15.629 1.00 93.62 212 PHE A CA 1
ATOM 1621 C C . PHE A 1 212 ? -7.906 -0.890 16.465 1.00 93.62 212 PHE A C 1
ATOM 1623 O O . PHE A 1 212 ? -7.111 0.042 16.364 1.00 93.62 212 PHE A O 1
ATOM 1630 N N . LEU A 1 213 ? -7.699 -1.905 17.299 1.00 90.12 213 LEU A N 1
ATOM 1631 C CA . LEU A 1 213 ? -6.483 -2.116 18.070 1.00 90.12 213 LEU A CA 1
ATOM 1632 C C . LEU A 1 213 ? -5.333 -2.416 17.098 1.00 90.12 213 LEU A C 1
ATOM 1634 O O . LEU A 1 213 ? -5.491 -3.204 16.164 1.00 90.12 213 LEU A O 1
ATOM 1638 N N . HIS A 1 214 ? -4.150 -1.857 17.351 1.00 88.88 214 HIS A N 1
ATOM 1639 C CA . HIS A 1 214 ? -2.957 -2.189 16.574 1.00 88.88 214 HIS A CA 1
ATOM 1640 C C . HIS A 1 214 ? -2.432 -3.557 17.026 1.00 88.88 214 HIS A C 1
ATOM 1642 O O . HIS A 1 214 ? -1.606 -3.621 17.938 1.00 88.88 214 HIS A O 1
ATOM 1648 N N . THR A 1 215 ? -2.921 -4.641 16.421 1.00 87.81 215 THR A N 1
ATOM 1649 C CA . THR A 1 215 ? -2.596 -6.035 16.786 1.00 87.81 215 THR A CA 1
ATOM 1650 C C . THR A 1 215 ? -1.759 -6.734 15.702 1.00 87.81 215 THR A C 1
ATOM 1652 O O . THR A 1 215 ? -1.694 -6.233 14.584 1.00 87.81 215 THR A O 1
ATOM 1655 N N . PRO A 1 216 ? -1.139 -7.900 15.981 1.00 86.25 216 PRO A N 1
ATOM 1656 C CA . PRO A 1 216 ? -0.503 -8.740 14.961 1.00 86.25 216 PRO A CA 1
ATOM 1657 C C . PRO A 1 216 ? -1.492 -9.353 13.960 1.00 86.25 216 PRO A C 1
ATOM 1659 O O . PRO A 1 216 ? -1.073 -9.813 12.904 1.00 86.25 216 PRO A O 1
ATOM 1662 N N . ASN A 1 217 ? -2.787 -9.371 14.297 1.00 88.25 217 ASN A N 1
ATOM 1663 C CA . ASN A 1 217 ? -3.870 -9.896 13.469 1.00 88.25 217 ASN A CA 1
ATOM 1664 C C . ASN A 1 217 ? -4.897 -8.776 13.181 1.00 88.25 217 ASN A C 1
ATOM 1666 O O . ASN A 1 217 ? -6.037 -8.855 13.655 1.00 88.25 217 ASN A O 1
ATOM 1670 N N . PRO A 1 218 ? -4.503 -7.690 12.485 1.00 90.06 218 PRO A N 1
ATOM 1671 C CA . PRO A 1 218 ? -5.434 -6.632 12.095 1.00 90.06 218 PRO A CA 1
ATOM 1672 C C . PRO A 1 218 ? -6.487 -7.179 11.111 1.00 90.06 218 PRO A C 1
ATOM 1674 O O . PRO A 1 218 ? -6.288 -8.250 10.524 1.00 90.06 218 PRO A O 1
ATOM 1677 N N . PRO A 1 219 ? -7.622 -6.482 10.914 1.00 92.50 219 PRO A N 1
ATOM 1678 C CA . PRO A 1 219 ? -8.604 -6.911 9.926 1.00 92.50 219 PRO A CA 1
ATOM 1679 C C . PRO A 1 219 ? -7.965 -6.932 8.534 1.00 92.50 219 PRO A C 1
ATOM 1681 O O . PRO A 1 219 ? -7.319 -5.975 8.114 1.00 92.50 219 PRO A O 1
ATOM 1684 N N . ARG A 1 220 ? -8.184 -8.019 7.791 1.00 92.00 220 ARG A N 1
ATOM 1685 C CA . ARG A 1 220 ? -7.709 -8.135 6.402 1.00 92.00 220 ARG A CA 1
ATOM 1686 C C . ARG A 1 220 ? -8.660 -7.492 5.403 1.00 92.00 220 ARG A C 1
ATOM 1688 O O . ARG A 1 220 ? -8.232 -7.034 4.345 1.00 92.00 220 ARG A O 1
ATOM 1695 N N . ARG A 1 221 ? -9.953 -7.469 5.729 1.00 95.00 221 ARG A N 1
ATOM 1696 C CA . ARG A 1 221 ? -11.016 -6.922 4.884 1.00 95.00 221 ARG A CA 1
ATOM 1697 C C . ARG A 1 221 ? -12.032 -6.170 5.728 1.00 95.00 221 ARG A C 1
ATOM 1699 O O . ARG A 1 221 ? -12.422 -6.658 6.788 1.00 95.00 221 ARG A O 1
ATOM 1706 N N . ILE A 1 222 ? -12.477 -5.019 5.234 1.00 96.00 222 ILE A N 1
ATOM 1707 C CA . ILE A 1 222 ? -13.577 -4.250 5.821 1.00 96.00 222 ILE A CA 1
ATOM 1708 C C . ILE A 1 222 ? -14.646 -4.027 4.756 1.00 96.00 222 ILE A C 1
ATOM 1710 O O . ILE A 1 222 ? -14.371 -3.413 3.724 1.00 96.00 222 ILE A O 1
ATOM 1714 N N . VAL A 1 223 ? -15.865 -4.502 5.014 1.00 95.81 223 VAL A N 1
ATOM 1715 C CA . VAL A 1 223 ? -17.044 -4.187 4.200 1.00 95.81 223 VAL A CA 1
ATOM 1716 C C . VAL A 1 223 ? -17.606 -2.856 4.667 1.00 95.81 223 VAL A C 1
ATOM 1718 O O . VAL A 1 223 ? -18.045 -2.711 5.808 1.00 95.81 223 VAL A O 1
ATOM 1721 N N . CYS A 1 224 ? -17.549 -1.876 3.774 1.00 95.25 224 CYS A N 1
ATOM 1722 C CA . CYS A 1 224 ? -17.986 -0.513 4.017 1.00 95.25 224 CYS A CA 1
ATOM 1723 C C . CYS A 1 224 ? -19.488 -0.393 3.736 1.00 95.25 224 CYS A C 1
ATOM 1725 O O . CYS A 1 224 ? -19.917 -0.786 2.647 1.00 95.25 224 CYS A O 1
ATOM 1727 N N . PRO A 1 225 ? -20.287 0.202 4.637 1.00 94.38 225 PRO A N 1
ATOM 1728 C CA . PRO A 1 225 ? -21.644 0.597 4.303 1.00 94.38 225 PRO A CA 1
ATOM 1729 C C . PRO A 1 225 ? -21.616 1.798 3.350 1.00 94.38 225 PRO A C 1
ATOM 1731 O O . PRO A 1 225 ? -20.692 2.612 3.386 1.00 94.38 225 PRO A O 1
ATOM 1734 N N . ASP A 1 226 ? -22.674 1.966 2.556 1.00 92.06 226 ASP A N 1
ATOM 1735 C CA . ASP A 1 226 ? -22.815 3.114 1.644 1.00 92.06 226 ASP A CA 1
ATOM 1736 C C . ASP A 1 226 ? -22.852 4.467 2.378 1.00 92.06 226 ASP A C 1
ATOM 1738 O O . ASP A 1 226 ? -22.566 5.509 1.791 1.00 92.06 226 ASP A O 1
ATOM 1742 N N . SER A 1 227 ? -23.198 4.458 3.670 1.00 94.19 227 SER A N 1
ATOM 1743 C CA . SER A 1 227 ? -23.209 5.640 4.534 1.00 94.19 227 SER A CA 1
ATOM 1744 C C . SER A 1 227 ? -21.820 6.104 4.967 1.00 94.19 227 SER A C 1
ATOM 1746 O O . SER A 1 227 ? -21.727 7.195 5.525 1.00 94.19 227 SER A O 1
ATOM 1748 N N . LEU A 1 228 ? -20.767 5.300 4.767 1.00 95.75 228 LEU A N 1
ATOM 1749 C CA . LEU A 1 228 ? -19.427 5.613 5.255 1.00 95.75 228 LEU A CA 1
ATOM 1750 C C . LEU A 1 228 ? -18.838 6.804 4.492 1.00 95.75 228 LEU A C 1
ATOM 1752 O O . LEU A 1 228 ? -18.864 6.857 3.261 1.00 95.75 228 LEU A O 1
ATOM 1756 N N . GLU A 1 229 ? -18.264 7.745 5.235 1.00 94.38 229 GLU A N 1
ATOM 1757 C CA . GLU A 1 229 ? -17.675 8.974 4.698 1.00 94.38 229 GLU A CA 1
ATOM 1758 C C . GLU A 1 229 ? -16.219 9.147 5.125 1.00 94.38 229 GLU A C 1
ATOM 1760 O O . GLU A 1 229 ? -15.408 9.638 4.338 1.00 94.38 229 GLU A O 1
ATOM 1765 N N . GLU A 1 230 ? -15.867 8.701 6.334 1.00 92.75 230 GLU A N 1
ATOM 1766 C CA . GLU A 1 230 ? -14.532 8.877 6.900 1.00 92.75 230 GLU A CA 1
ATOM 1767 C C . GLU A 1 230 ? -14.020 7.622 7.621 1.00 92.75 230 GLU A C 1
ATOM 1769 O O . GLU A 1 230 ? -14.714 7.004 8.428 1.00 92.75 230 GLU A O 1
ATOM 1774 N N . ALA A 1 231 ? -12.755 7.287 7.362 1.00 92.38 231 ALA A N 1
ATOM 1775 C CA . ALA A 1 231 ? -11.966 6.345 8.148 1.00 92.38 231 ALA A CA 1
ATOM 1776 C C . ALA A 1 231 ? -10.471 6.670 8.000 1.00 92.38 231 ALA A C 1
ATOM 1778 O O . ALA A 1 231 ? -10.015 7.086 6.925 1.00 92.38 231 ALA A O 1
ATOM 1779 N N . ARG A 1 232 ? -9.675 6.452 9.049 1.00 80.00 232 ARG A N 1
ATOM 1780 C CA . ARG A 1 232 ? -8.215 6.658 9.006 1.00 80.00 232 ARG A CA 1
ATOM 1781 C C . ARG A 1 232 ? -7.473 5.480 8.355 1.00 80.00 232 ARG A C 1
ATOM 1783 O O . ARG A 1 232 ? -8.051 4.421 8.138 1.00 80.00 232 ARG A O 1
ATOM 1790 N N . ASP A 1 233 ? -6.231 5.733 7.935 1.00 67.69 233 ASP A N 1
ATOM 1791 C CA . ASP A 1 233 ? -5.400 4.837 7.099 1.00 67.69 233 ASP A CA 1
ATOM 1792 C C . ASP A 1 233 ? -4.421 3.966 7.903 1.00 67.69 233 ASP A C 1
ATOM 1794 O O . ASP A 1 233 ? -3.552 3.303 7.350 1.00 67.69 233 ASP A O 1
ATOM 1798 N N . ASP A 1 234 ? -4.471 4.035 9.227 1.00 74.38 234 ASP A N 1
ATOM 1799 C CA . ASP A 1 234 ? -3.424 3.528 10.113 1.00 74.38 234 ASP A CA 1
ATOM 1800 C C . ASP A 1 234 ? -3.680 2.108 10.638 1.00 74.38 234 ASP A C 1
ATOM 1802 O O . ASP A 1 234 ? -2.960 1.650 11.523 1.00 74.38 234 ASP A O 1
ATOM 1806 N N . ILE A 1 235 ? -4.663 1.395 10.075 1.00 83.00 235 ILE A N 1
ATOM 1807 C CA . ILE A 1 235 ? -4.997 0.020 10.475 1.00 83.00 235 ILE A CA 1
ATOM 1808 C C . ILE A 1 235 ? -3.955 -0.970 9.931 1.00 83.00 235 ILE A C 1
ATOM 1810 O O . ILE A 1 235 ? -3.216 -1.575 10.702 1.00 83.00 235 ILE A O 1
ATOM 1814 N N . ASP A 1 236 ? -3.904 -1.142 8.606 1.00 86.00 236 ASP A N 1
ATOM 1815 C CA . ASP A 1 236 ? -2.945 -2.006 7.909 1.00 86.00 236 ASP A CA 1
ATOM 1816 C C . ASP A 1 236 ? -2.849 -1.571 6.427 1.00 86.00 236 ASP A C 1
ATOM 1818 O O . ASP A 1 236 ? -3.884 -1.459 5.765 1.00 86.00 236 ASP A O 1
ATOM 1822 N N . PRO A 1 237 ? -1.651 -1.337 5.857 1.00 83.12 237 PRO A N 1
ATOM 1823 C CA . PRO A 1 237 ? -1.494 -1.004 4.436 1.00 83.12 237 PRO A CA 1
ATOM 1824 C C . PRO A 1 237 ? -2.012 -2.071 3.453 1.00 83.12 237 PRO A C 1
ATOM 1826 O O . PRO A 1 237 ? -2.284 -1.764 2.289 1.00 83.12 237 PRO A O 1
ATOM 1829 N N . ALA A 1 238 ? -2.104 -3.330 3.885 1.00 85.81 238 ALA A N 1
ATOM 1830 C CA . ALA A 1 238 ? -2.622 -4.456 3.119 1.00 85.81 238 ALA A CA 1
ATOM 1831 C C . ALA A 1 238 ? -4.141 -4.650 3.266 1.00 85.81 238 ALA A C 1
ATOM 1833 O O . ALA A 1 238 ? -4.698 -5.476 2.540 1.00 85.81 238 ALA A O 1
ATOM 1834 N N . LEU A 1 239 ? -4.806 -3.889 4.145 1.00 92.06 239 LEU A N 1
ATOM 1835 C CA . LEU A 1 239 ? -6.254 -3.933 4.345 1.00 92.06 239 LEU A CA 1
ATOM 1836 C C . LEU A 1 239 ? -7.006 -3.684 3.032 1.00 92.06 239 LEU A C 1
ATOM 1838 O O . LEU A 1 239 ? -6.784 -2.684 2.344 1.00 92.06 239 LEU A O 1
ATOM 1842 N N . LEU A 1 240 ? -7.948 -4.576 2.726 1.00 94.12 240 LEU A N 1
ATOM 1843 C CA . LEU A 1 240 ? -8.852 -4.441 1.594 1.00 94.12 240 LEU A CA 1
ATOM 1844 C C . LEU A 1 240 ? -10.169 -3.773 2.020 1.00 94.12 240 LEU A C 1
ATOM 1846 O O . LEU A 1 240 ? -10.949 -4.338 2.791 1.00 94.12 240 LEU A O 1
ATOM 1850 N N . TRP A 1 241 ? -10.446 -2.589 1.481 1.00 95.12 241 TRP A N 1
ATOM 1851 C CA . TRP A 1 241 ? -11.714 -1.884 1.682 1.00 95.12 241 TRP A CA 1
ATOM 1852 C C . TRP A 1 241 ? -12.733 -2.323 0.621 1.00 95.12 241 TRP A C 1
ATOM 1854 O O . TRP A 1 241 ? -12.612 -1.964 -0.550 1.00 95.12 241 TRP A O 1
ATOM 1864 N N . ILE A 1 242 ? -13.738 -3.104 1.014 1.00 95.62 242 ILE A N 1
ATOM 1865 C CA . ILE A 1 242 ? -14.811 -3.575 0.128 1.00 95.62 242 ILE A CA 1
ATOM 1866 C C . ILE A 1 242 ? -15.923 -2.528 0.134 1.00 95.62 242 ILE A C 1
ATOM 1868 O O . ILE A 1 242 ? -16.519 -2.266 1.177 1.00 95.62 242 ILE A O 1
ATOM 1872 N N . ARG A 1 243 ? -16.188 -1.902 -1.014 1.00 93.25 243 ARG A N 1
ATOM 1873 C CA . ARG A 1 243 ? -17.029 -0.698 -1.101 1.00 93.25 243 ARG A CA 1
ATOM 1874 C C . ARG A 1 243 ? -17.759 -0.564 -2.436 1.00 93.25 243 ARG A C 1
ATOM 1876 O O . ARG A 1 243 ? -17.216 -0.918 -3.480 1.00 93.25 243 ARG A O 1
ATOM 1883 N N . SER A 1 244 ? -18.945 0.041 -2.439 1.00 85.06 244 SER A N 1
ATOM 1884 C CA . SER A 1 244 ? -19.645 0.418 -3.676 1.00 85.06 244 SER A CA 1
ATOM 1885 C C . SER A 1 244 ? -18.893 1.534 -4.427 1.00 85.06 244 SER A C 1
ATOM 1887 O O . SER A 1 244 ? -18.228 2.366 -3.822 1.00 85.06 244 SER A O 1
ATOM 1889 N N . ASN A 1 245 ? -18.942 1.565 -5.764 1.00 77.75 245 ASN A N 1
ATOM 1890 C CA . ASN A 1 245 ? -18.150 2.499 -6.595 1.00 77.75 245 ASN A CA 1
ATOM 1891 C C . ASN A 1 245 ? -18.553 3.991 -6.478 1.00 77.75 245 ASN A C 1
ATOM 1893 O O . ASN A 1 245 ? -18.048 4.827 -7.229 1.00 77.75 245 ASN A O 1
ATOM 1897 N N . HIS A 1 246 ? -19.435 4.349 -5.544 1.00 79.31 246 HIS A N 1
ATOM 1898 C CA . HIS A 1 246 ? -20.018 5.682 -5.404 1.00 79.31 246 HIS A CA 1
ATOM 1899 C C . HIS A 1 246 ? -19.877 6.205 -3.962 1.00 79.31 246 HIS A C 1
ATOM 1901 O O . HIS A 1 246 ? -19.594 5.450 -3.039 1.00 79.31 246 HIS A O 1
ATOM 1907 N N . GLY A 1 247 ? -20.059 7.514 -3.764 1.00 82.25 247 GLY A N 1
ATOM 1908 C CA . GLY A 1 247 ? -20.062 8.141 -2.435 1.00 82.25 247 GLY A CA 1
ATOM 1909 C C . GLY A 1 247 ? -18.751 8.822 -2.023 1.00 82.25 247 GLY A C 1
ATOM 1910 O O . GLY A 1 247 ? -17.739 8.785 -2.728 1.00 82.25 247 GLY A O 1
ATOM 1911 N N . ALA A 1 248 ? -18.790 9.499 -0.871 1.00 85.69 248 ALA A N 1
ATOM 1912 C CA . ALA A 1 248 ? -17.687 10.322 -0.373 1.00 85.69 248 ALA A CA 1
ATOM 1913 C C . ALA A 1 248 ? -16.443 9.485 -0.039 1.00 85.69 248 ALA A C 1
ATOM 1915 O O . ALA A 1 248 ? -15.332 9.838 -0.444 1.00 85.69 248 ALA A O 1
ATOM 1916 N N . PHE A 1 249 ? -16.624 8.339 0.620 1.00 91.19 249 PHE A N 1
ATOM 1917 C CA . PHE A 1 249 ? -15.503 7.503 1.039 1.00 91.19 249 PHE A CA 1
ATOM 1918 C C . PHE A 1 249 ? -14.775 6.834 -0.134 1.00 91.19 249 PHE A C 1
ATOM 1920 O O . PHE A 1 249 ? -13.551 6.729 -0.116 1.00 91.19 249 PHE A O 1
ATOM 1927 N N . ALA A 1 250 ? -15.479 6.485 -1.218 1.00 88.56 250 ALA A N 1
ATOM 1928 C CA . ALA A 1 250 ? -14.840 5.991 -2.439 1.00 88.56 250 ALA A CA 1
ATOM 1929 C C . ALA A 1 250 ? -13.834 7.007 -3.017 1.00 88.56 250 ALA A C 1
ATOM 1931 O O . ALA A 1 250 ? -12.759 6.617 -3.486 1.00 88.56 250 ALA A O 1
ATOM 1932 N N . ARG A 1 251 ? -14.141 8.312 -2.928 1.00 87.56 251 ARG A N 1
ATOM 1933 C CA . ARG A 1 251 ? -13.213 9.384 -3.318 1.00 87.56 251 ARG A CA 1
ATOM 1934 C C . ARG A 1 251 ? -11.993 9.427 -2.398 1.00 87.56 251 ARG A C 1
ATOM 1936 O O . ARG A 1 251 ? -10.874 9.483 -2.901 1.00 87.56 251 ARG A O 1
ATOM 1943 N N . VAL A 1 252 ? -12.205 9.324 -1.085 1.00 89.75 252 VAL A N 1
ATOM 1944 C CA . VAL A 1 252 ? -11.125 9.296 -0.083 1.00 89.75 252 VAL A CA 1
ATOM 1945 C C . VAL A 1 252 ? -10.164 8.137 -0.343 1.00 89.75 252 VAL A C 1
ATOM 1947 O O . VAL A 1 252 ? -8.955 8.357 -0.406 1.00 89.75 252 VAL A O 1
ATOM 1950 N N . LEU A 1 253 ? -10.674 6.919 -0.560 1.00 90.44 253 LEU A N 1
ATOM 1951 C CA . LEU A 1 253 ? -9.850 5.737 -0.854 1.00 90.44 253 LEU A CA 1
ATOM 1952 C C . LEU A 1 253 ? -8.984 5.944 -2.106 1.00 90.44 253 LEU A C 1
ATOM 1954 O O . LEU A 1 253 ? -7.797 5.621 -2.100 1.00 90.44 253 LEU A O 1
ATOM 1958 N N . LYS A 1 254 ? -9.556 6.541 -3.161 1.00 86.06 254 LYS A N 1
ATOM 1959 C CA . LYS A 1 254 ? -8.840 6.848 -4.406 1.00 86.06 254 LYS A CA 1
ATOM 1960 C C . LYS A 1 254 ? -7.750 7.906 -4.206 1.00 86.06 254 LYS A C 1
ATOM 1962 O O . LYS A 1 254 ? -6.628 7.708 -4.663 1.00 86.06 254 LYS A O 1
ATOM 1967 N N . GLU A 1 255 ? -8.067 9.012 -3.534 1.00 87.25 255 GLU A N 1
ATOM 1968 C CA . GLU A 1 255 ? -7.135 10.124 -3.276 1.00 87.25 255 GLU A CA 1
ATOM 1969 C C . GLU A 1 255 ? -5.962 9.702 -2.380 1.00 87.25 255 GLU A C 1
ATOM 1971 O O . GLU A 1 255 ? -4.830 10.131 -2.592 1.00 87.25 255 GLU A O 1
ATOM 1976 N N . THR A 1 256 ? -6.221 8.820 -1.413 1.00 87.06 256 THR A N 1
ATOM 1977 C CA . THR A 1 256 ? -5.205 8.281 -0.491 1.00 87.06 256 THR A CA 1
ATOM 1978 C C . THR A 1 256 ? -4.489 7.042 -1.040 1.00 87.06 256 THR A C 1
ATOM 1980 O O . THR A 1 256 ? -3.466 6.617 -0.503 1.00 87.06 256 THR A O 1
ATOM 1983 N N . GLY A 1 257 ? -4.974 6.474 -2.149 1.00 87.06 257 GLY A N 1
ATOM 1984 C CA . GLY A 1 257 ? -4.391 5.296 -2.785 1.00 87.06 257 GLY A CA 1
ATOM 1985 C C . GLY A 1 257 ? -4.479 4.032 -1.926 1.00 87.06 257 GLY A C 1
ATOM 1986 O O . GLY A 1 257 ? -3.572 3.196 -2.010 1.00 87.06 257 GLY A O 1
ATOM 1987 N N . ARG A 1 258 ? -5.523 3.919 -1.093 1.00 89.44 258 ARG A N 1
ATOM 1988 C CA . ARG A 1 258 ? -5.827 2.725 -0.292 1.00 89.44 258 ARG A CA 1
ATOM 1989 C C . ARG A 1 258 ? -6.379 1.614 -1.177 1.00 89.44 258 ARG A C 1
ATOM 1991 O O . ARG A 1 258 ? -7.068 1.878 -2.162 1.00 89.44 258 ARG A O 1
ATOM 1998 N N . ARG A 1 259 ? -6.088 0.362 -0.815 1.00 91.69 259 ARG A N 1
ATOM 1999 C CA . ARG A 1 259 ? -6.547 -0.816 -1.562 1.00 91.69 259 ARG A CA 1
ATOM 2000 C C . ARG A 1 259 ? -8.049 -0.985 -1.377 1.00 91.69 259 ARG A C 1
ATOM 2002 O O . ARG A 1 259 ? -8.517 -1.266 -0.277 1.00 91.69 259 ARG A O 1
ATOM 2009 N N . ALA A 1 260 ? -8.795 -0.799 -2.454 1.00 93.19 260 ALA A N 1
ATOM 2010 C CA . ALA A 1 260 ? -10.245 -0.855 -2.440 1.00 93.19 260 ALA A CA 1
ATOM 2011 C C . ALA A 1 260 ? -10.754 -1.733 -3.576 1.00 93.19 260 ALA A C 1
ATOM 2013 O O . ALA A 1 260 ? -10.166 -1.741 -4.656 1.00 93.19 260 ALA A O 1
ATOM 2014 N N . VAL A 1 261 ? -11.851 -2.437 -3.317 1.00 95.62 261 VAL A N 1
ATOM 2015 C CA . VAL A 1 261 ? -12.514 -3.308 -4.287 1.00 95.62 261 VAL A CA 1
ATOM 2016 C C . VAL A 1 261 ? -14.029 -3.160 -4.211 1.00 95.62 261 VAL A C 1
ATOM 2018 O O . VAL A 1 261 ? -14.574 -2.800 -3.165 1.00 95.62 261 VAL A O 1
ATOM 2021 N N . SER A 1 262 ? -14.727 -3.457 -5.300 1.00 94.44 262 SER A N 1
ATOM 2022 C CA . SER A 1 262 ? -16.175 -3.627 -5.305 1.00 94.44 262 SER A CA 1
ATOM 2023 C C . SER A 1 262 ? -16.592 -4.925 -4.595 1.00 94.44 262 SER A C 1
ATOM 2025 O O . SER A 1 262 ? -15.774 -5.829 -4.416 1.00 94.44 262 SER A O 1
ATOM 2027 N N . PRO A 1 263 ? -17.877 -5.096 -4.233 1.00 92.75 263 PRO A N 1
ATOM 2028 C CA . PRO A 1 263 ? -18.389 -6.380 -3.746 1.00 92.75 263 PRO A CA 1
ATOM 2029 C C . PRO A 1 263 ? -18.239 -7.551 -4.736 1.00 92.75 263 PRO A C 1
ATOM 2031 O O . PRO A 1 263 ? -18.367 -8.702 -4.328 1.00 92.75 263 PRO A O 1
ATOM 2034 N N . ALA A 1 264 ? -17.971 -7.284 -6.021 1.00 93.94 264 ALA A N 1
ATOM 2035 C CA . ALA A 1 264 ? -17.802 -8.306 -7.055 1.00 93.94 264 ALA A CA 1
ATOM 2036 C C . ALA A 1 264 ? -16.383 -8.902 -7.119 1.00 93.94 264 ALA A C 1
ATOM 2038 O O . ALA A 1 264 ? -16.146 -9.810 -7.920 1.00 93.94 264 ALA A O 1
ATOM 2039 N N . TYR A 1 265 ? -15.455 -8.413 -6.290 1.00 96.38 265 TYR A N 1
ATOM 2040 C CA . TYR A 1 265 ? -14.059 -8.840 -6.277 1.00 96.38 265 TYR A CA 1
ATOM 2041 C C . TYR A 1 265 ? -13.879 -10.359 -6.155 1.00 96.38 265 TYR A C 1
ATOM 2043 O O . TYR A 1 265 ? -14.715 -11.089 -5.608 1.00 96.38 265 TYR A O 1
ATOM 2051 N N . LYS A 1 266 ? -12.739 -10.841 -6.647 1.00 96.81 266 LYS A N 1
ATOM 2052 C CA . LYS A 1 266 ? -12.337 -12.246 -6.580 1.00 96.81 266 LYS A CA 1
ATOM 2053 C C . LYS A 1 266 ? -10.923 -12.360 -6.046 1.00 96.81 266 LYS A C 1
ATOM 2055 O O . LYS A 1 266 ? -10.074 -11.523 -6.328 1.00 96.81 266 LYS A O 1
ATOM 2060 N N . ILE A 1 267 ? -10.682 -13.422 -5.287 1.00 94.56 267 ILE A N 1
ATOM 2061 C CA . ILE A 1 267 ? -9.337 -13.829 -4.890 1.00 94.56 267 ILE A CA 1
ATOM 2062 C C . ILE A 1 267 ? -9.033 -15.121 -5.636 1.00 94.56 267 ILE A C 1
ATOM 2064 O O . ILE A 1 267 ? -9.727 -16.117 -5.434 1.00 94.56 267 ILE A O 1
ATOM 2068 N N . VAL A 1 268 ? -8.024 -15.094 -6.502 1.00 94.19 268 VAL A N 1
ATOM 2069 C CA . VAL A 1 268 ? -7.588 -16.242 -7.307 1.00 94.19 268 VAL A CA 1
ATOM 2070 C C . VAL A 1 268 ? -6.105 -16.450 -7.043 1.00 94.19 268 VAL A C 1
ATOM 2072 O O . VAL A 1 268 ? -5.305 -15.541 -7.247 1.00 94.19 268 VAL A O 1
ATOM 2075 N N . ASP A 1 269 ? -5.744 -17.621 -6.519 1.00 90.44 269 ASP A N 1
ATOM 2076 C CA . ASP A 1 269 ? -4.369 -17.967 -6.130 1.00 90.44 269 ASP A CA 1
ATOM 2077 C C . ASP A 1 269 ? -3.694 -16.921 -5.220 1.00 90.44 269 ASP A C 1
ATOM 2079 O O . ASP A 1 269 ? -2.505 -16.639 -5.354 1.00 90.44 269 ASP A O 1
ATOM 2083 N N . GLY A 1 270 ? -4.461 -16.309 -4.312 1.00 90.75 270 GLY A N 1
ATOM 2084 C CA . GLY A 1 270 ? -3.991 -15.259 -3.398 1.00 90.75 270 GLY A CA 1
ATOM 2085 C C . GLY A 1 270 ? -3.956 -13.846 -3.994 1.00 90.75 270 GLY A C 1
ATOM 2086 O O . GLY A 1 270 ? -3.826 -12.884 -3.240 1.00 90.75 270 GLY A O 1
ATOM 2087 N N . ASP A 1 271 ? -4.132 -13.696 -5.307 1.00 94.94 271 ASP A N 1
ATOM 2088 C CA . ASP A 1 271 ? -4.202 -12.387 -5.956 1.00 94.94 271 ASP A CA 1
ATOM 2089 C C . ASP A 1 271 ? -5.636 -11.864 -5.942 1.00 94.94 271 ASP A C 1
ATOM 2091 O O . ASP A 1 271 ? -6.598 -12.601 -6.167 1.00 94.94 271 ASP A O 1
ATOM 2095 N N . VAL A 1 272 ? -5.774 -10.574 -5.668 1.00 96.62 272 VAL A N 1
ATOM 2096 C CA . VAL A 1 272 ? -7.041 -9.868 -5.543 1.00 96.62 272 VAL A CA 1
ATOM 2097 C C . VAL A 1 272 ? -7.344 -9.146 -6.845 1.00 96.62 272 VAL A C 1
ATOM 2099 O O . VAL A 1 272 ? -6.594 -8.260 -7.263 1.00 96.62 272 VAL A O 1
ATOM 2102 N N . TYR A 1 273 ? -8.485 -9.480 -7.432 1.00 97.69 273 TYR A N 1
ATOM 2103 C CA . TYR A 1 273 ? -9.012 -8.877 -8.645 1.00 97.69 273 TYR A CA 1
ATOM 2104 C C . TYR A 1 273 ? -10.334 -8.174 -8.369 1.00 97.69 273 TYR A C 1
ATOM 2106 O O . TYR A 1 273 ? -11.162 -8.677 -7.609 1.00 97.69 273 TYR A O 1
ATOM 2114 N N . ASP A 1 274 ? -10.539 -7.037 -9.018 1.00 97.19 274 ASP A N 1
ATOM 2115 C CA . ASP A 1 274 ? -11.821 -6.339 -9.078 1.00 97.19 274 ASP A CA 1
ATOM 2116 C C . ASP A 1 274 ? -12.257 -6.166 -10.537 1.00 97.19 274 ASP A C 1
ATOM 2118 O O . ASP A 1 274 ? -11.485 -6.444 -11.459 1.00 97.19 274 ASP A O 1
ATOM 2122 N N . PHE A 1 275 ? -13.501 -5.745 -10.748 1.00 95.38 275 PHE A N 1
ATOM 2123 C CA . PHE A 1 275 ? -14.118 -5.687 -12.069 1.00 95.38 275 PHE A CA 1
ATOM 2124 C C . PHE A 1 275 ? -14.863 -4.369 -12.251 1.00 95.38 275 PHE A C 1
ATOM 2126 O O . PHE A 1 275 ? -15.641 -3.950 -11.391 1.00 95.38 275 PHE A O 1
ATOM 2133 N N . ASP A 1 276 ? -14.635 -3.736 -13.394 1.00 91.69 276 ASP A N 1
ATOM 2134 C CA . ASP A 1 276 ? -15.370 -2.563 -13.851 1.00 91.69 276 ASP A CA 1
ATOM 2135 C C . ASP A 1 276 ? -15.790 -2.732 -15.322 1.00 91.69 276 ASP A C 1
ATOM 2137 O O . ASP A 1 276 ? -15.622 -3.800 -15.919 1.00 91.69 276 ASP A O 1
ATOM 2141 N N . ASP A 1 277 ? -16.378 -1.686 -15.904 1.00 92.19 277 ASP A N 1
ATOM 2142 C CA . ASP A 1 277 ? -16.857 -1.708 -17.289 1.00 92.19 277 ASP A CA 1
ATOM 2143 C C . ASP A 1 277 ? -15.715 -1.836 -18.322 1.00 92.19 277 ASP A C 1
ATOM 2145 O O . ASP A 1 277 ? -15.970 -2.167 -19.482 1.00 92.19 277 ASP A O 1
ATOM 2149 N N . GLU A 1 278 ? -14.457 -1.579 -17.937 1.00 94.12 278 GLU A N 1
ATOM 2150 C CA . GLU A 1 278 ? -13.291 -1.730 -18.816 1.00 94.12 278 GLU A CA 1
ATOM 2151 C C . GLU A 1 278 ? -12.770 -3.173 -18.832 1.00 94.12 278 GLU A C 1
ATOM 2153 O O . GLU A 1 278 ? -12.217 -3.617 -19.845 1.00 94.12 278 GLU A O 1
ATOM 2158 N N . GLY A 1 279 ? -12.942 -3.902 -17.727 1.00 96.06 279 GLY A N 1
ATOM 2159 C CA . GLY A 1 279 ? -12.576 -5.306 -17.583 1.00 96.06 279 GLY A CA 1
ATOM 2160 C C . GLY A 1 279 ? -12.101 -5.645 -16.171 1.00 96.06 279 GLY A C 1
ATOM 2161 O O . GLY A 1 279 ? -12.513 -5.037 -15.184 1.00 96.06 279 GLY A O 1
ATOM 2162 N N . ALA A 1 280 ? -11.233 -6.650 -16.064 1.00 97.88 280 ALA A N 1
ATOM 2163 C CA . ALA A 1 280 ? -10.636 -7.029 -14.792 1.00 97.88 280 ALA A CA 1
ATOM 2164 C C . ALA A 1 280 ? -9.444 -6.118 -14.445 1.00 97.88 280 ALA A C 1
ATOM 2166 O O . ALA A 1 280 ? -8.654 -5.719 -15.312 1.00 97.88 280 ALA A O 1
ATOM 2167 N N . LEU A 1 281 ? -9.297 -5.847 -13.150 1.00 97.38 281 LEU A N 1
ATOM 2168 C CA . LEU A 1 281 ? -8.243 -5.054 -12.528 1.00 97.38 281 LEU A CA 1
ATOM 2169 C C . LEU A 1 281 ? -7.520 -5.908 -11.485 1.00 97.38 281 LEU A C 1
ATOM 2171 O O . LEU A 1 281 ? -8.146 -6.398 -10.548 1.00 97.38 281 LEU A O 1
ATOM 2175 N N . LEU A 1 282 ? -6.198 -6.036 -11.590 1.00 97.75 282 LEU A N 1
ATOM 2176 C CA . LEU A 1 282 ? -5.381 -6.595 -10.509 1.00 97.75 282 LEU A CA 1
ATOM 2177 C C . LEU A 1 282 ? -5.198 -5.529 -9.421 1.00 97.75 282 LEU A C 1
ATOM 2179 O O . LEU A 1 282 ? -4.569 -4.503 -9.669 1.00 97.75 282 LEU A O 1
ATOM 2183 N N . VAL A 1 283 ? -5.719 -5.768 -8.219 1.00 96.56 283 VAL A N 1
ATOM 2184 C CA . VAL A 1 283 ? -5.683 -4.813 -7.095 1.00 96.56 283 VAL A CA 1
ATOM 2185 C C . VAL A 1 283 ? -4.529 -5.099 -6.142 1.00 96.56 283 VAL A C 1
ATOM 2187 O O . VAL A 1 283 ? -3.890 -4.169 -5.649 1.00 96.56 283 VAL A O 1
ATOM 2190 N N . ALA A 1 284 ? -4.237 -6.374 -5.887 1.00 94.81 284 ALA A N 1
ATOM 2191 C CA . ALA A 1 284 ? -3.108 -6.778 -5.060 1.00 94.81 284 ALA A CA 1
ATOM 2192 C C . ALA A 1 284 ? -2.640 -8.189 -5.415 1.00 94.81 284 ALA A C 1
ATOM 2194 O O . ALA A 1 284 ? -3.447 -9.089 -5.604 1.00 94.81 284 ALA A O 1
ATOM 2195 N N . THR A 1 285 ? -1.331 -8.380 -5.452 1.00 93.25 285 THR A N 1
ATOM 2196 C CA . THR A 1 285 ? -0.672 -9.684 -5.515 1.00 93.25 285 THR A CA 1
ATOM 2197 C C . THR A 1 285 ? -0.362 -10.123 -4.094 1.00 93.25 285 THR A C 1
ATOM 2199 O O . THR A 1 285 ? -0.013 -9.286 -3.250 1.00 93.25 285 THR A O 1
ATOM 2202 N N . ALA A 1 286 ? -0.460 -11.419 -3.825 1.00 87.25 286 ALA A N 1
ATOM 2203 C CA . ALA A 1 286 ? -0.105 -11.953 -2.518 1.00 87.25 286 ALA A CA 1
ATOM 2204 C C . ALA A 1 286 ? 1.360 -11.623 -2.155 1.00 87.25 286 ALA A C 1
ATOM 2206 O O . ALA A 1 286 ? 2.274 -11.760 -2.975 1.00 87.25 286 ALA A O 1
ATOM 2207 N N . SER A 1 287 ? 1.592 -11.143 -0.929 1.00 79.81 287 SER A N 1
ATOM 2208 C CA . SER A 1 287 ? 2.877 -10.568 -0.499 1.00 79.81 287 SER A CA 1
ATOM 2209 C C . SER A 1 287 ? 4.014 -11.577 -0.356 1.00 79.81 287 SER A C 1
ATOM 2211 O O . SER A 1 287 ? 5.149 -11.179 -0.150 1.00 79.81 287 SER A O 1
ATOM 2213 N N . GLU A 1 288 ? 3.736 -12.869 -0.436 1.00 85.06 288 GLU A N 1
ATOM 2214 C CA . GLU A 1 288 ? 4.712 -13.954 -0.387 1.00 85.06 288 GLU A CA 1
ATOM 2215 C C . GLU A 1 288 ? 5.198 -14.380 -1.777 1.00 85.06 288 GLU A C 1
ATOM 2217 O O . GLU A 1 288 ? 6.202 -15.086 -1.894 1.00 85.06 288 GLU A O 1
ATOM 2222 N N . LYS A 1 289 ? 4.514 -13.955 -2.848 1.00 88.19 289 LYS A N 1
ATOM 2223 C CA . LYS A 1 289 ? 4.888 -14.331 -4.212 1.00 88.19 289 LYS A CA 1
ATOM 2224 C C . LYS A 1 289 ? 6.195 -13.658 -4.620 1.00 88.19 289 LYS A C 1
ATOM 2226 O O . LYS A 1 289 ? 6.377 -12.453 -4.473 1.00 88.19 289 LYS A O 1
ATOM 2231 N N . THR A 1 290 ? 7.098 -14.451 -5.185 1.00 90.06 290 THR A N 1
ATOM 2232 C CA . THR A 1 290 ? 8.361 -13.987 -5.786 1.00 90.06 290 THR A CA 1
ATOM 2233 C C . THR A 1 290 ? 8.258 -13.831 -7.301 1.00 90.06 290 THR A C 1
ATOM 2235 O O . THR A 1 290 ? 9.182 -13.343 -7.944 1.00 90.06 290 THR A O 1
ATOM 2238 N N . THR A 1 291 ? 7.127 -14.221 -7.889 1.00 91.19 291 THR A N 1
ATOM 2239 C CA . THR A 1 291 ? 6.849 -14.068 -9.317 1.00 91.19 291 THR A CA 1
ATOM 2240 C C . THR A 1 291 ? 5.480 -13.431 -9.499 1.00 91.19 291 THR A C 1
ATOM 2242 O O . THR A 1 291 ? 4.532 -13.781 -8.797 1.00 91.19 291 THR A O 1
ATOM 2245 N N . ALA A 1 292 ? 5.388 -12.489 -10.432 1.00 92.19 292 ALA A N 1
ATOM 2246 C CA . ALA A 1 292 ? 4.151 -11.821 -10.799 1.00 92.19 292 ALA A CA 1
ATOM 2247 C C . ALA A 1 292 ? 3.869 -12.097 -12.279 1.00 92.19 292 ALA A C 1
ATOM 2249 O O . ALA A 1 292 ? 4.397 -11.422 -13.163 1.00 92.19 292 ALA A O 1
ATOM 2250 N N . VAL A 1 293 ? 3.075 -13.135 -12.542 1.00 94.44 293 VAL A N 1
ATOM 2251 C CA . VAL A 1 293 ? 2.629 -13.509 -13.889 1.00 94.44 293 VAL A CA 1
ATOM 2252 C C . VAL A 1 293 ? 1.141 -13.226 -13.974 1.00 94.44 293 VAL A C 1
ATOM 2254 O O . VAL A 1 293 ? 0.348 -13.898 -13.320 1.00 94.44 293 VAL A O 1
ATOM 2257 N N . THR A 1 294 ? 0.762 -12.216 -14.749 1.00 95.62 294 THR A N 1
ATOM 2258 C CA . THR A 1 294 ? -0.643 -11.822 -14.831 1.00 95.62 294 THR A CA 1
ATOM 2259 C C . THR A 1 294 ? -1.387 -12.683 -15.858 1.00 95.62 294 THR A C 1
ATOM 2261 O O . THR A 1 294 ? -0.866 -12.868 -16.962 1.00 95.62 294 THR A O 1
ATOM 2264 N N . PRO A 1 295 ? -2.601 -13.177 -15.559 1.00 96.50 295 PRO A N 1
ATOM 2265 C CA . PRO A 1 295 ? -3.395 -13.936 -16.522 1.00 96.50 295 PRO A CA 1
ATOM 2266 C C . PRO A 1 295 ? -3.928 -13.039 -17.651 1.00 96.50 295 PRO A C 1
ATOM 2268 O O . PRO A 1 295 ? -4.016 -11.822 -17.500 1.00 96.50 295 PRO A O 1
ATOM 2271 N N . ASP A 1 296 ? -4.335 -13.646 -18.769 1.00 97.31 296 ASP A N 1
ATOM 2272 C CA . ASP A 1 296 ? -5.019 -12.926 -19.856 1.00 97.31 296 ASP A CA 1
ATOM 2273 C C . ASP A 1 296 ? -6.455 -12.534 -19.478 1.00 97.31 296 ASP A C 1
ATOM 2275 O O . ASP A 1 296 ? -6.960 -11.497 -19.908 1.00 97.31 296 ASP A O 1
ATOM 2279 N N . ALA A 1 297 ? -7.121 -13.353 -18.665 1.00 97.25 297 ALA A N 1
ATOM 2280 C CA . ALA A 1 297 ? -8.475 -13.115 -18.189 1.00 97.25 297 ALA A CA 1
ATOM 2281 C C . ALA A 1 297 ? -8.682 -13.716 -16.796 1.00 97.25 297 ALA A C 1
ATOM 2283 O O . ALA A 1 297 ? -8.054 -14.714 -16.439 1.00 97.25 297 ALA A O 1
ATOM 2284 N N . VAL A 1 298 ? -9.606 -13.134 -16.038 1.00 97.19 298 VAL A N 1
ATOM 2285 C CA . VAL A 1 298 ? -10.064 -13.620 -14.733 1.00 97.19 298 VAL A CA 1
ATOM 2286 C C . VAL A 1 298 ? -11.569 -13.805 -14.822 1.00 97.19 298 VAL A C 1
ATOM 2288 O O . VAL A 1 298 ? -12.273 -12.884 -15.225 1.00 97.19 298 VAL A O 1
ATOM 2291 N N . GLU A 1 299 ? -12.067 -15.004 -14.510 1.00 94.88 299 GLU A N 1
ATOM 2292 C CA . GLU A 1 299 ? -13.497 -15.339 -14.648 1.00 94.88 299 GLU A CA 1
ATOM 2293 C C . GLU A 1 299 ? -14.065 -15.025 -16.052 1.00 94.88 299 GLU A C 1
ATOM 2295 O O . GLU A 1 299 ? -15.198 -14.579 -16.215 1.00 94.88 299 GLU A O 1
ATOM 2300 N N . GLY A 1 300 ? -13.251 -15.223 -17.096 1.00 95.31 300 GLY A N 1
ATOM 2301 C CA . GLY A 1 300 ? -13.623 -14.934 -18.487 1.00 95.31 300 GLY A CA 1
ATOM 2302 C C . GLY A 1 300 ? -13.596 -13.450 -18.876 1.00 95.31 300 GLY A C 1
ATOM 2303 O O . GLY A 1 300 ? -13.810 -13.137 -20.047 1.00 95.31 300 GLY A O 1
ATOM 2304 N N . VAL A 1 301 ? -13.288 -12.543 -17.944 1.00 97.75 301 VAL A N 1
ATOM 2305 C CA . VAL A 1 301 ? -13.149 -11.102 -18.195 1.00 97.75 301 VAL A CA 1
ATOM 2306 C C . VAL A 1 301 ? -11.672 -10.758 -18.442 1.00 97.75 301 VAL A C 1
ATOM 2308 O O . VAL A 1 301 ? -10.836 -11.102 -17.604 1.00 97.75 301 VAL A O 1
ATOM 2311 N N . PRO A 1 302 ? -11.308 -10.089 -19.554 1.00 98.06 302 PRO A N 1
ATOM 2312 C CA . PRO A 1 302 ? -9.918 -9.730 -19.843 1.00 98.06 302 PRO A CA 1
ATOM 2313 C C . PRO A 1 302 ? -9.280 -8.869 -18.747 1.00 98.06 302 PRO A C 1
ATOM 2315 O O . PRO A 1 302 ? -9.893 -7.906 -18.281 1.00 98.06 302 PRO A O 1
ATOM 2318 N N . LEU A 1 303 ? -8.035 -9.178 -18.369 1.00 98.38 303 LEU A N 1
ATOM 2319 C CA . LEU A 1 303 ? -7.260 -8.355 -17.440 1.00 98.38 303 LEU A CA 1
ATOM 2320 C C . LEU A 1 303 ? -6.681 -7.152 -18.181 1.00 98.38 303 LEU A C 1
ATOM 2322 O O . LEU A 1 303 ? -5.700 -7.264 -18.913 1.00 98.38 303 LEU A O 1
ATOM 2326 N N . VAL A 1 304 ? -7.285 -5.988 -17.973 1.00 98.31 304 VAL A N 1
ATOM 2327 C CA . VAL A 1 304 ? -6.939 -4.770 -18.714 1.00 98.31 304 VAL A CA 1
ATOM 2328 C C . VAL A 1 304 ? -6.046 -3.826 -17.920 1.00 98.31 304 VAL A C 1
ATOM 2330 O O . VAL A 1 304 ? -5.386 -2.970 -18.518 1.00 98.31 304 VAL A O 1
ATOM 2333 N N . ARG A 1 305 ? -6.007 -3.958 -16.588 1.00 98.06 305 ARG A N 1
ATOM 2334 C CA . ARG A 1 305 ? -5.354 -2.988 -15.703 1.00 98.06 305 ARG A CA 1
ATOM 2335 C C . ARG A 1 305 ? -4.641 -3.638 -14.520 1.00 98.06 305 ARG A C 1
ATOM 2337 O O . ARG A 1 305 ? -5.096 -4.633 -13.960 1.00 98.06 305 ARG A O 1
ATOM 2344 N N . ILE A 1 306 ? -3.544 -3.009 -14.107 1.00 98.31 306 ILE A N 1
ATOM 2345 C CA . ILE A 1 306 ? -2.816 -3.294 -12.869 1.00 98.31 306 ILE A CA 1
ATOM 2346 C C . ILE A 1 306 ? -2.900 -2.057 -11.981 1.00 98.31 306 ILE A C 1
ATOM 2348 O O . ILE A 1 306 ? -2.446 -0.980 -12.366 1.00 98.31 306 ILE A O 1
ATOM 2352 N N . GLY A 1 307 ? -3.490 -2.213 -10.801 1.00 96.25 307 GLY A N 1
ATOM 2353 C CA . GLY A 1 307 ? -3.741 -1.139 -9.850 1.00 96.25 307 GLY A CA 1
ATOM 2354 C C . GLY A 1 307 ? -2.481 -0.603 -9.173 1.00 96.25 307 GLY A C 1
ATOM 2355 O O . GLY A 1 307 ? -1.379 -1.158 -9.273 1.00 96.25 307 GLY A O 1
ATOM 2356 N N . ARG A 1 308 ? -2.643 0.522 -8.471 1.00 94.62 308 ARG A N 1
ATOM 2357 C CA . ARG A 1 308 ? -1.572 1.157 -7.695 1.00 94.62 308 ARG A CA 1
ATOM 2358 C C . ARG A 1 308 ? -0.990 0.175 -6.673 1.00 94.62 308 ARG A C 1
ATOM 2360 O O . ARG A 1 308 ? -1.720 -0.320 -5.817 1.00 94.62 308 ARG A O 1
ATOM 2367 N N . ARG A 1 309 ? 0.336 -0.020 -6.688 1.00 94.19 309 ARG A N 1
ATOM 2368 C CA . ARG A 1 309 ? 1.058 -0.908 -5.746 1.00 94.19 309 ARG A CA 1
ATOM 2369 C C . ARG A 1 309 ? 0.460 -2.329 -5.682 1.00 94.19 309 ARG A C 1
ATOM 2371 O O . ARG A 1 309 ? 0.383 -2.926 -4.600 1.00 94.19 309 ARG A O 1
ATOM 2378 N N . ALA A 1 310 ? -0.011 -2.832 -6.824 1.00 95.62 310 ALA A N 1
ATOM 2379 C CA . ALA A 1 310 ? -0.671 -4.126 -6.927 1.00 95.62 310 ALA A CA 1
ATOM 2380 C C . ALA A 1 310 ? 0.325 -5.280 -7.088 1.00 95.62 310 ALA A C 1
ATOM 2382 O O . ALA A 1 310 ? 0.101 -6.353 -6.539 1.00 95.62 310 ALA A O 1
ATOM 2383 N N . LEU A 1 311 ? 1.429 -5.082 -7.809 1.00 95.62 311 LEU A N 1
ATOM 2384 C CA . LEU A 1 311 ? 2.475 -6.093 -7.951 1.00 95.62 311 LEU A CA 1
ATOM 2385 C C . LEU A 1 311 ? 3.252 -6.272 -6.643 1.00 95.62 311 LEU A C 1
ATOM 2387 O O . LEU A 1 311 ? 3.481 -5.315 -5.899 1.00 95.62 311 LEU A O 1
ATOM 2391 N N . ALA A 1 312 ? 3.678 -7.508 -6.387 1.00 91.94 312 ALA A N 1
ATOM 2392 C CA . ALA A 1 312 ? 4.503 -7.844 -5.236 1.00 91.94 312 ALA A CA 1
ATOM 2393 C C . ALA A 1 312 ? 5.846 -7.075 -5.289 1.00 91.94 312 ALA A C 1
ATOM 2395 O O . ALA A 1 312 ? 6.585 -7.224 -6.266 1.00 91.94 312 ALA A O 1
ATOM 2396 N N . PRO A 1 313 ? 6.195 -6.264 -4.266 1.00 90.69 313 PRO A N 1
ATOM 2397 C CA . PRO A 1 313 ? 7.413 -5.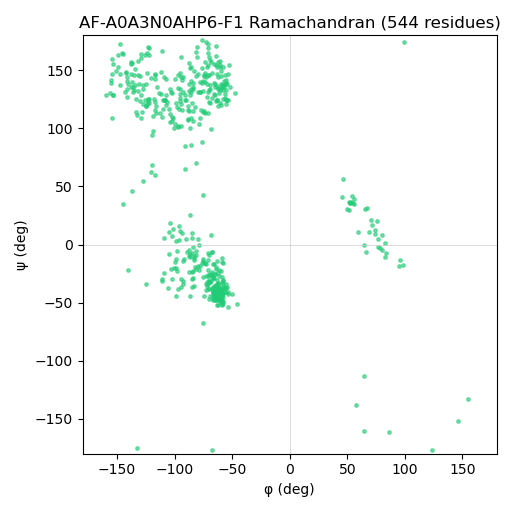448 -4.284 1.00 90.69 313 PRO A CA 1
ATOM 2398 C C . PRO A 1 313 ? 8.708 -6.246 -4.466 1.00 90.69 313 PRO A C 1
ATOM 2400 O O . PRO A 1 313 ? 9.644 -5.734 -5.066 1.00 90.69 313 PRO A O 1
ATOM 2403 N N . GLN A 1 314 ? 8.739 -7.487 -3.982 1.00 90.44 314 GLN A N 1
ATOM 2404 C CA . GLN A 1 314 ? 9.875 -8.410 -4.051 1.00 90.44 314 GLN A CA 1
ATOM 2405 C C . GLN A 1 314 ? 9.847 -9.364 -5.260 1.00 90.44 314 GLN A C 1
ATOM 2407 O O . GLN A 1 314 ? 10.588 -10.348 -5.280 1.00 90.44 314 GLN A O 1
ATOM 2412 N N . ALA A 1 315 ? 8.951 -9.154 -6.230 1.00 94.38 315 ALA A N 1
ATOM 2413 C CA . ALA A 1 315 ? 8.873 -10.021 -7.401 1.00 94.38 315 ALA A CA 1
ATOM 2414 C C . ALA A 1 315 ? 10.181 -9.966 -8.211 1.00 94.38 315 ALA A C 1
ATOM 2416 O O . ALA A 1 315 ? 10.544 -8.919 -8.744 1.00 94.38 315 ALA A O 1
ATOM 2417 N N . THR A 1 316 ? 10.856 -11.109 -8.358 1.00 95.50 316 THR A N 1
ATOM 2418 C CA . THR A 1 316 ? 12.095 -11.233 -9.142 1.00 95.50 316 THR A CA 1
ATOM 2419 C C . THR A 1 316 ? 11.815 -11.453 -10.628 1.00 95.50 316 THR A C 1
ATOM 2421 O O . THR A 1 316 ? 12.641 -11.118 -11.474 1.00 95.50 316 THR A O 1
ATOM 2424 N N . ALA A 1 317 ? 10.635 -11.973 -10.973 1.00 96.25 317 ALA A N 1
ATOM 2425 C CA . ALA A 1 317 ? 10.179 -12.110 -12.351 1.00 96.25 317 ALA A CA 1
ATOM 2426 C C . ALA A 1 317 ? 8.771 -11.536 -12.521 1.00 96.25 317 ALA A C 1
ATOM 2428 O O . ALA A 1 317 ? 7.824 -11.980 -11.868 1.00 96.25 317 ALA A O 1
ATOM 2429 N N . VAL A 1 318 ? 8.639 -10.587 -13.445 1.00 97.25 318 VAL A N 1
ATOM 2430 C CA . VAL A 1 318 ? 7.383 -9.935 -13.810 1.00 97.25 318 VAL A CA 1
ATOM 2431 C C . VAL A 1 318 ? 7.063 -10.239 -15.270 1.00 97.25 318 VAL A C 1
ATOM 2433 O O . VAL A 1 318 ? 7.858 -9.951 -16.167 1.00 97.25 318 VAL A O 1
ATOM 2436 N N . VAL A 1 319 ? 5.892 -10.822 -15.514 1.00 97.56 319 VAL A N 1
ATOM 2437 C CA . VAL A 1 319 ? 5.359 -11.090 -16.852 1.00 97.56 319 VAL A CA 1
ATOM 2438 C C . VAL A 1 319 ? 3.940 -10.547 -16.917 1.00 97.56 319 VAL A C 1
ATOM 2440 O O . VAL A 1 319 ? 3.026 -11.086 -16.296 1.00 97.56 319 VAL A O 1
ATOM 2443 N N . ILE A 1 320 ? 3.777 -9.464 -17.668 1.00 98.12 320 ILE A N 1
ATOM 2444 C CA . ILE A 1 320 ? 2.504 -8.781 -17.855 1.00 98.12 320 ILE A CA 1
ATOM 2445 C C . ILE A 1 320 ? 1.851 -9.281 -19.145 1.00 98.12 320 ILE A C 1
ATOM 2447 O O . ILE A 1 320 ? 2.482 -9.305 -20.202 1.00 98.12 320 ILE A O 1
ATOM 2451 N N . SER A 1 321 ? 0.582 -9.669 -19.050 1.00 96.19 321 SER A N 1
ATOM 2452 C CA . SER A 1 321 ? -0.239 -10.149 -20.163 1.00 96.19 321 SER A CA 1
ATOM 2453 C C . SER A 1 321 ? -0.374 -9.088 -21.255 1.00 96.19 321 SER A C 1
ATOM 2455 O O . SER A 1 321 ? -0.432 -7.886 -20.989 1.00 96.19 321 SER A O 1
ATOM 2457 N N . SER A 1 322 ? -0.514 -9.541 -22.502 1.00 96.31 322 SER A N 1
ATOM 2458 C CA . SER A 1 322 ? -0.855 -8.680 -23.632 1.00 96.31 322 SER A CA 1
ATOM 2459 C C . SER A 1 322 ? -2.269 -8.102 -23.567 1.00 96.31 322 SER A C 1
ATOM 2461 O O . SER A 1 322 ? -2.601 -7.303 -24.427 1.00 96.31 322 SER A O 1
ATOM 2463 N N . GLN A 1 323 ? -3.131 -8.481 -22.621 1.00 97.81 323 GLN A N 1
ATOM 2464 C CA . GLN A 1 323 ? -4.439 -7.830 -22.445 1.00 97.81 323 GLN A CA 1
ATOM 2465 C C . GLN A 1 323 ? -4.346 -6.529 -21.635 1.00 97.81 323 GLN A C 1
ATOM 2467 O O . GLN A 1 323 ? -5.201 -5.649 -21.774 1.00 97.81 323 GLN A O 1
ATOM 2472 N N . VAL A 1 324 ? -3.279 -6.370 -20.845 1.00 98.56 324 VAL A N 1
ATOM 2473 C CA . VAL A 1 324 ? -3.082 -5.208 -19.979 1.00 98.56 324 VAL A CA 1
ATOM 2474 C C . VAL A 1 324 ? -2.753 -3.979 -20.819 1.00 98.56 324 VAL A C 1
ATOM 2476 O O . VAL A 1 324 ? -1.811 -3.975 -21.610 1.00 98.56 324 VAL A O 1
ATOM 2479 N N . LYS A 1 325 ? -3.521 -2.912 -20.608 1.00 98.31 325 LYS A N 1
ATOM 2480 C CA . LYS A 1 325 ? -3.337 -1.596 -21.228 1.00 98.31 325 LYS A CA 1
ATOM 2481 C C . LYS A 1 325 ? -2.695 -0.602 -20.272 1.00 98.31 325 LYS A C 1
ATOM 2483 O O . LYS A 1 325 ? -2.001 0.309 -20.723 1.00 98.31 325 LYS A O 1
ATOM 2488 N N . ASP A 1 326 ? -2.927 -0.763 -18.973 1.00 98.44 326 ASP A N 1
ATOM 2489 C CA . ASP A 1 326 ? -2.535 0.225 -17.978 1.00 98.44 326 ASP A CA 1
ATOM 2490 C C . ASP A 1 326 ? -1.895 -0.404 -16.736 1.00 98.44 326 ASP A C 1
ATOM 2492 O O . ASP A 1 326 ? -2.442 -1.332 -16.138 1.00 98.44 326 ASP A O 1
ATOM 2496 N N . ILE A 1 327 ? -0.746 0.138 -16.342 1.00 98.62 327 ILE A N 1
ATOM 2497 C CA . ILE A 1 327 ? -0.051 -0.158 -15.095 1.00 98.62 327 ILE A CA 1
ATOM 2498 C C . ILE A 1 327 ? -0.030 1.130 -14.271 1.00 98.62 327 ILE A C 1
ATOM 2500 O O . ILE A 1 327 ? 0.605 2.113 -14.647 1.00 98.62 327 ILE A O 1
ATOM 2504 N N . GLU A 1 328 ? -0.727 1.151 -13.140 1.00 97.56 328 GLU A N 1
ATOM 2505 C CA . GLU A 1 328 ? -0.782 2.307 -12.246 1.00 97.56 328 GLU A CA 1
ATOM 2506 C C . GLU A 1 328 ? 0.500 2.472 -11.406 1.00 97.56 328 GLU A C 1
ATOM 2508 O O . GLU A 1 328 ? 1.437 1.678 -11.474 1.00 97.56 328 GLU A O 1
ATOM 2513 N N . ASP A 1 329 ? 0.561 3.551 -10.625 1.00 96.69 329 ASP A N 1
ATOM 2514 C CA . ASP A 1 329 ? 1.762 3.971 -9.899 1.00 96.69 329 ASP A CA 1
ATOM 2515 C C . ASP A 1 329 ? 2.244 2.963 -8.837 1.00 96.69 329 ASP A C 1
ATOM 2517 O O . ASP A 1 329 ? 1.459 2.265 -8.190 1.00 96.69 329 ASP A O 1
ATOM 2521 N N . GLY A 1 330 ? 3.547 2.985 -8.557 1.00 95.44 330 GLY A N 1
ATOM 2522 C CA . GLY A 1 330 ? 4.147 2.332 -7.392 1.00 95.44 330 GLY A CA 1
ATOM 2523 C C . GLY A 1 330 ? 4.276 0.814 -7.505 1.00 95.44 330 GLY A C 1
ATOM 2524 O O . GLY A 1 330 ? 4.390 0.132 -6.488 1.00 95.44 330 GLY A O 1
ATOM 2525 N N . ASN A 1 331 ? 4.251 0.262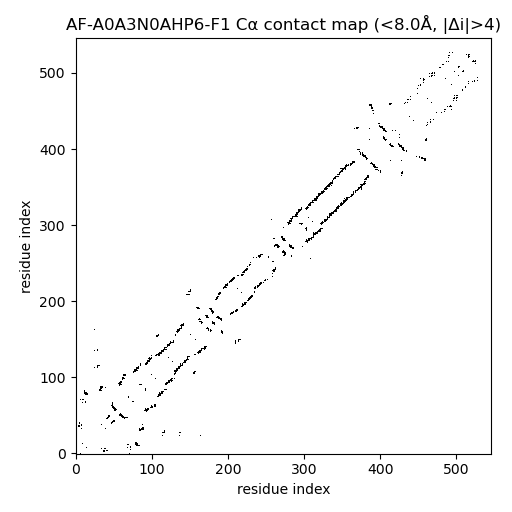 -8.717 1.00 96.88 331 ASN A N 1
ATOM 2526 C CA . ASN A 1 331 ? 4.535 -1.150 -8.968 1.00 96.88 331 ASN A CA 1
ATOM 2527 C C . ASN A 1 331 ? 6.059 -1.384 -9.027 1.00 96.88 331 ASN A C 1
ATOM 2529 O O . ASN A 1 331 ? 6.630 -1.593 -10.096 1.00 96.88 331 ASN A O 1
ATOM 2533 N N . ILE A 1 332 ? 6.722 -1.279 -7.866 1.00 95.12 332 ILE A N 1
ATOM 2534 C CA . ILE A 1 332 ? 8.187 -1.136 -7.745 1.00 95.12 332 ILE A CA 1
ATOM 2535 C C . ILE A 1 332 ? 8.954 -2.350 -8.284 1.00 95.12 332 ILE A C 1
ATOM 2537 O O . ILE A 1 332 ? 9.834 -2.149 -9.112 1.00 95.12 332 ILE A O 1
ATOM 2541 N N . CYS A 1 333 ? 8.620 -3.569 -7.840 1.00 94.56 333 CYS A N 1
ATOM 2542 C CA . CYS A 1 333 ? 9.312 -4.822 -8.200 1.00 94.56 333 CYS A CA 1
ATOM 2543 C C . CYS A 1 333 ? 10.851 -4.698 -8.119 1.00 94.56 333 CYS A C 1
ATOM 2545 O O . CYS A 1 333 ? 11.557 -4.877 -9.114 1.00 94.56 333 CYS A O 1
ATOM 2547 N N . GLU A 1 334 ? 11.356 -4.309 -6.947 1.00 92.75 334 GLU A N 1
ATOM 2548 C CA . GLU A 1 334 ? 12.777 -4.025 -6.733 1.00 92.75 334 GLU A CA 1
ATOM 2549 C C . GLU A 1 334 ? 13.623 -5.291 -6.907 1.00 92.75 334 GLU A C 1
ATOM 2551 O O . GLU A 1 334 ? 13.270 -6.364 -6.417 1.00 92.75 334 GLU A O 1
ATOM 2556 N N . GLY A 1 335 ? 14.745 -5.177 -7.621 1.00 94.19 335 GLY A N 1
ATOM 2557 C CA . GLY A 1 335 ? 15.632 -6.307 -7.887 1.00 94.19 335 GLY A CA 1
ATOM 2558 C C . GLY A 1 335 ? 15.108 -7.302 -8.925 1.00 94.19 335 GLY A C 1
ATOM 2559 O O . GLY A 1 335 ? 15.687 -8.378 -9.058 1.00 94.19 335 GLY A O 1
ATOM 2560 N N . ALA A 1 336 ? 14.052 -6.973 -9.681 1.00 96.75 336 ALA A N 1
ATOM 2561 C CA . ALA A 1 336 ? 13.541 -7.848 -10.733 1.00 96.75 336 ALA A CA 1
ATOM 2562 C C . ALA A 1 336 ? 14.638 -8.230 -11.746 1.00 96.75 336 ALA A C 1
ATOM 2564 O O . ALA A 1 336 ? 15.269 -7.376 -12.367 1.00 96.75 336 ALA A O 1
ATOM 2565 N N . GLU A 1 337 ? 14.844 -9.532 -11.928 1.00 97.62 337 GLU A N 1
ATOM 2566 C CA . GLU A 1 337 ? 15.779 -10.129 -12.888 1.00 97.62 337 GLU A CA 1
ATOM 2567 C C . GLU A 1 337 ? 15.161 -10.254 -14.283 1.00 97.62 337 GLU A C 1
ATOM 2569 O O . GLU A 1 337 ? 15.869 -10.328 -15.289 1.00 97.62 337 GLU A O 1
ATOM 2574 N N . LYS A 1 338 ? 13.827 -10.272 -14.353 1.00 97.62 338 LYS A N 1
ATOM 2575 C CA . LYS A 1 338 ? 13.078 -10.348 -15.602 1.00 97.62 338 LYS A CA 1
ATOM 2576 C C . LYS A 1 338 ? 11.845 -9.463 -15.545 1.00 97.62 338 LYS A C 1
ATOM 2578 O O . LYS A 1 338 ? 10.992 -9.641 -14.680 1.00 97.62 338 LYS A O 1
ATOM 2583 N N . ILE A 1 339 ? 11.708 -8.590 -16.539 1.00 98.38 339 ILE A N 1
ATOM 2584 C CA . ILE A 1 339 ? 10.506 -7.786 -16.769 1.00 98.38 339 ILE A CA 1
ATOM 2585 C C . ILE A 1 339 ? 10.087 -7.964 -18.228 1.00 98.38 339 ILE A C 1
ATOM 2587 O O . ILE A 1 339 ? 10.797 -7.553 -19.146 1.00 98.38 339 ILE A O 1
ATOM 2591 N N . ALA A 1 340 ? 8.932 -8.589 -18.437 1.00 97.94 340 ALA A N 1
ATOM 2592 C CA . ALA A 1 340 ? 8.303 -8.749 -19.740 1.00 97.94 340 ALA A CA 1
ATOM 2593 C C . ALA A 1 340 ? 6.951 -8.029 -19.741 1.00 97.94 340 ALA A C 1
ATOM 2595 O O . ALA A 1 340 ? 6.054 -8.393 -18.983 1.00 97.94 340 ALA A O 1
ATOM 2596 N N . LEU A 1 341 ? 6.824 -7.001 -20.579 1.00 98.50 341 LEU A N 1
ATOM 2597 C CA . LEU A 1 341 ? 5.595 -6.227 -20.738 1.00 98.50 341 LEU A CA 1
ATOM 2598 C C . LEU A 1 341 ? 4.766 -6.771 -21.904 1.00 98.50 341 LEU A C 1
ATOM 2600 O O . LEU A 1 341 ? 5.323 -7.181 -22.922 1.00 98.50 341 LEU A O 1
ATOM 2604 N N . GLY A 1 342 ? 3.443 -6.748 -21.759 1.00 97.56 342 GLY A N 1
ATOM 2605 C CA . GLY A 1 342 ? 2.521 -7.130 -22.821 1.00 97.56 342 GLY A CA 1
ATOM 2606 C C . GLY A 1 342 ? 2.502 -6.119 -23.970 1.00 97.56 342 GLY A C 1
ATOM 2607 O O . GLY A 1 342 ? 2.601 -4.914 -23.755 1.00 97.56 342 GLY A O 1
ATOM 2608 N N . GLU A 1 343 ? 2.307 -6.604 -25.196 1.00 97.38 343 GLU A N 1
ATOM 2609 C CA . GLU A 1 343 ? 2.371 -5.795 -26.430 1.00 97.38 343 GLU A CA 1
ATOM 2610 C C . GLU A 1 343 ? 1.241 -4.751 -26.582 1.00 97.38 343 GLU A C 1
ATOM 2612 O O . GLU A 1 343 ? 1.277 -3.960 -27.519 1.00 97.38 343 GLU A O 1
ATOM 2617 N N . ASN A 1 344 ? 0.241 -4.729 -25.687 1.00 97.75 344 ASN A N 1
ATOM 2618 C CA . ASN A 1 344 ? -0.830 -3.720 -25.682 1.00 97.75 344 ASN A CA 1
A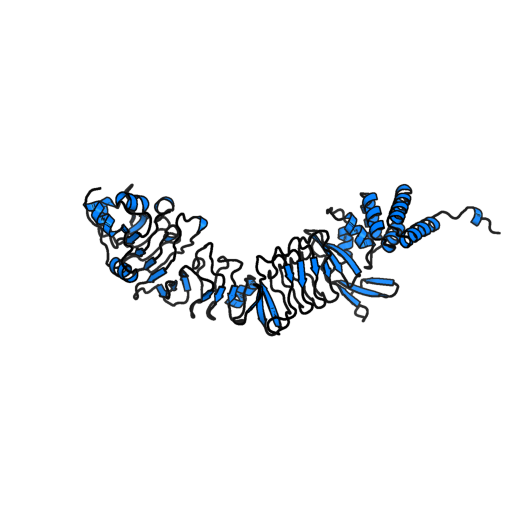TOM 2619 C C . ASN A 1 344 ? -0.735 -2.721 -24.517 1.00 97.75 344 ASN A C 1
ATOM 2621 O O . ASN A 1 344 ? -1.636 -1.890 -24.366 1.00 97.75 344 ASN A O 1
ATOM 2625 N N . VAL A 1 345 ? 0.329 -2.769 -23.703 1.00 98.56 345 VAL A N 1
ATOM 2626 C CA . VAL A 1 345 ? 0.531 -1.803 -22.614 1.00 98.56 345 VAL A CA 1
ATOM 2627 C C . VAL A 1 345 ? 0.693 -0.411 -23.216 1.00 98.56 345 VAL A C 1
ATOM 2629 O O . VAL A 1 345 ? 1.566 -0.193 -24.053 1.00 98.56 345 VAL A O 1
ATOM 2632 N N . ARG A 1 346 ? -0.137 0.538 -22.784 1.00 98.12 346 ARG A N 1
ATOM 2633 C CA . ARG A 1 346 ? -0.125 1.935 -23.240 1.00 98.12 346 ARG A CA 1
ATOM 2634 C C . ARG A 1 346 ? 0.452 2.878 -22.204 1.00 98.12 346 ARG A C 1
ATOM 2636 O O . ARG A 1 346 ? 1.166 3.814 -22.552 1.00 98.12 346 ARG A O 1
ATOM 2643 N N . ARG A 1 347 ? 0.164 2.632 -20.927 1.00 98.50 347 ARG A N 1
ATOM 2644 C CA . ARG A 1 347 ? 0.588 3.504 -19.833 1.00 98.50 347 ARG A CA 1
ATOM 2645 C C . ARG A 1 347 ? 1.307 2.716 -18.751 1.00 98.50 347 ARG A C 1
ATOM 2647 O O . ARG A 1 347 ? 0.829 1.679 -18.301 1.00 98.50 347 ARG A O 1
ATOM 2654 N N . ILE A 1 348 ? 2.439 3.259 -18.314 1.00 98.69 348 ILE A N 1
ATOM 2655 C CA . ILE A 1 348 ? 3.168 2.824 -17.124 1.00 98.69 348 ILE A CA 1
ATOM 2656 C C . ILE A 1 348 ? 3.185 3.999 -16.151 1.00 98.69 348 ILE A C 1
ATOM 2658 O O . ILE A 1 348 ? 3.583 5.104 -16.514 1.00 98.69 348 ILE A O 1
ATOM 2662 N N . GLY A 1 349 ? 2.715 3.782 -14.928 1.00 98.19 349 GLY A N 1
ATOM 2663 C CA . GLY A 1 349 ? 2.627 4.786 -13.876 1.00 98.19 349 GLY A CA 1
ATOM 2664 C C . GLY A 1 349 ? 3.991 5.249 -13.378 1.00 98.19 349 GLY A C 1
ATOM 2665 O O . GLY A 1 349 ? 5.043 4.863 -13.891 1.00 98.19 349 GLY A O 1
ATOM 2666 N N . ARG A 1 350 ? 3.973 6.118 -12.370 1.00 97.00 350 ARG A N 1
ATOM 2667 C CA . ARG A 1 350 ? 5.177 6.602 -11.680 1.00 97.00 350 ARG A CA 1
ATOM 2668 C C . ARG A 1 350 ? 5.766 5.499 -10.808 1.00 97.00 350 ARG A C 1
ATOM 2670 O O . ARG A 1 350 ? 5.026 4.657 -10.306 1.00 97.00 350 ARG A O 1
ATOM 2677 N N . GLU A 1 351 ? 7.075 5.551 -10.578 1.00 96.50 351 GLU A N 1
ATOM 2678 C CA . GLU A 1 351 ? 7.769 4.684 -9.608 1.00 96.50 351 GLU A CA 1
ATOM 2679 C C . GLU A 1 351 ? 7.541 3.174 -9.846 1.00 96.50 351 GLU A C 1
ATOM 2681 O O . GLU A 1 351 ? 7.429 2.391 -8.903 1.00 96.50 351 GLU A O 1
ATOM 2686 N N . CYS A 1 352 ? 7.448 2.756 -11.111 1.00 98.00 352 CYS A N 1
ATOM 2687 C CA . CYS A 1 352 ? 7.322 1.348 -11.489 1.00 98.00 352 CYS A CA 1
ATOM 2688 C C . CYS A 1 352 ? 8.681 0.751 -11.872 1.00 98.00 352 CYS A C 1
ATOM 2690 O O . CYS A 1 352 ? 9.497 1.428 -12.499 1.00 98.00 352 CYS A O 1
ATOM 2692 N N . PHE A 1 353 ? 8.904 -0.528 -11.565 1.00 97.44 353 PHE A N 1
ATOM 2693 C CA . PHE A 1 353 ? 10.071 -1.294 -12.028 1.00 97.44 353 PHE A CA 1
ATOM 2694 C C . PHE A 1 353 ? 11.427 -0.660 -11.676 1.00 97.44 353 PHE A C 1
ATOM 2696 O O . PHE A 1 353 ? 12.342 -0.615 -12.499 1.00 97.44 353 PHE A O 1
ATOM 2703 N N . MET A 1 354 ? 11.544 -0.088 -10.478 1.00 95.00 354 MET A N 1
ATOM 2704 C CA . MET A 1 354 ? 12.768 0.590 -10.052 1.00 95.00 354 MET A CA 1
ATOM 2705 C C . MET A 1 354 ? 13.814 -0.427 -9.600 1.00 95.00 354 MET A C 1
ATOM 2707 O O . MET A 1 354 ? 13.481 -1.451 -9.016 1.00 95.00 354 MET A O 1
ATOM 2711 N N . HIS A 1 355 ? 15.085 -0.113 -9.835 1.00 94.31 355 HIS A N 1
ATOM 2712 C CA . HIS A 1 355 ? 16.231 -0.893 -9.371 1.00 94.31 355 HIS A CA 1
ATOM 2713 C C . HIS A 1 355 ? 16.163 -2.371 -9.790 1.00 94.31 355 HIS A C 1
ATOM 2715 O O . HIS A 1 355 ? 16.474 -3.266 -9.007 1.00 94.31 355 HIS A O 1
ATOM 2721 N N . ALA A 1 356 ? 15.747 -2.624 -11.037 1.00 95.38 356 ALA A N 1
ATOM 2722 C CA . ALA A 1 356 ? 15.852 -3.944 -11.654 1.00 95.38 356 ALA A CA 1
ATOM 2723 C C . ALA A 1 356 ? 17.316 -4.425 -11.668 1.00 95.38 356 ALA A C 1
ATOM 2725 O O . ALA A 1 356 ? 18.247 -3.614 -11.688 1.00 95.38 356 ALA A O 1
ATOM 2726 N N . ALA A 1 357 ? 17.525 -5.742 -11.664 1.00 94.88 357 ALA A N 1
ATOM 2727 C CA . ALA A 1 357 ? 18.861 -6.328 -11.650 1.00 94.88 357 ALA A CA 1
ATOM 2728 C C . ALA A 1 357 ? 19.671 -5.921 -12.896 1.00 94.88 357 ALA A C 1
ATOM 2730 O O . ALA A 1 357 ? 19.112 -5.699 -13.968 1.00 94.88 357 ALA A O 1
ATOM 2731 N N . GLU A 1 358 ? 21.002 -5.879 -12.786 1.00 87.88 358 GLU A N 1
ATOM 2732 C CA . GLU A 1 358 ? 21.900 -5.384 -13.846 1.00 87.88 358 GLU A CA 1
ATOM 2733 C C . GLU A 1 358 ? 21.719 -6.100 -15.200 1.00 87.88 358 GLU A C 1
ATOM 2735 O O . GLU A 1 358 ? 21.822 -5.473 -16.253 1.00 87.88 358 GLU A O 1
ATOM 2740 N N . GLY A 1 359 ? 21.393 -7.398 -15.179 1.00 89.44 359 GLY A N 1
ATOM 2741 C CA . GLY A 1 359 ? 21.118 -8.198 -16.379 1.00 89.44 359 GLY A CA 1
ATOM 2742 C C . GLY A 1 359 ? 19.701 -8.053 -16.950 1.00 89.44 359 GLY A C 1
ATOM 2743 O O . GLY A 1 359 ? 19.429 -8.559 -18.040 1.00 89.44 359 GLY A O 1
ATOM 2744 N N . CYS A 1 360 ? 18.790 -7.379 -16.246 1.00 95.81 360 CYS A N 1
ATOM 2745 C CA . CYS A 1 360 ? 17.413 -7.194 -16.683 1.00 95.81 360 CYS A CA 1
ATOM 2746 C C . CYS A 1 360 ? 17.309 -5.994 -17.631 1.00 95.81 360 CYS A C 1
ATOM 2748 O O . CYS A 1 360 ? 17.323 -4.839 -17.206 1.00 95.81 360 CYS A O 1
ATOM 2750 N N . VAL A 1 361 ? 17.131 -6.271 -18.924 1.00 96.56 361 VAL A N 1
ATOM 2751 C CA . VAL A 1 361 ? 16.793 -5.253 -19.926 1.00 96.56 361 VAL A CA 1
ATOM 2752 C C . VAL A 1 361 ? 15.296 -5.321 -20.213 1.00 96.56 361 VAL A C 1
ATOM 2754 O O . VAL A 1 361 ? 14.837 -6.183 -20.965 1.00 96.56 361 VAL A O 1
ATOM 2757 N N . ALA A 1 362 ? 14.525 -4.411 -19.618 1.00 97.81 362 ALA A N 1
ATOM 2758 C CA . ALA A 1 362 ? 13.084 -4.350 -19.830 1.00 97.81 362 ALA A CA 1
ATOM 2759 C C . ALA A 1 362 ? 12.780 -3.863 -21.254 1.00 97.81 362 ALA A C 1
ATOM 2761 O O . ALA A 1 362 ? 13.206 -2.781 -21.664 1.00 97.81 362 ALA A O 1
ATOM 2762 N N . ARG A 1 363 ? 12.034 -4.656 -22.026 1.00 97.81 363 ARG A N 1
ATOM 2763 C CA . ARG A 1 363 ? 11.540 -4.223 -23.339 1.00 97.81 363 ARG A CA 1
ATOM 2764 C C . ARG A 1 363 ? 10.334 -3.310 -23.158 1.00 97.81 363 ARG A C 1
ATOM 2766 O O . ARG A 1 363 ? 9.412 -3.655 -22.425 1.00 97.81 363 ARG A O 1
ATOM 2773 N N . ILE A 1 364 ? 10.355 -2.172 -23.843 1.00 98.25 364 ILE A N 1
ATOM 2774 C CA . ILE A 1 364 ? 9.263 -1.205 -23.919 1.00 98.25 364 ILE A CA 1
ATOM 2775 C C . ILE A 1 364 ? 8.595 -1.375 -25.293 1.00 98.25 364 ILE A C 1
ATOM 2777 O O . ILE A 1 364 ? 9.194 -0.968 -26.301 1.00 98.25 364 ILE A O 1
ATOM 2781 N N . PRO A 1 365 ? 7.394 -1.988 -25.349 1.00 97.81 365 PRO A N 1
ATOM 2782 C CA . PRO A 1 365 ? 6.659 -2.200 -26.592 1.00 97.81 365 PRO A CA 1
ATOM 2783 C C . PRO A 1 365 ? 6.307 -0.892 -27.302 1.00 97.81 365 PRO A C 1
ATOM 2785 O O . PRO A 1 365 ? 6.202 0.169 -26.684 1.00 97.81 365 PRO A O 1
ATOM 2788 N N . ARG A 1 366 ? 6.054 -0.974 -28.613 1.00 96.50 366 ARG A N 1
ATOM 2789 C CA . ARG A 1 366 ? 5.669 0.189 -29.441 1.00 96.50 366 ARG A CA 1
ATOM 2790 C C . ARG A 1 366 ? 4.332 0.814 -29.041 1.00 96.50 366 ARG A C 1
ATOM 2792 O O . ARG A 1 366 ? 4.084 1.960 -29.388 1.00 96.50 366 ARG A O 1
ATOM 2799 N N . SER A 1 367 ? 3.481 0.064 -28.344 1.00 97.19 367 SER A N 1
ATOM 2800 C CA . SER A 1 367 ? 2.189 0.531 -27.842 1.00 97.19 367 SER A CA 1
ATOM 2801 C C . SER A 1 367 ? 2.301 1.501 -26.668 1.00 97.19 367 SER A C 1
ATOM 2803 O O . SER A 1 367 ? 1.307 2.143 -26.346 1.00 97.19 367 SER A O 1
ATOM 2805 N N . VAL A 1 368 ? 3.456 1.582 -25.994 1.00 98.38 368 VAL A N 1
ATOM 2806 C CA . VAL A 1 368 ? 3.607 2.401 -24.787 1.00 98.38 368 VAL A CA 1
ATOM 2807 C C . VAL A 1 368 ? 3.662 3.875 -25.176 1.00 98.38 368 VAL A C 1
ATOM 2809 O O . VAL A 1 368 ? 4.606 4.333 -25.811 1.00 98.38 368 VAL A O 1
ATOM 2812 N N . GLU A 1 369 ? 2.655 4.622 -24.743 1.00 96.75 369 GLU A N 1
ATOM 2813 C CA . GLU A 1 369 ? 2.458 6.044 -25.021 1.00 96.75 369 GLU A CA 1
ATOM 2814 C C . GLU A 1 369 ? 3.038 6.925 -23.900 1.00 96.75 369 GLU A C 1
ATOM 2816 O O . GLU A 1 369 ? 3.473 8.050 -24.145 1.00 96.75 369 GLU A O 1
ATOM 2821 N N . CYS A 1 370 ? 3.057 6.428 -22.657 1.00 97.06 370 CYS A N 1
ATOM 2822 C CA . CYS A 1 370 ? 3.475 7.199 -21.486 1.00 97.06 370 CYS A CA 1
ATOM 2823 C C . CYS A 1 370 ? 4.165 6.329 -20.428 1.00 97.06 370 CYS A C 1
ATOM 2825 O O . CYS A 1 370 ? 3.690 5.240 -20.092 1.00 97.06 370 CYS A O 1
ATOM 2827 N N . ILE A 1 371 ? 5.260 6.851 -19.867 1.00 98.31 371 ILE A N 1
ATOM 2828 C CA . ILE A 1 371 ? 5.979 6.272 -18.731 1.00 98.31 371 ILE A CA 1
ATOM 2829 C C . ILE A 1 371 ? 6.095 7.334 -17.638 1.00 98.31 371 ILE A C 1
ATOM 2831 O O . ILE A 1 371 ? 6.594 8.437 -17.861 1.00 98.31 371 ILE A O 1
ATOM 2835 N N . GLY A 1 372 ? 5.617 7.000 -16.443 1.00 97.00 372 GLY A N 1
ATOM 2836 C CA . GLY A 1 372 ? 5.639 7.891 -15.300 1.00 97.00 372 GLY A CA 1
ATOM 2837 C C . GLY A 1 372 ? 7.047 8.149 -14.772 1.00 97.00 372 GLY A C 1
ATOM 2838 O O . GLY A 1 372 ? 7.987 7.373 -14.941 1.00 97.00 372 GLY A O 1
ATOM 2839 N N . GLU A 1 373 ? 7.184 9.275 -14.082 1.00 94.62 373 GLU A N 1
ATOM 2840 C CA . GLU A 1 373 ? 8.446 9.703 -13.497 1.00 94.62 373 GLU A CA 1
ATOM 2841 C C . GLU A 1 373 ? 9.061 8.635 -12.569 1.00 94.62 373 GLU A C 1
ATOM 2843 O O . GLU A 1 373 ? 8.355 7.980 -11.799 1.00 94.62 373 GLU A O 1
ATOM 2848 N N . ARG A 1 374 ? 10.396 8.508 -12.616 1.00 95.25 374 ARG A N 1
ATOM 2849 C CA . ARG A 1 374 ? 11.228 7.546 -11.860 1.00 95.25 374 ARG A CA 1
ATOM 2850 C C . ARG A 1 374 ? 11.011 6.072 -12.194 1.00 95.25 374 ARG A C 1
ATOM 2852 O O . ARG A 1 374 ? 11.718 5.242 -11.631 1.00 95.25 374 ARG A O 1
ATOM 2859 N N . SER A 1 375 ? 10.106 5.728 -13.103 1.00 97.31 375 SER A N 1
ATOM 2860 C CA . SER A 1 375 ? 9.981 4.341 -13.546 1.00 97.31 375 SER A CA 1
ATOM 2861 C C . SER A 1 375 ? 11.269 3.868 -14.217 1.00 97.31 375 SER A C 1
ATOM 2863 O O . SER A 1 375 ? 11.969 4.657 -14.851 1.00 97.31 375 SER A O 1
ATOM 2865 N N . PHE A 1 376 ? 11.627 2.602 -14.015 1.00 97.25 376 PHE A N 1
ATOM 2866 C CA . PHE A 1 376 ? 12.901 2.019 -14.454 1.00 97.25 376 PHE A CA 1
ATOM 2867 C C . PHE A 1 376 ? 14.163 2.688 -13.881 1.00 97.25 376 PHE A C 1
ATOM 2869 O O . PHE A 1 376 ? 15.264 2.391 -14.336 1.00 97.25 376 PHE A O 1
ATOM 2876 N N . SER A 1 377 ? 14.046 3.574 -12.881 1.00 95.38 377 SER A N 1
ATOM 2877 C CA . SER A 1 377 ? 15.190 4.217 -12.220 1.00 95.38 377 SER A CA 1
ATOM 2878 C C . SER A 1 377 ? 16.189 3.176 -11.713 1.00 95.38 377 SER A C 1
ATOM 2880 O O . SER A 1 377 ? 15.832 2.310 -10.927 1.00 95.38 377 SER A O 1
ATOM 2882 N N . GLY A 1 378 ? 17.449 3.284 -12.124 1.00 94.88 378 GLY A N 1
ATOM 2883 C CA . GLY A 1 378 ? 18.513 2.325 -11.826 1.00 94.88 378 GLY A CA 1
ATOM 2884 C C . GLY A 1 378 ? 18.522 1.074 -12.710 1.00 94.88 378 GLY A C 1
ATOM 2885 O O . GLY A 1 378 ? 19.275 0.159 -12.403 1.00 94.88 378 GLY A O 1
ATOM 2886 N N . GLY A 1 379 ? 17.709 1.013 -13.769 1.00 95.31 379 GLY A N 1
ATOM 2887 C CA . GLY A 1 379 ? 17.565 -0.157 -14.638 1.00 95.31 379 GLY A CA 1
ATOM 2888 C C . GLY A 1 379 ? 17.844 0.120 -16.118 1.00 95.31 379 GLY A C 1
ATOM 2889 O O . GLY A 1 379 ? 17.982 1.267 -16.557 1.00 95.31 379 GLY A O 1
ATOM 2890 N N . TRP A 1 380 ? 17.916 -0.963 -16.894 1.00 96.88 380 TRP A N 1
ATOM 2891 C CA . TRP A 1 380 ? 18.062 -0.932 -18.348 1.00 96.88 380 TRP A CA 1
ATOM 2892 C C . TRP A 1 380 ? 16.713 -1.097 -19.044 1.00 96.88 380 TRP A C 1
ATOM 2894 O O . TRP A 1 380 ? 15.941 -2.004 -18.732 1.00 96.88 380 TRP A O 1
ATOM 2904 N N . VAL A 1 381 ? 16.464 -0.259 -20.048 1.00 97.62 381 VAL A N 1
ATOM 2905 C CA . VAL A 1 381 ? 15.290 -0.348 -20.922 1.00 97.62 381 VAL A CA 1
ATOM 2906 C C . VAL A 1 381 ? 15.711 -0.439 -22.382 1.00 97.62 381 VAL A C 1
ATOM 2908 O O . VAL A 1 381 ? 16.710 0.156 -22.785 1.00 97.62 381 VAL A O 1
ATOM 2911 N N . ARG A 1 382 ? 14.939 -1.156 -23.201 1.00 97.50 382 ARG A N 1
ATOM 2912 C CA . ARG A 1 382 ? 15.060 -1.157 -24.663 1.00 97.50 382 ARG A CA 1
ATOM 2913 C C . ARG A 1 382 ? 13.742 -0.727 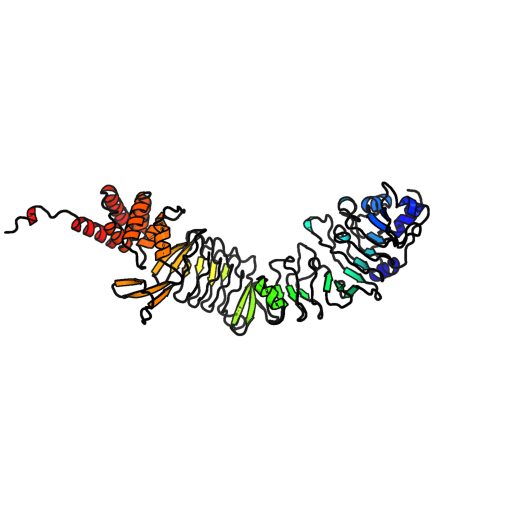-25.284 1.00 97.50 382 ARG A C 1
ATOM 2915 O O . ARG A 1 382 ? 12.731 -1.388 -25.084 1.00 97.50 382 ARG A O 1
ATOM 2922 N N . PHE A 1 383 ? 13.769 0.340 -26.072 1.00 97.81 383 PHE A N 1
ATOM 2923 C CA . PHE A 1 383 ? 12.595 0.828 -26.790 1.00 97.81 383 PHE A CA 1
ATOM 2924 C C . PHE A 1 383 ? 12.475 0.127 -28.140 1.00 97.81 383 PHE A C 1
ATOM 2926 O O . PHE A 1 383 ? 13.316 0.337 -29.014 1.00 97.81 383 PHE A O 1
ATOM 2933 N N . ASP A 1 384 ? 11.418 -0.659 -28.346 1.00 96.00 384 ASP A N 1
ATOM 2934 C CA . ASP A 1 384 ? 11.213 -1.405 -29.598 1.00 96.00 384 ASP A CA 1
ATOM 2935 C C . ASP A 1 384 ? 10.925 -0.483 -30.799 1.00 96.00 384 ASP A C 1
ATOM 2937 O O . ASP A 1 384 ? 11.201 -0.828 -31.951 1.00 96.00 384 ASP A O 1
ATOM 2941 N N . ALA A 1 385 ? 10.385 0.711 -30.539 1.00 94.06 385 ALA A N 1
ATOM 2942 C CA . ALA A 1 385 ? 10.166 1.742 -31.554 1.00 94.06 385 ALA A CA 1
ATOM 2943 C C . ALA A 1 385 ? 11.484 2.363 -32.054 1.00 94.06 385 ALA A C 1
ATOM 2945 O O . ALA A 1 385 ? 11.589 2.722 -33.221 1.00 94.06 385 ALA A O 1
ATOM 2946 N N . LEU A 1 386 ? 12.499 2.452 -31.185 1.00 94.31 386 LEU A N 1
ATOM 2947 C CA . LEU A 1 386 ? 13.794 3.073 -31.497 1.00 94.31 386 LEU A CA 1
ATOM 2948 C C . LEU A 1 386 ? 14.921 2.064 -31.720 1.00 94.31 386 LEU A C 1
ATOM 2950 O O . LEU A 1 386 ? 16.035 2.467 -32.056 1.00 94.31 386 LEU A O 1
ATOM 2954 N N . ASP A 1 387 ? 14.672 0.780 -31.453 1.00 92.19 387 ASP A N 1
ATOM 2955 C CA . ASP A 1 387 ? 15.673 -0.291 -31.435 1.00 92.19 387 ASP A CA 1
ATOM 2956 C C . ASP A 1 387 ? 16.956 0.124 -30.684 1.00 92.19 387 ASP A C 1
ATOM 2958 O O . ASP A 1 387 ? 18.088 -0.079 -31.132 1.00 92.19 387 ASP A O 1
ATOM 2962 N N . THR A 1 388 ? 16.762 0.814 -29.559 1.00 94.50 388 THR A N 1
ATOM 2963 C CA . THR A 1 388 ? 17.819 1.481 -28.790 1.00 94.50 388 THR A CA 1
ATOM 2964 C C . THR A 1 388 ? 17.621 1.199 -27.310 1.00 94.50 388 THR A C 1
ATOM 2966 O O . THR A 1 388 ? 16.499 1.263 -26.803 1.00 94.50 388 THR A O 1
ATOM 2969 N N . ALA A 1 389 ? 18.719 0.869 -26.630 1.00 95.31 389 ALA A N 1
ATOM 2970 C CA . ALA A 1 389 ? 18.744 0.676 -25.189 1.00 95.31 389 ALA A CA 1
ATOM 2971 C C . ALA A 1 389 ? 19.189 1.955 -24.470 1.00 95.31 389 ALA A C 1
ATOM 2973 O O . ALA A 1 389 ? 20.016 2.711 -24.983 1.00 95.31 389 ALA A O 1
ATOM 2974 N N . ALA A 1 390 ? 18.654 2.171 -23.274 1.00 96.19 390 ALA A N 1
ATOM 2975 C CA . ALA A 1 390 ? 19.037 3.250 -22.381 1.00 96.19 390 ALA A CA 1
ATOM 2976 C C . ALA A 1 390 ? 19.133 2.719 -20.949 1.00 96.19 390 ALA A C 1
ATOM 2978 O O . ALA A 1 390 ? 18.309 1.914 -20.513 1.00 96.19 390 ALA A O 1
ATOM 2979 N N . TYR A 1 391 ? 20.141 3.182 -20.218 1.00 96.50 391 TYR A N 1
ATOM 2980 C CA . TYR A 1 391 ? 20.204 3.007 -18.775 1.00 96.50 391 TYR A CA 1
ATOM 2981 C C . TYR A 1 391 ? 19.584 4.237 -18.130 1.00 96.50 391 TYR A C 1
ATOM 2983 O O . TYR A 1 391 ? 19.940 5.354 -18.494 1.00 96.50 391 TYR A O 1
ATOM 2991 N N . ILE A 1 392 ? 18.679 4.056 -17.175 1.00 95.88 392 ILE A N 1
ATOM 2992 C CA . ILE A 1 392 ? 17.988 5.164 -16.512 1.00 95.88 392 ILE A CA 1
ATOM 2993 C C . ILE A 1 392 ? 18.679 5.416 -15.169 1.00 95.88 392 ILE A C 1
ATOM 2995 O O . ILE A 1 392 ? 18.473 4.641 -14.239 1.00 95.88 392 ILE A O 1
ATOM 2999 N N . PRO A 1 393 ? 19.515 6.458 -14.992 1.00 93.38 393 PRO A N 1
ATOM 3000 C CA . PRO A 1 393 ? 20.242 6.618 -13.739 1.00 93.38 393 PRO A CA 1
ATOM 3001 C C . PRO A 1 393 ? 19.323 7.059 -12.598 1.00 93.38 393 PRO A C 1
ATOM 3003 O O . PRO A 1 393 ? 18.428 7.888 -12.775 1.00 93.38 393 PRO A O 1
ATOM 3006 N N . ALA A 1 394 ? 19.596 6.556 -11.394 1.00 91.50 394 ALA A N 1
ATOM 3007 C CA . ALA A 1 394 ? 18.840 6.930 -10.207 1.00 91.50 394 ALA A CA 1
ATOM 3008 C C . ALA A 1 394 ? 18.922 8.441 -9.924 1.00 91.50 394 ALA A C 1
ATOM 3010 O O . ALA A 1 394 ? 19.981 9.069 -10.036 1.00 91.50 394 ALA A O 1
ATOM 3011 N N . GLY A 1 395 ? 17.784 9.031 -9.552 1.00 88.56 395 GLY A N 1
ATOM 3012 C CA . GLY A 1 395 ? 17.678 10.461 -9.248 1.00 88.56 395 GLY A CA 1
ATOM 3013 C C . GLY A 1 395 ? 17.790 11.381 -10.470 1.00 88.56 395 GLY A C 1
ATOM 3014 O O . GLY A 1 395 ? 18.150 12.549 -10.315 1.00 88.56 395 GLY A O 1
ATOM 3015 N N . VAL A 1 396 ? 17.547 10.874 -11.682 1.00 89.94 396 VAL A N 1
ATOM 3016 C CA . VAL A 1 396 ? 17.359 11.687 -12.894 1.00 89.94 396 VAL A CA 1
ATOM 3017 C C . VAL A 1 396 ? 15.862 11.817 -13.184 1.00 89.94 396 VAL A C 1
ATOM 3019 O O . VAL A 1 396 ? 15.093 10.880 -12.973 1.00 89.94 396 VAL A O 1
ATOM 3022 N N . ARG A 1 397 ? 15.441 12.997 -13.644 1.00 89.00 397 ARG A N 1
ATOM 3023 C CA . ARG A 1 397 ? 14.054 13.323 -14.012 1.00 89.00 397 ARG A CA 1
ATOM 3024 C C . ARG A 1 397 ? 14.022 13.862 -15.445 1.00 89.00 397 ARG A C 1
ATOM 3026 O O . ARG A 1 397 ? 15.062 14.236 -15.975 1.00 89.00 397 ARG A O 1
ATOM 3033 N N . GLY A 1 398 ? 12.842 13.886 -16.062 1.00 89.25 398 GLY A N 1
ATOM 3034 C CA . GLY A 1 398 ? 12.623 14.500 -17.381 1.00 89.25 398 GLY A CA 1
ATOM 3035 C C . GLY A 1 398 ? 12.959 13.641 -18.608 1.00 89.25 398 GLY A C 1
ATOM 3036 O O . GLY A 1 398 ? 12.607 14.039 -19.712 1.00 89.25 398 GLY A O 1
ATOM 3037 N N . LEU A 1 399 ? 13.559 12.454 -18.442 1.00 94.62 399 LEU A N 1
ATOM 3038 C CA . LEU A 1 399 ? 13.905 11.576 -19.575 1.00 94.62 399 LEU A CA 1
ATOM 3039 C C . LEU A 1 399 ? 12.683 10.980 -20.288 1.00 94.62 399 LEU A C 1
ATOM 3041 O O . LEU A 1 399 ? 12.728 10.760 -21.491 1.00 94.62 399 LEU A O 1
ATOM 3045 N N . PHE A 1 400 ? 11.586 10.734 -19.569 1.00 95.50 400 PHE A N 1
ATOM 3046 C CA . PHE A 1 400 ? 10.368 10.124 -20.124 1.00 95.50 400 PHE A CA 1
ATOM 3047 C C . PHE A 1 400 ? 9.400 11.142 -20.751 1.00 95.50 400 PHE A C 1
ATOM 3049 O O . PHE A 1 400 ? 8.193 10.913 -20.800 1.00 95.50 400 PHE A O 1
ATOM 3056 N N . SER A 1 401 ? 9.911 12.287 -21.211 1.00 92.81 401 SER A N 1
ATOM 3057 C CA . SER A 1 401 ? 9.108 13.264 -21.951 1.00 92.81 401 SER A CA 1
ATOM 3058 C C . SER A 1 401 ? 8.748 12.684 -23.329 1.00 92.81 401 SER A C 1
ATOM 3060 O O . SER A 1 401 ? 9.662 12.322 -24.080 1.00 92.81 401 SER A O 1
ATOM 3062 N N . PRO A 1 402 ? 7.452 12.553 -23.685 1.00 92.38 402 PRO A N 1
ATOM 3063 C CA . PRO A 1 402 ? 7.057 12.026 -24.986 1.00 92.38 402 PRO A CA 1
ATOM 3064 C C . PRO A 1 402 ? 7.654 12.856 -26.120 1.00 92.38 402 PRO A C 1
ATOM 3066 O O . PRO A 1 402 ? 7.471 14.070 -26.171 1.00 92.38 402 PRO A O 1
ATOM 3069 N N . THR A 1 403 ? 8.373 12.192 -27.020 1.00 93.44 403 THR A N 1
ATOM 3070 C CA . THR A 1 403 ? 9.116 12.828 -28.111 1.00 93.44 403 THR A CA 1
ATOM 3071 C C . THR A 1 403 ? 8.732 12.181 -29.435 1.00 93.44 403 THR A C 1
ATOM 3073 O O . THR A 1 403 ? 8.586 10.959 -29.518 1.00 93.44 403 THR A O 1
ATOM 3076 N N . ALA A 1 404 ? 8.544 13.004 -30.466 1.00 93.25 404 ALA A N 1
ATOM 3077 C CA . ALA A 1 404 ? 8.185 12.549 -31.802 1.00 93.25 404 ALA A CA 1
ATOM 3078 C C . ALA A 1 404 ? 9.435 12.203 -32.626 1.00 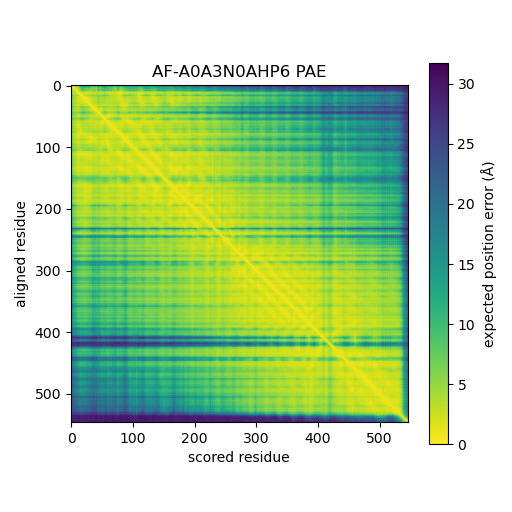93.25 404 ALA A C 1
ATOM 3080 O O . ALA A 1 404 ? 10.393 12.976 -32.714 1.00 93.25 404 ALA A O 1
ATOM 3081 N N . TYR A 1 405 ? 9.396 11.040 -33.261 1.00 93.06 405 TYR A N 1
ATOM 3082 C CA . TYR A 1 405 ? 10.417 10.519 -34.160 1.00 93.06 405 TYR A CA 1
ATOM 3083 C C . TYR A 1 405 ? 9.784 10.202 -35.507 1.00 93.06 405 TYR A C 1
ATOM 3085 O O . TYR A 1 405 ? 8.562 10.114 -35.622 1.00 93.06 405 TYR A O 1
ATOM 3093 N N . ARG A 1 406 ? 10.614 10.016 -36.527 1.00 91.75 406 ARG A N 1
ATOM 3094 C CA . ARG A 1 406 ? 10.172 9.585 -37.849 1.00 91.75 406 ARG A CA 1
ATOM 3095 C C . ARG A 1 406 ? 11.066 8.491 -38.406 1.00 91.75 406 ARG A C 1
ATOM 3097 O O . ARG A 1 406 ? 12.273 8.497 -38.162 1.00 91.75 406 ARG A O 1
ATOM 3104 N N . ASP A 1 407 ? 10.476 7.573 -39.162 1.00 88.06 407 ASP A N 1
ATOM 3105 C CA . ASP A 1 407 ? 11.231 6.571 -39.913 1.00 88.06 407 ASP A CA 1
ATOM 3106 C C . ASP A 1 407 ? 11.654 7.141 -41.278 1.00 88.06 407 ASP A C 1
ATOM 3108 O O . ASP A 1 407 ? 10.827 7.357 -42.164 1.00 88.06 407 ASP A O 1
ATOM 3112 N N . GLY A 1 408 ? 12.951 7.411 -41.441 1.00 83.06 408 GLY A N 1
ATOM 3113 C CA . GLY A 1 408 ? 13.570 7.870 -42.687 1.00 83.06 408 GLY A CA 1
ATOM 3114 C C . GLY A 1 408 ? 13.959 6.733 -43.640 1.00 83.06 408 GLY A C 1
ATOM 3115 O O . GLY A 1 408 ? 14.693 6.955 -44.609 1.00 83.06 408 GLY A O 1
ATOM 3116 N N . GLY A 1 409 ? 13.533 5.493 -43.374 1.00 82.25 409 GLY A N 1
ATOM 3117 C CA . GLY A 1 409 ? 13.856 4.326 -44.188 1.00 82.25 409 GLY A CA 1
ATOM 3118 C C . GLY A 1 409 ? 15.355 4.022 -44.168 1.00 82.25 409 GLY A C 1
ATOM 3119 O O . GLY A 1 409 ? 15.918 3.655 -43.138 1.00 82.25 409 GLY A O 1
ATOM 3120 N N . ALA A 1 410 ? 16.033 4.178 -45.311 1.00 74.00 410 ALA A N 1
ATOM 3121 C CA . ALA A 1 410 ? 17.474 3.923 -45.420 1.00 74.00 410 ALA A CA 1
ATOM 3122 C C . ALA A 1 410 ? 18.332 4.892 -44.581 1.00 74.00 410 ALA A C 1
ATOM 3124 O O . ALA A 1 410 ? 19.435 4.522 -44.178 1.00 74.00 410 ALA A O 1
ATOM 3125 N N . ALA A 1 411 ? 17.827 6.099 -44.300 1.00 71.69 411 ALA A N 1
ATOM 3126 C CA . ALA A 1 411 ? 18.494 7.083 -43.444 1.00 71.69 411 ALA A CA 1
ATOM 3127 C C . ALA A 1 411 ? 18.401 6.736 -41.942 1.00 71.69 411 ALA A C 1
ATOM 3129 O O . ALA A 1 411 ? 19.171 7.254 -41.135 1.00 71.69 411 ALA A O 1
ATOM 3130 N N . GLY A 1 412 ? 17.519 5.802 -41.566 1.00 84.94 412 GLY A N 1
ATOM 3131 C CA . GLY A 1 412 ? 17.272 5.419 -40.180 1.00 84.94 412 GLY A CA 1
ATOM 3132 C C . GLY A 1 412 ? 16.238 6.307 -39.489 1.00 84.94 412 GLY A C 1
ATOM 3133 O O . GLY A 1 412 ? 15.422 6.956 -40.134 1.00 84.94 412 GLY A O 1
ATOM 3134 N N . ILE A 1 413 ? 16.242 6.286 -38.155 1.00 90.50 413 ILE A N 1
ATOM 3135 C CA . ILE A 1 413 ? 15.276 7.027 -37.339 1.00 90.50 413 ILE A CA 1
ATOM 3136 C C . ILE A 1 413 ? 15.787 8.449 -37.128 1.00 90.50 413 ILE A C 1
ATOM 3138 O O . ILE A 1 413 ? 16.936 8.644 -36.730 1.00 90.50 413 ILE A O 1
ATOM 3142 N N . GLU A 1 414 ? 14.914 9.431 -37.318 1.00 90.00 414 GLU A N 1
ATOM 3143 C CA . GLU A 1 414 ? 15.205 10.850 -37.124 1.00 90.00 414 GLU A CA 1
ATOM 3144 C C . GLU A 1 414 ? 14.250 11.471 -36.100 1.00 90.00 414 GLU A C 1
ATOM 3146 O O . GLU A 1 414 ? 13.200 10.915 -35.777 1.00 90.00 414 GLU A O 1
ATOM 3151 N N . LEU A 1 415 ? 14.616 12.638 -35.569 1.00 89.56 415 LEU A N 1
ATOM 3152 C CA . LEU A 1 415 ? 13.708 13.423 -34.737 1.00 89.56 415 LEU A CA 1
ATOM 3153 C C . LEU A 1 415 ? 12.720 14.155 -35.636 1.00 89.56 415 LEU A C 1
ATOM 3155 O O . LEU A 1 415 ? 13.120 14.805 -36.604 1.00 89.56 415 LEU A O 1
ATOM 3159 N N . ALA A 1 416 ? 11.436 14.058 -35.311 1.00 87.44 416 ALA A N 1
ATOM 3160 C CA . ALA A 1 416 ? 10.419 14.796 -36.037 1.00 87.44 416 ALA A CA 1
ATOM 3161 C C . ALA A 1 416 ? 10.524 16.292 -35.689 1.00 87.44 416 ALA A C 1
ATOM 3163 O O . ALA A 1 416 ? 10.751 16.664 -34.536 1.00 87.44 416 ALA A O 1
ATOM 3164 N N . GLY A 1 417 ? 10.386 17.159 -36.696 1.00 78.12 417 GLY A N 1
ATOM 3165 C CA . GLY A 1 417 ? 10.298 18.603 -36.474 1.00 78.12 417 GLY A CA 1
ATOM 3166 C C . GLY A 1 417 ? 9.022 18.970 -35.714 1.00 78.12 417 GLY A C 1
ATOM 3167 O O . GLY A 1 417 ? 8.024 18.251 -35.783 1.00 78.12 417 GLY A O 1
ATOM 3168 N N . GLU A 1 418 ? 9.033 20.101 -35.008 1.00 71.56 418 GLU A N 1
ATOM 3169 C CA . GLU A 1 418 ? 7.834 20.603 -34.328 1.00 71.56 418 GLU A CA 1
ATOM 3170 C C . GLU A 1 418 ? 6.673 20.756 -35.328 1.00 71.56 418 GLU A C 1
ATOM 3172 O O . GLU A 1 418 ? 6.803 21.418 -36.357 1.00 71.56 418 GLU A O 1
ATOM 3177 N N . GLY A 1 419 ? 5.539 20.106 -35.045 1.00 65.44 419 GLY A N 1
ATOM 3178 C CA . GLY A 1 419 ? 4.349 20.125 -35.907 1.00 65.44 419 GLY A CA 1
ATOM 3179 C C . GLY A 1 419 ? 4.350 19.132 -37.079 1.00 65.44 419 GLY A C 1
ATOM 3180 O O . GLY A 1 419 ? 3.374 19.096 -37.832 1.00 65.44 419 GLY A O 1
ATOM 3181 N N . ALA A 1 420 ? 5.388 18.303 -37.240 1.00 69.81 420 ALA A N 1
ATOM 3182 C CA . ALA A 1 420 ? 5.383 17.216 -38.220 1.00 69.81 420 ALA A CA 1
ATOM 3183 C C . ALA A 1 420 ? 4.355 16.137 -37.826 1.00 69.81 420 ALA A C 1
ATOM 3185 O O . ALA A 1 420 ? 4.359 15.641 -36.701 1.00 69.81 420 ALA A O 1
ATOM 3186 N N . SER A 1 421 ? 3.449 15.800 -38.746 1.00 73.25 421 SER A N 1
ATOM 3187 C CA . SER A 1 421 ? 2.315 14.891 -38.502 1.00 73.25 421 SER A CA 1
ATOM 3188 C C . SER A 1 421 ? 1.984 14.019 -39.720 1.00 73.25 421 SER A C 1
ATOM 3190 O O . SER A 1 421 ? 0.823 13.735 -40.000 1.00 73.25 421 SER A O 1
ATOM 3192 N N . ASP A 1 422 ? 3.005 13.609 -40.475 1.00 81.56 422 ASP A N 1
ATOM 3193 C CA . ASP A 1 422 ? 2.813 12.638 -41.555 1.00 81.56 422 ASP A CA 1
ATOM 3194 C C . ASP A 1 422 ? 2.752 11.190 -41.031 1.00 81.56 422 ASP A C 1
ATOM 3196 O O . ASP A 1 422 ? 3.042 10.915 -39.866 1.00 81.56 422 ASP A O 1
ATOM 3200 N N . GLU A 1 423 ? 2.382 10.252 -41.907 1.00 78.31 423 GLU A N 1
ATOM 3201 C CA . GLU A 1 423 ? 2.220 8.827 -41.571 1.00 78.31 423 GLU A CA 1
ATOM 3202 C C . GLU A 1 423 ? 3.525 8.143 -41.112 1.00 78.31 423 GLU A C 1
ATOM 3204 O O . GLU A 1 423 ? 3.476 7.047 -40.557 1.00 78.31 423 GLU A O 1
ATOM 3209 N N . SER A 1 424 ? 4.691 8.771 -41.320 1.00 83.00 424 SER A N 1
ATOM 3210 C CA . SER A 1 424 ? 5.997 8.247 -40.883 1.00 83.00 424 SER A CA 1
ATOM 3211 C C . SER A 1 424 ? 6.367 8.621 -39.447 1.00 83.00 424 SER A C 1
ATOM 3213 O O . SER A 1 424 ? 7.350 8.098 -38.913 1.00 83.00 424 SER A O 1
ATOM 3215 N N . CYS A 1 425 ? 5.614 9.535 -38.829 1.00 88.94 425 CYS A N 1
ATOM 3216 C CA . CYS A 1 425 ? 5.878 10.023 -37.484 1.00 88.94 425 CYS A CA 1
ATOM 3217 C C . CYS A 1 425 ? 5.284 9.089 -36.418 1.00 88.94 425 CYS A C 1
ATOM 3219 O O . CYS A 1 425 ? 4.149 8.630 -36.524 1.00 88.94 425 CYS A O 1
ATOM 3221 N N . PHE A 1 426 ? 6.032 8.856 -35.341 1.00 91.69 426 PHE A N 1
ATOM 3222 C CA . PHE A 1 426 ? 5.579 8.106 -34.172 1.00 91.69 426 PHE A CA 1
ATOM 3223 C C . PHE A 1 426 ? 6.121 8.731 -32.883 1.00 91.69 426 PHE A C 1
ATOM 3225 O O . PHE A 1 426 ? 7.211 9.300 -32.856 1.00 91.69 426 PHE A O 1
ATOM 3232 N N . ALA A 1 427 ? 5.357 8.629 -31.798 1.00 92.25 427 ALA A N 1
ATOM 3233 C CA . ALA A 1 427 ? 5.776 9.110 -30.487 1.00 92.25 427 ALA A CA 1
ATOM 3234 C C . ALA A 1 427 ? 6.422 7.981 -29.680 1.00 92.25 427 ALA A C 1
ATOM 3236 O O . ALA A 1 427 ? 5.961 6.841 -29.708 1.00 92.25 427 ALA A O 1
ATOM 3237 N N . VAL A 1 428 ? 7.475 8.308 -28.935 1.00 95.62 428 VAL A N 1
ATOM 3238 C CA . VAL A 1 428 ? 8.095 7.409 -27.957 1.00 95.62 428 VAL A CA 1
ATOM 3239 C C . VAL A 1 428 ? 8.113 8.129 -26.612 1.00 95.62 428 VAL A C 1
ATOM 3241 O O . VAL A 1 428 ? 8.440 9.319 -26.585 1.00 95.62 428 VAL A O 1
ATOM 3244 N N . PRO A 1 429 ? 7.805 7.455 -25.489 1.00 96.38 429 PRO A N 1
ATOM 3245 C CA . PRO A 1 429 ? 7.785 8.056 -24.154 1.00 96.38 429 PRO A CA 1
ATOM 3246 C C . PRO A 1 429 ? 9.206 8.284 -23.613 1.00 96.38 429 PRO A C 1
ATOM 3248 O O . PRO A 1 429 ? 9.497 7.950 -22.470 1.00 96.38 429 PRO A O 1
ATOM 3251 N N . PHE A 1 430 ? 10.127 8.769 -24.448 1.00 96.56 430 PHE A N 1
ATOM 3252 C CA . PHE A 1 430 ? 11.523 8.983 -24.100 1.00 96.56 430 PHE A CA 1
ATOM 3253 C C . PHE A 1 430 ? 12.178 10.045 -24.987 1.00 96.56 430 PHE A C 1
ATOM 3255 O O . PHE A 1 430 ? 12.137 9.960 -26.220 1.00 96.56 430 PHE A O 1
ATOM 3262 N N . ASP A 1 431 ? 12.841 11.003 -24.348 1.00 95.38 431 ASP A N 1
ATOM 3263 C CA . ASP A 1 431 ? 13.609 12.057 -24.999 1.00 95.38 431 ASP A CA 1
ATOM 3264 C C . ASP A 1 431 ? 15.084 11.645 -25.111 1.00 95.38 431 ASP A C 1
ATOM 3266 O O . ASP A 1 431 ? 15.863 11.707 -24.153 1.00 95.38 431 ASP A O 1
ATOM 3270 N N . MET A 1 432 ? 15.478 11.218 -26.315 1.00 95.38 432 MET A N 1
ATOM 3271 C CA . MET A 1 432 ? 16.859 10.836 -26.601 1.00 95.38 432 MET A CA 1
ATOM 3272 C C . MET A 1 432 ? 17.822 12.026 -26.555 1.00 95.38 432 MET A C 1
ATOM 3274 O O . MET A 1 432 ? 18.983 11.811 -26.227 1.00 95.38 432 MET A O 1
ATOM 3278 N N . ARG A 1 433 ? 17.377 13.266 -26.817 1.00 94.06 433 ARG A N 1
ATOM 3279 C CA . ARG A 1 433 ? 18.250 14.449 -26.702 1.00 94.06 433 ARG A CA 1
ATOM 3280 C C . ARG A 1 433 ? 18.574 14.733 -25.243 1.00 94.06 433 ARG A C 1
ATOM 3282 O O . ARG A 1 433 ? 19.744 14.880 -24.905 1.00 94.06 433 ARG A O 1
ATOM 3289 N N . ALA A 1 434 ? 17.565 14.723 -24.374 1.00 95.06 434 ALA A N 1
ATOM 3290 C CA . ALA A 1 434 ? 17.777 14.882 -22.936 1.00 95.06 434 ALA A CA 1
ATOM 3291 C C . ALA A 1 434 ? 18.682 13.771 -22.369 1.00 95.06 434 ALA A C 1
ATOM 3293 O O . ALA A 1 434 ? 19.533 14.017 -21.510 1.00 95.06 434 ALA A O 1
ATOM 3294 N N . TYR A 1 435 ? 18.535 12.540 -22.869 1.00 96.44 435 TYR A N 1
ATOM 3295 C CA . TYR A 1 435 ? 19.425 11.439 -22.508 1.00 96.44 435 TYR A CA 1
ATOM 3296 C C . TYR A 1 435 ? 20.857 11.647 -23.021 1.00 96.44 435 TYR A C 1
ATOM 3298 O O . TYR A 1 435 ? 21.813 11.389 -22.288 1.00 96.44 435 TYR A O 1
ATOM 3306 N N . ASP A 1 436 ? 21.023 12.164 -24.238 1.00 96.69 436 ASP A N 1
ATOM 3307 C CA . ASP A 1 436 ? 22.336 12.472 -24.799 1.00 96.69 436 ASP A CA 1
ATOM 3308 C C . ASP A 1 436 ? 23.051 13.568 -23.999 1.00 96.69 436 ASP A C 1
ATOM 3310 O O . ASP A 1 436 ? 24.227 13.415 -23.671 1.00 96.69 436 ASP A O 1
ATOM 3314 N N . GLU A 1 437 ? 22.344 14.628 -23.601 1.00 95.50 437 GLU A N 1
ATOM 3315 C CA . GLU A 1 437 ? 22.865 15.688 -22.727 1.00 95.50 437 GLU A CA 1
ATOM 3316 C C . GLU A 1 437 ? 23.300 15.144 -21.360 1.00 95.50 437 GLU A C 1
ATOM 3318 O O . GLU A 1 437 ? 24.385 15.465 -20.863 1.00 95.50 437 GLU A O 1
ATOM 3323 N N . LEU A 1 438 ? 22.487 14.266 -20.764 1.00 95.31 438 LEU A N 1
ATOM 3324 C CA . LEU A 1 438 ? 22.812 13.594 -19.507 1.00 95.31 438 LEU A CA 1
ATOM 3325 C C . LEU A 1 438 ? 24.099 12.771 -19.626 1.00 95.31 438 LEU A C 1
ATOM 3327 O O . LEU A 1 438 ? 24.963 12.835 -18.746 1.00 95.31 438 LEU A O 1
ATOM 3331 N N . LEU A 1 439 ? 24.214 11.980 -20.693 1.00 95.62 439 LEU A N 1
ATOM 3332 C CA . LEU A 1 439 ? 25.390 11.161 -20.951 1.00 95.62 439 LEU A CA 1
ATOM 3333 C C . LEU A 1 439 ? 26.619 12.026 -21.238 1.00 95.62 439 LEU A C 1
ATOM 3335 O O . LEU A 1 439 ? 27.697 11.703 -20.742 1.00 95.62 439 LEU A O 1
ATOM 3339 N N . ALA A 1 440 ? 26.456 13.131 -21.970 1.00 94.56 440 ALA A N 1
ATOM 3340 C CA . ALA A 1 440 ? 27.505 14.081 -22.334 1.00 94.56 440 ALA A CA 1
ATOM 3341 C C . ALA A 1 440 ? 28.020 14.907 -21.139 1.00 94.56 440 ALA A C 1
ATOM 3343 O O . ALA A 1 440 ? 29.160 15.370 -21.168 1.00 94.56 440 ALA A O 1
ATOM 3344 N N . GLY A 1 441 ? 27.207 15.086 -20.095 1.00 91.56 441 GLY A N 1
ATOM 3345 C CA . GLY A 1 441 ? 27.587 15.799 -18.877 1.00 91.56 441 GLY A CA 1
ATOM 3346 C C . GLY A 1 441 ? 28.589 15.038 -18.001 1.00 91.56 441 GLY A C 1
ATOM 3347 O O . GLY A 1 441 ? 28.871 13.862 -18.210 1.00 91.56 441 GLY A O 1
ATOM 3348 N N . GLU A 1 442 ? 29.109 15.680 -16.952 1.00 87.25 442 GLU A N 1
ATOM 3349 C CA . GLU A 1 442 ? 30.131 15.085 -16.069 1.00 87.25 442 GLU A CA 1
ATOM 3350 C C . GLU A 1 442 ? 29.575 14.143 -14.989 1.00 87.25 442 GLU A C 1
ATOM 3352 O O . GLU A 1 442 ? 30.346 13.492 -14.282 1.00 87.25 442 GLU A O 1
ATOM 3357 N N . ARG A 1 443 ? 28.245 14.020 -14.863 1.00 86.81 443 ARG A N 1
ATOM 3358 C CA . ARG A 1 443 ? 27.607 13.187 -13.831 1.00 86.81 443 ARG A CA 1
ATOM 3359 C C . ARG A 1 443 ? 28.119 11.750 -13.913 1.00 86.81 443 ARG A C 1
ATOM 3361 O O . ARG A 1 443 ? 27.967 11.092 -14.943 1.00 86.81 443 ARG A O 1
ATOM 3368 N N . ALA A 1 444 ? 28.709 11.264 -12.828 1.00 84.19 444 ALA A N 1
ATOM 3369 C CA . ALA A 1 444 ? 29.164 9.887 -12.719 1.00 84.19 444 ALA A CA 1
ATOM 3370 C C . ALA A 1 444 ? 28.022 8.972 -12.254 1.00 84.19 444 ALA A C 1
ATOM 3372 O O . ALA A 1 444 ? 27.226 9.338 -11.389 1.00 84.19 444 ALA A O 1
ATOM 3373 N N . PHE A 1 445 ? 27.960 7.774 -12.826 1.00 88.06 445 PHE A N 1
ATOM 3374 C CA . PHE A 1 445 ? 27.152 6.657 -12.345 1.00 88.06 445 PHE A CA 1
ATOM 3375 C C . PHE A 1 445 ? 27.803 5.345 -12.798 1.00 88.06 445 PHE A C 1
ATOM 3377 O O . PHE A 1 445 ? 28.556 5.334 -13.774 1.00 88.06 445 PHE A O 1
ATOM 3384 N N . LEU A 1 446 ? 27.540 4.257 -12.068 1.00 80.62 446 LEU A N 1
ATOM 3385 C CA . LEU A 1 446 ? 28.298 3.000 -12.146 1.00 80.62 446 LEU A CA 1
ATOM 3386 C C . LEU A 1 446 ? 28.411 2.434 -13.577 1.00 80.62 446 LEU A C 1
ATOM 3388 O O . LEU A 1 446 ? 29.483 2.020 -13.999 1.00 80.62 446 LEU A O 1
ATOM 3392 N N . THR A 1 447 ? 27.326 2.493 -14.351 1.00 89.88 447 THR A N 1
ATOM 3393 C CA . THR A 1 447 ? 27.202 1.894 -15.692 1.00 89.88 447 THR A CA 1
ATOM 3394 C C . THR A 1 447 ? 27.476 2.874 -16.839 1.00 89.88 447 THR A C 1
ATOM 3396 O O . THR A 1 447 ? 27.136 2.594 -17.989 1.00 89.88 447 THR A O 1
ATOM 3399 N N . LYS A 1 448 ? 28.091 4.038 -16.577 1.00 93.25 448 LYS A N 1
ATOM 3400 C CA . LYS A 1 448 ? 28.203 5.114 -17.578 1.00 93.25 448 LYS A CA 1
ATOM 3401 C C . LYS A 1 448 ? 28.944 4.709 -18.853 1.00 93.25 448 LYS A C 1
ATOM 3403 O O . LYS A 1 448 ? 28.465 5.010 -19.942 1.00 93.25 448 LYS A O 1
ATOM 3408 N N . THR A 1 449 ? 30.066 3.995 -18.741 1.00 95.06 449 THR A N 1
ATOM 3409 C CA . THR A 1 449 ? 30.812 3.494 -19.911 1.00 95.06 449 THR A CA 1
ATOM 3410 C C . THR A 1 449 ? 29.930 2.597 -20.782 1.00 95.06 449 THR A C 1
ATOM 3412 O O . THR A 1 449 ? 29.882 2.772 -21.996 1.00 95.06 449 THR A O 1
ATOM 3415 N N . GLN A 1 450 ? 29.173 1.685 -20.166 1.00 95.19 450 GLN A N 1
ATOM 3416 C CA . GLN A 1 450 ? 28.241 0.817 -20.883 1.00 95.19 450 GLN A CA 1
ATOM 3417 C C . GLN A 1 450 ? 27.101 1.622 -21.514 1.00 95.19 450 GLN A C 1
ATOM 3419 O O . GLN A 1 450 ? 26.799 1.420 -22.683 1.00 95.19 450 GLN A O 1
ATOM 3424 N N . ALA A 1 451 ? 26.511 2.575 -20.789 1.00 95.94 451 ALA A N 1
ATOM 3425 C CA . ALA A 1 451 ? 25.426 3.419 -21.291 1.00 95.94 451 ALA A CA 1
ATOM 3426 C C . ALA A 1 451 ? 25.834 4.223 -22.537 1.00 95.94 451 ALA A C 1
ATOM 3428 O O . ALA A 1 451 ? 25.073 4.284 -23.503 1.00 95.94 451 ALA A O 1
ATOM 3429 N N . LEU A 1 452 ? 27.052 4.774 -22.544 1.00 97.06 452 LEU A N 1
ATOM 3430 C CA . LEU A 1 452 ? 27.636 5.460 -23.700 1.00 97.06 452 LEU A CA 1
ATOM 3431 C C . LEU A 1 452 ? 27.800 4.509 -24.898 1.00 97.06 452 LEU A C 1
ATOM 3433 O O . LEU A 1 452 ? 27.391 4.845 -26.009 1.00 97.06 452 LEU A O 1
ATOM 3437 N N . VAL A 1 453 ? 28.350 3.308 -24.680 1.00 96.38 453 VAL A N 1
ATOM 3438 C CA . VAL A 1 453 ? 28.556 2.306 -25.743 1.00 96.38 453 VAL A CA 1
ATOM 3439 C C . VAL A 1 453 ? 27.227 1.815 -26.331 1.00 96.38 453 VAL A C 1
ATOM 3441 O O . VAL A 1 453 ? 27.081 1.762 -27.553 1.00 96.38 453 VAL A O 1
ATOM 3444 N N . GLU A 1 454 ? 26.236 1.510 -25.491 1.00 95.75 454 GLU A N 1
ATOM 3445 C CA . GLU A 1 454 ? 24.897 1.096 -25.937 1.00 95.75 454 GLU A CA 1
ATOM 3446 C C . GLU A 1 454 ? 24.207 2.206 -26.736 1.00 95.75 454 GLU A C 1
ATOM 3448 O O . GLU A 1 454 ? 23.612 1.958 -27.789 1.00 95.75 454 GLU A O 1
ATOM 3453 N N . ARG A 1 455 ? 24.348 3.459 -26.287 1.00 96.19 455 ARG A N 1
ATOM 3454 C CA . ARG A 1 455 ? 23.782 4.611 -26.987 1.00 96.19 455 ARG A CA 1
ATOM 3455 C C . ARG A 1 455 ? 24.417 4.823 -28.364 1.00 96.19 455 ARG A C 1
ATOM 3457 O O . ARG A 1 455 ? 23.694 5.090 -29.329 1.00 96.19 455 ARG A O 1
ATOM 3464 N N . LEU A 1 456 ? 25.739 4.659 -28.471 1.00 95.94 456 LEU A N 1
ATOM 3465 C CA . LEU A 1 456 ? 26.481 4.706 -29.737 1.00 95.94 456 LEU A CA 1
ATOM 3466 C C . LEU A 1 456 ? 26.068 3.573 -30.687 1.00 95.94 456 LEU A C 1
ATOM 3468 O O . LEU A 1 456 ? 25.999 3.791 -31.897 1.00 95.94 456 LEU A O 1
ATOM 3472 N N . ALA A 1 457 ? 25.741 2.390 -30.163 1.00 94.12 457 ALA A N 1
ATOM 3473 C CA . ALA A 1 457 ? 25.272 1.259 -30.960 1.00 94.12 457 ALA A CA 1
ATOM 3474 C C . ALA A 1 457 ? 23.808 1.398 -31.440 1.00 94.12 457 ALA A C 1
ATOM 3476 O O . ALA A 1 457 ? 23.455 0.858 -32.495 1.00 94.12 457 ALA A O 1
ATOM 3477 N N . GLY A 1 458 ? 22.967 2.131 -30.703 1.00 93.06 458 GLY A N 1
ATOM 3478 C CA . GLY A 1 458 ? 21.530 2.285 -30.966 1.00 93.06 458 GLY A CA 1
ATOM 3479 C C . GLY A 1 458 ? 21.173 2.913 -32.320 1.00 93.06 458 GLY A C 1
ATOM 3480 O O . GLY A 1 458 ? 21.961 3.664 -32.905 1.00 93.06 458 GLY A O 1
ATOM 3481 N N . LYS A 1 459 ? 19.968 2.601 -32.825 1.00 92.44 459 LYS A N 1
ATOM 3482 C CA . LYS A 1 459 ? 19.418 3.154 -34.082 1.00 92.44 459 LYS A CA 1
ATOM 3483 C C . LYS A 1 459 ? 18.874 4.575 -33.948 1.00 92.44 459 LYS A C 1
ATOM 3485 O O . LYS A 1 459 ? 18.759 5.246 -34.967 1.00 92.44 459 LYS A O 1
ATOM 3490 N N . ALA A 1 460 ? 18.582 5.035 -32.731 1.00 92.12 460 ALA A N 1
ATOM 3491 C CA . ALA A 1 460 ? 18.103 6.390 -32.495 1.00 92.12 460 ALA A CA 1
ATOM 3492 C C . ALA A 1 460 ? 19.121 7.445 -32.987 1.00 92.12 460 ALA A C 1
ATOM 3494 O O . ALA A 1 460 ? 20.344 7.230 -32.860 1.00 92.12 460 ALA A O 1
ATOM 3495 N N . PRO A 1 461 ? 18.635 8.585 -33.512 1.00 91.56 461 PRO A N 1
ATOM 3496 C CA . PRO A 1 461 ? 19.481 9.643 -34.058 1.00 91.56 461 PRO A CA 1
ATOM 3497 C C . PRO A 1 461 ? 20.396 10.188 -32.966 1.00 91.56 461 PRO A C 1
ATOM 3499 O O . PRO A 1 461 ? 19.937 10.421 -31.854 1.00 91.56 461 PRO A O 1
ATOM 3502 N N . LEU A 1 462 ? 21.681 10.370 -33.262 1.00 92.94 462 LEU A N 1
ATOM 3503 C CA . LEU A 1 462 ? 22.684 10.912 -32.340 1.00 92.94 462 LEU A CA 1
ATOM 3504 C C . LEU A 1 462 ? 23.410 12.048 -33.056 1.00 92.94 462 LEU A C 1
ATOM 3506 O O . LEU A 1 462 ? 23.860 11.846 -34.179 1.00 92.94 462 LEU A O 1
ATOM 3510 N N . GLN A 1 463 ? 23.492 13.215 -32.419 1.00 92.00 463 GLN A N 1
ATOM 3511 C CA . GLN A 1 463 ? 24.199 14.371 -32.973 1.00 92.00 463 GLN A CA 1
ATOM 3512 C C . GLN A 1 463 ? 25.717 14.182 -32.870 1.00 92.00 463 GLN A C 1
ATOM 3514 O O . GLN A 1 463 ? 26.203 13.622 -31.883 1.00 92.00 463 GLN A O 1
ATOM 3519 N N . ASP A 1 464 ? 26.459 14.699 -33.848 1.00 91.94 464 ASP A N 1
ATOM 3520 C CA . ASP A 1 464 ? 27.917 14.542 -33.921 1.00 91.94 464 ASP A CA 1
ATOM 3521 C C . ASP A 1 464 ? 28.625 15.138 -32.693 1.00 91.94 464 ASP A C 1
ATOM 3523 O O . ASP A 1 464 ? 29.506 14.501 -32.117 1.00 91.94 464 ASP A O 1
ATOM 3527 N N . ASP A 1 465 ? 28.165 16.292 -32.199 1.00 94.25 465 ASP A N 1
ATOM 3528 C CA . ASP A 1 465 ? 28.702 16.921 -30.982 1.00 94.25 465 ASP A CA 1
ATOM 3529 C C . ASP A 1 465 ? 28.530 16.037 -29.734 1.00 94.25 465 ASP A C 1
ATOM 3531 O O . ASP A 1 465 ? 29.421 15.952 -28.878 1.00 94.25 465 ASP A O 1
ATOM 3535 N N . ALA A 1 466 ? 27.393 15.340 -29.631 1.00 95.50 466 ALA A N 1
ATOM 3536 C CA . ALA A 1 466 ? 27.135 14.404 -28.542 1.00 95.50 466 ALA A CA 1
ATOM 3537 C C . ALA A 1 466 ? 28.035 13.167 -28.668 1.00 95.50 466 ALA A C 1
ATOM 3539 O O . ALA A 1 466 ? 28.663 12.770 -27.686 1.00 95.50 466 ALA A O 1
ATOM 3540 N N . ALA A 1 467 ? 28.182 12.613 -29.877 1.00 95.25 467 ALA A N 1
ATOM 3541 C CA . ALA A 1 467 ? 29.102 11.508 -30.144 1.00 95.25 467 ALA A CA 1
ATOM 3542 C C . ALA A 1 467 ? 30.562 11.878 -29.811 1.00 95.25 467 ALA A C 1
ATOM 3544 O O . ALA A 1 467 ? 31.261 11.094 -29.165 1.00 95.25 467 ALA A O 1
ATOM 3545 N N . ALA A 1 468 ? 31.000 13.093 -30.150 1.00 95.56 468 ALA A N 1
ATOM 3546 C CA . ALA A 1 468 ? 32.315 13.624 -29.790 1.00 95.56 468 ALA A CA 1
ATOM 3547 C C . ALA A 1 468 ? 32.487 13.812 -28.273 1.00 95.56 468 ALA A C 1
ATOM 3549 O O . ALA A 1 468 ? 33.561 13.558 -27.719 1.00 95.56 468 ALA A O 1
ATOM 3550 N N . SER A 1 469 ? 31.438 14.230 -27.558 1.00 96.44 469 SER A N 1
ATOM 3551 C CA . SER A 1 469 ? 31.452 14.259 -26.089 1.00 96.44 469 SER A CA 1
ATOM 3552 C C . SER A 1 469 ? 31.562 12.853 -25.489 1.00 96.44 469 SER A C 1
ATOM 3554 O O . SER A 1 469 ? 32.352 12.631 -24.568 1.00 96.44 469 SER A O 1
ATOM 3556 N N . PHE A 1 470 ? 30.832 11.878 -26.041 1.00 96.94 470 PHE A N 1
ATOM 3557 C CA . PHE A 1 470 ? 30.891 10.487 -25.592 1.00 96.94 470 PHE A CA 1
ATOM 3558 C C . PHE A 1 470 ? 32.280 9.893 -25.804 1.00 96.94 470 PHE A C 1
ATOM 3560 O O . PHE A 1 470 ? 32.821 9.297 -24.875 1.00 96.94 470 PHE A O 1
ATOM 3567 N N . ALA A 1 471 ? 32.883 10.109 -26.978 1.00 96.06 471 ALA A N 1
ATOM 3568 C CA . ALA A 1 471 ? 34.245 9.682 -27.280 1.00 96.06 471 ALA A CA 1
ATOM 3569 C C . ALA A 1 471 ? 35.234 10.189 -26.221 1.00 96.06 471 ALA A C 1
ATOM 3571 O O . ALA A 1 471 ? 35.889 9.371 -25.578 1.00 96.06 471 ALA A O 1
ATOM 3572 N N . ARG A 1 472 ? 35.254 11.506 -25.952 1.00 94.50 472 ARG A N 1
ATOM 3573 C CA . ARG A 1 472 ? 36.110 12.132 -24.920 1.00 94.50 472 ARG A CA 1
ATOM 3574 C C . ARG A 1 472 ? 35.905 11.541 -23.526 1.00 94.50 472 ARG A C 1
ATOM 3576 O O . ARG A 1 472 ? 36.849 11.400 -22.753 1.00 94.50 472 ARG A O 1
ATOM 3583 N N . GLN A 1 473 ? 34.671 11.193 -23.171 1.00 94.06 473 GLN A N 1
ATOM 3584 C CA . GLN A 1 473 ? 34.398 10.561 -21.881 1.00 94.06 473 GLN A CA 1
ATOM 3585 C C . GLN A 1 473 ? 34.867 9.111 -21.812 1.00 94.06 473 GLN A C 1
ATOM 3587 O O . GLN A 1 473 ? 35.392 8.699 -20.776 1.00 94.06 473 GLN A O 1
ATOM 3592 N N . LEU A 1 474 ? 34.707 8.352 -22.897 1.00 95.38 474 LEU A N 1
ATOM 3593 C CA . LEU A 1 474 ? 35.175 6.972 -22.982 1.00 95.38 474 LEU A CA 1
ATOM 3594 C C . LEU A 1 474 ? 36.701 6.878 -22.903 1.00 95.38 474 LEU A C 1
ATOM 3596 O O . LEU A 1 474 ? 37.199 5.866 -22.424 1.00 95.38 474 LEU A O 1
ATOM 3600 N N . GLU A 1 475 ? 37.451 7.925 -23.270 1.00 93.81 475 GLU A N 1
ATOM 3601 C CA . GLU A 1 475 ? 38.918 7.938 -23.135 1.00 93.81 475 GLU A CA 1
ATOM 3602 C C . GLU A 1 475 ? 39.381 7.726 -21.693 1.00 93.81 475 GLU A C 1
ATOM 3604 O O . GLU A 1 475 ? 40.401 7.080 -21.461 1.00 93.81 475 GLU A O 1
ATOM 3609 N N . LYS A 1 476 ? 38.593 8.196 -20.716 1.00 90.88 476 LYS A N 1
ATOM 3610 C CA . LYS A 1 476 ? 38.881 8.015 -19.285 1.00 90.88 476 LYS A CA 1
ATOM 3611 C C . LYS A 1 476 ? 38.890 6.537 -18.874 1.00 90.88 476 LYS A C 1
ATOM 3613 O O . LYS A 1 476 ? 39.532 6.201 -17.889 1.00 90.88 476 LYS A O 1
ATOM 3618 N N . ASN A 1 477 ? 38.193 5.676 -19.625 1.00 92.06 477 ASN A N 1
ATOM 3619 C CA . ASN A 1 477 ? 38.071 4.230 -19.406 1.00 92.06 477 ASN A CA 1
ATOM 3620 C C . ASN A 1 477 ? 38.192 3.456 -20.740 1.00 92.06 477 ASN A C 1
ATOM 3622 O O . ASN A 1 477 ? 37.379 2.574 -21.036 1.00 92.06 477 ASN A O 1
ATOM 3626 N N . ALA A 1 478 ? 39.182 3.810 -21.568 1.00 93.88 478 ALA A N 1
ATOM 3627 C CA . ALA A 1 478 ? 39.250 3.396 -22.974 1.00 93.88 478 ALA A CA 1
ATOM 3628 C C . ALA A 1 478 ? 39.305 1.872 -23.185 1.00 93.88 478 ALA A C 1
ATOM 3630 O O . ALA A 1 478 ? 38.664 1.359 -24.100 1.00 93.88 478 ALA A O 1
ATOM 3631 N N . GLU A 1 479 ? 40.028 1.133 -22.340 1.00 94.88 479 GLU A N 1
ATOM 3632 C CA . GLU A 1 479 ? 40.128 -0.329 -22.457 1.00 94.88 479 GLU A CA 1
ATOM 3633 C C . GLU A 1 479 ? 38.783 -1.024 -22.203 1.00 94.88 479 GLU A C 1
ATOM 3635 O O . GLU A 1 479 ? 38.366 -1.891 -22.978 1.00 94.88 479 GLU A O 1
ATOM 3640 N N . ALA A 1 480 ? 38.069 -0.607 -21.150 1.00 94.38 480 ALA A N 1
ATOM 3641 C CA . ALA A 1 480 ? 36.736 -1.117 -20.839 1.00 94.38 480 ALA A CA 1
ATOM 3642 C C . ALA A 1 480 ? 35.742 -0.778 -21.961 1.00 94.38 480 ALA A C 1
ATOM 3644 O O . ALA A 1 480 ? 34.960 -1.633 -22.375 1.00 94.38 480 ALA A O 1
ATOM 3645 N N . ALA A 1 481 ? 35.820 0.441 -22.505 1.00 95.56 481 ALA A N 1
ATOM 3646 C CA . ALA A 1 481 ? 35.017 0.855 -23.650 1.00 95.56 481 ALA A CA 1
ATOM 3647 C C . ALA A 1 481 ? 35.281 -0.029 -24.880 1.00 95.56 481 ALA A C 1
ATOM 3649 O O . ALA A 1 481 ? 34.337 -0.559 -25.461 1.00 95.56 481 ALA A O 1
ATOM 3650 N N . CYS A 1 482 ? 36.548 -0.246 -25.249 1.00 96.00 482 CYS A N 1
ATOM 3651 C CA . CYS A 1 482 ? 36.915 -1.051 -26.417 1.00 96.00 482 CYS A CA 1
ATOM 3652 C C . CYS A 1 482 ? 36.460 -2.511 -26.293 1.00 96.00 482 CYS A C 1
ATOM 3654 O O . CYS A 1 482 ? 36.008 -3.097 -27.282 1.00 96.00 482 CYS A O 1
ATOM 3656 N N . THR A 1 483 ? 36.552 -3.081 -25.086 1.00 95.69 483 THR A N 1
ATOM 3657 C CA . THR A 1 483 ? 36.048 -4.426 -24.775 1.00 95.69 483 THR A CA 1
ATOM 3658 C C . THR A 1 483 ? 34.533 -4.495 -24.977 1.00 95.69 483 THR A C 1
ATOM 3660 O O . THR A 1 483 ? 34.061 -5.309 -25.770 1.00 95.69 483 THR A O 1
ATOM 3663 N N . LEU A 1 484 ? 33.772 -3.575 -24.370 1.00 95.25 484 LEU A N 1
ATOM 3664 C CA . LEU A 1 484 ? 32.311 -3.516 -24.518 1.00 95.25 484 LEU A CA 1
ATOM 3665 C C . LEU A 1 484 ? 31.883 -3.322 -25.982 1.00 95.25 484 LEU A C 1
ATOM 3667 O O . LEU A 1 484 ? 30.981 -4.004 -26.462 1.00 95.25 484 LEU A O 1
ATOM 3671 N N . ILE A 1 485 ? 32.544 -2.429 -26.724 1.00 95.38 485 ILE A N 1
ATOM 3672 C CA . ILE A 1 485 ? 32.259 -2.190 -28.148 1.00 95.38 485 ILE A CA 1
ATOM 3673 C C . ILE A 1 485 ? 32.460 -3.472 -28.965 1.00 95.38 485 ILE A C 1
ATOM 3675 O O . ILE A 1 485 ? 31.623 -3.807 -29.811 1.00 95.38 485 ILE A O 1
ATOM 3679 N N . ALA A 1 486 ? 33.545 -4.206 -28.700 1.00 95.19 486 ALA A N 1
ATOM 3680 C CA . ALA A 1 486 ? 33.830 -5.459 -29.384 1.00 95.19 486 ALA A CA 1
ATOM 3681 C C . ALA A 1 486 ? 32.797 -6.546 -29.058 1.00 95.19 486 ALA A C 1
ATOM 3683 O O . ALA A 1 486 ? 32.322 -7.219 -29.974 1.00 95.19 486 ALA A O 1
ATOM 3684 N N . GLU A 1 487 ? 32.384 -6.667 -27.793 1.00 94.50 487 GLU A N 1
ATOM 3685 C CA . GLU A 1 487 ? 31.321 -7.586 -27.365 1.00 94.50 487 GLU A CA 1
ATOM 3686 C C . GLU A 1 487 ? 29.986 -7.299 -28.058 1.00 94.50 487 GLU A C 1
ATOM 3688 O O . GLU A 1 487 ? 29.278 -8.226 -28.447 1.00 94.50 487 GLU A O 1
ATOM 3693 N N . ARG A 1 488 ? 29.646 -6.018 -28.258 1.00 92.44 488 ARG A N 1
ATOM 3694 C CA . ARG A 1 488 ? 28.425 -5.619 -28.977 1.00 92.44 488 ARG A CA 1
ATOM 3695 C C . ARG A 1 488 ? 28.500 -5.833 -30.482 1.00 92.44 488 ARG A C 1
ATOM 3697 O O . ARG A 1 488 ? 27.461 -5.795 -31.136 1.00 92.44 488 ARG A O 1
ATOM 3704 N N . ARG A 1 489 ? 29.702 -6.037 -31.037 1.00 94.56 489 ARG A N 1
ATOM 3705 C CA . ARG A 1 489 ? 29.949 -6.235 -32.478 1.00 94.56 489 ARG A CA 1
ATOM 3706 C C . ARG A 1 489 ? 29.303 -5.147 -33.347 1.00 94.56 489 ARG A C 1
ATOM 3708 O O . ARG A 1 489 ? 28.904 -5.395 -34.482 1.00 94.56 489 ARG A O 1
ATOM 3715 N N . SER A 1 490 ? 29.167 -3.937 -32.804 1.00 91.25 490 SER A N 1
ATOM 3716 C CA . SER A 1 490 ? 28.368 -2.882 -33.423 1.00 91.25 490 SER A CA 1
ATOM 3717 C C . SER A 1 490 ? 29.200 -2.060 -34.398 1.00 91.25 490 SER A C 1
ATOM 3719 O O . SER A 1 490 ? 30.003 -1.218 -33.995 1.00 91.25 490 SER A O 1
ATOM 3721 N N . ARG A 1 491 ? 28.951 -2.252 -35.698 1.00 93.56 491 ARG A N 1
ATOM 3722 C CA . ARG A 1 491 ? 29.523 -1.413 -36.760 1.00 93.56 491 ARG A CA 1
ATOM 3723 C C . ARG A 1 491 ? 29.198 0.071 -36.556 1.00 93.56 491 ARG A C 1
ATOM 3725 O O . ARG A 1 491 ? 30.077 0.907 -36.710 1.00 93.56 491 ARG A O 1
ATOM 3732 N N . ARG A 1 492 ? 27.969 0.400 -36.145 1.00 92.44 492 ARG A N 1
ATOM 3733 C CA . ARG A 1 492 ? 27.540 1.793 -35.943 1.00 92.44 492 ARG A CA 1
ATOM 3734 C C . ARG A 1 492 ? 28.321 2.491 -34.829 1.00 92.44 492 ARG A C 1
ATOM 3736 O O . ARG A 1 492 ? 28.666 3.660 -34.970 1.00 92.44 492 ARG A O 1
ATOM 3743 N N . ALA A 1 493 ? 28.603 1.782 -33.733 1.00 94.62 493 ALA A N 1
ATOM 3744 C CA . ALA A 1 493 ? 29.411 2.337 -32.652 1.00 94.62 493 ALA A CA 1
ATOM 3745 C C . ALA A 1 493 ? 30.836 2.648 -33.136 1.00 94.62 493 ALA A C 1
ATOM 3747 O O . ALA A 1 493 ? 31.345 3.728 -32.851 1.00 94.62 493 ALA A O 1
ATOM 3748 N N . ILE A 1 494 ? 31.434 1.747 -33.928 1.00 96.12 494 ILE A N 1
ATOM 3749 C CA . ILE A 1 494 ? 32.736 1.973 -34.574 1.00 96.12 494 ILE A CA 1
ATOM 3750 C C . ILE A 1 494 ? 32.699 3.199 -35.490 1.00 96.12 494 ILE A C 1
ATOM 3752 O O . ILE A 1 494 ? 33.581 4.045 -35.388 1.00 96.12 494 ILE A O 1
ATOM 3756 N N . GLU A 1 495 ? 31.694 3.312 -36.363 1.00 93.81 495 GLU A N 1
ATOM 3757 C CA . GLU A 1 495 ? 31.566 4.433 -37.304 1.00 93.81 495 GLU A CA 1
ATOM 3758 C C . GLU A 1 495 ? 31.500 5.776 -36.572 1.00 93.81 495 GLU A C 1
ATOM 3760 O O . GLU A 1 495 ? 32.322 6.651 -36.846 1.00 93.81 495 GLU A O 1
ATOM 3765 N N . ARG A 1 496 ? 30.595 5.894 -35.591 1.00 94.94 496 ARG A N 1
ATOM 3766 C CA . ARG A 1 496 ? 30.401 7.113 -34.790 1.00 94.94 496 ARG A CA 1
ATOM 3767 C C . ARG A 1 496 ? 31.644 7.490 -33.985 1.00 94.94 496 ARG A C 1
ATOM 3769 O O . ARG A 1 496 ? 31.991 8.662 -33.910 1.00 94.94 496 ARG A O 1
ATOM 3776 N N . LEU A 1 497 ? 32.331 6.512 -33.393 1.00 95.56 497 LEU A N 1
ATOM 3777 C CA . LEU A 1 497 ? 33.558 6.763 -32.629 1.00 95.56 497 LEU A CA 1
ATOM 3778 C C . LEU A 1 497 ? 34.742 7.133 -33.524 1.00 95.56 497 LEU A C 1
ATOM 3780 O O . LEU A 1 497 ? 35.549 7.975 -33.140 1.00 95.56 497 LEU A O 1
ATOM 3784 N N . ALA A 1 498 ? 34.841 6.537 -34.712 1.00 93.62 498 ALA A N 1
ATOM 3785 C CA . ALA A 1 498 ? 35.851 6.912 -35.692 1.00 93.62 498 ALA A CA 1
ATOM 3786 C C . ALA A 1 498 ? 35.624 8.338 -36.220 1.00 93.62 498 ALA A C 1
ATOM 3788 O O . ALA A 1 498 ? 36.586 9.096 -36.279 1.00 93.62 498 ALA A O 1
ATOM 3789 N N . ASP A 1 499 ? 34.375 8.722 -36.519 1.00 92.50 499 ASP A N 1
ATOM 3790 C CA . ASP A 1 499 ? 34.029 10.100 -36.920 1.00 92.50 499 ASP A CA 1
ATOM 3791 C C . ASP A 1 499 ? 34.334 11.109 -35.803 1.00 92.50 499 ASP A C 1
ATOM 3793 O O . ASP A 1 499 ? 34.770 12.226 -36.064 1.00 92.50 499 ASP A O 1
ATOM 3797 N N . ALA A 1 500 ? 34.180 10.691 -34.546 1.00 94.25 500 ALA A N 1
ATOM 3798 C CA . ALA A 1 500 ? 34.509 11.481 -33.364 1.00 94.25 500 ALA A CA 1
ATOM 3799 C C . ALA A 1 500 ? 36.013 11.509 -33.002 1.00 94.25 500 ALA A C 1
ATOM 3801 O O . ALA A 1 500 ? 36.366 12.031 -31.944 1.00 94.25 500 ALA A O 1
ATOM 3802 N N . GLY A 1 501 ? 36.896 10.914 -33.813 1.00 92.88 501 GLY A N 1
ATOM 3803 C CA . GLY A 1 501 ? 38.346 10.900 -33.570 1.00 92.88 501 GLY A CA 1
ATOM 3804 C C . GLY A 1 501 ? 38.812 9.956 -32.451 1.00 92.88 501 GLY A C 1
ATOM 3805 O O . GLY A 1 501 ? 39.984 9.955 -32.081 1.00 92.88 501 GLY A O 1
ATOM 3806 N N . PHE A 1 502 ? 37.940 9.092 -31.917 1.00 95.06 502 PHE A N 1
ATOM 3807 C CA . PHE A 1 502 ? 38.278 8.215 -30.787 1.00 95.06 502 PHE A CA 1
ATOM 3808 C C . PHE A 1 502 ? 39.426 7.243 -31.100 1.00 95.06 502 PHE A C 1
ATOM 3810 O O . PHE A 1 502 ? 40.136 6.832 -30.192 1.00 95.06 502 PHE A O 1
ATOM 3817 N N . TYR A 1 503 ? 39.627 6.867 -32.364 1.00 94.75 503 TYR A N 1
ATOM 3818 C CA . TYR A 1 503 ? 40.663 5.914 -32.787 1.00 94.75 503 TYR A CA 1
ATOM 3819 C C . TYR A 1 503 ? 41.878 6.577 -33.459 1.00 94.75 503 TYR A C 1
ATOM 3821 O O . TYR A 1 503 ? 42.621 5.910 -34.183 1.00 94.75 503 TYR A O 1
ATOM 3829 N N . GLU A 1 504 ? 42.085 7.884 -33.268 1.00 90.75 504 GLU A N 1
ATOM 3830 C CA . GLU A 1 504 ? 43.293 8.561 -33.760 1.00 90.75 504 GLU A CA 1
ATOM 3831 C C . GLU A 1 504 ? 44.553 8.049 -33.047 1.00 90.75 504 GLU A C 1
ATOM 3833 O O . GLU A 1 504 ? 45.565 7.787 -33.708 1.00 90.75 504 GLU A O 1
ATOM 3838 N N . ASP A 1 505 ? 44.449 7.804 -31.736 1.00 92.12 505 ASP A N 1
ATOM 3839 C CA . ASP A 1 505 ? 45.485 7.167 -30.924 1.00 92.12 505 ASP A CA 1
ATOM 3840 C C . ASP A 1 505 ? 45.816 5.756 -31.443 1.00 92.12 505 ASP A C 1
ATOM 3842 O O . ASP A 1 505 ? 44.962 4.866 -31.514 1.00 92.12 505 ASP A O 1
ATOM 3846 N N . GLU A 1 506 ? 47.080 5.550 -31.821 1.00 91.94 506 GLU A N 1
ATOM 3847 C CA . GLU A 1 506 ? 47.533 4.317 -32.467 1.00 91.94 506 GLU A CA 1
ATOM 3848 C C . GLU A 1 506 ? 47.451 3.099 -31.539 1.00 91.94 506 GLU A C 1
ATOM 3850 O O . GLU A 1 506 ? 47.067 2.013 -31.981 1.00 91.94 506 GLU A O 1
ATOM 3855 N N . GLN A 1 507 ? 47.749 3.270 -30.248 1.00 94.12 507 GLN A N 1
ATOM 3856 C CA . GLN A 1 507 ? 47.685 2.174 -29.281 1.00 94.12 507 GLN A CA 1
ATOM 3857 C C . GLN A 1 507 ? 46.240 1.709 -29.097 1.00 94.12 507 GLN A C 1
ATOM 3859 O O . GLN A 1 507 ? 45.958 0.510 -29.148 1.00 94.12 507 GLN A O 1
ATOM 3864 N N . ARG A 1 508 ? 45.307 2.656 -28.969 1.00 95.00 508 ARG A N 1
ATOM 3865 C CA . ARG A 1 508 ? 43.874 2.386 -28.842 1.00 95.00 508 ARG A CA 1
ATOM 3866 C C . ARG A 1 508 ? 43.295 1.757 -30.104 1.00 95.00 508 ARG A C 1
ATOM 3868 O O . ARG A 1 508 ? 42.515 0.811 -30.007 1.00 95.00 508 ARG A O 1
ATOM 3875 N N . PHE A 1 509 ? 43.692 2.232 -31.285 1.00 95.88 509 PHE A N 1
ATOM 3876 C CA . PHE A 1 509 ? 43.293 1.636 -32.561 1.00 95.88 509 PHE A CA 1
ATOM 3877 C C . PHE A 1 509 ? 43.709 0.160 -32.655 1.00 95.88 509 PHE A C 1
ATOM 3879 O O . PHE A 1 509 ? 42.881 -0.706 -32.961 1.00 95.88 509 PHE A O 1
ATOM 3886 N N . LEU A 1 510 ? 44.978 -0.144 -32.360 1.00 95.88 510 LEU A N 1
ATOM 3887 C CA . LEU A 1 510 ? 45.498 -1.513 -32.398 1.00 95.88 510 LEU A CA 1
ATOM 3888 C C . LEU A 1 510 ? 44.814 -2.402 -31.354 1.00 95.88 510 LEU A C 1
ATOM 3890 O O . LEU A 1 510 ? 44.412 -3.523 -31.681 1.00 95.88 510 LEU A O 1
ATOM 3894 N N . PHE A 1 511 ? 44.612 -1.881 -30.141 1.00 96.62 511 PHE A N 1
ATOM 3895 C CA . PHE A 1 511 ? 43.889 -2.574 -29.078 1.00 96.62 511 PHE A CA 1
ATOM 3896 C C . PHE A 1 511 ? 42.458 -2.915 -29.504 1.00 96.62 511 PHE A C 1
ATOM 3898 O O . PHE A 1 511 ? 42.038 -4.068 -29.404 1.00 96.62 511 PHE A O 1
ATOM 3905 N N . GLN A 1 512 ? 41.715 -1.953 -30.061 1.00 97.00 512 GLN A N 1
ATOM 3906 C CA . GLN A 1 512 ? 40.357 -2.193 -30.547 1.00 97.00 512 GLN A CA 1
ATOM 3907 C C . GLN A 1 512 ? 40.325 -3.248 -31.661 1.00 97.00 512 GLN A C 1
ATOM 3909 O O . GLN A 1 512 ? 39.440 -4.107 -31.650 1.00 97.00 512 GLN A O 1
ATOM 3914 N N . CYS A 1 513 ? 41.280 -3.226 -32.598 1.00 96.31 513 CYS A N 1
ATOM 3915 C CA . CYS A 1 513 ? 41.382 -4.244 -33.646 1.00 96.31 513 CYS A CA 1
ATOM 3916 C C . CYS A 1 513 ? 41.569 -5.647 -33.057 1.00 96.31 513 CYS A C 1
ATOM 3918 O O . CYS A 1 513 ? 40.956 -6.606 -33.527 1.00 96.31 513 CYS A O 1
ATOM 3920 N N . GLU A 1 514 ? 42.403 -5.780 -32.025 1.00 96.75 514 GLU A N 1
ATOM 3921 C CA . GLU A 1 514 ? 42.597 -7.048 -31.330 1.00 96.75 514 GLU A CA 1
ATOM 3922 C C . GLU A 1 514 ? 41.316 -7.513 -30.627 1.00 96.75 514 GLU A C 1
ATOM 3924 O O . GLU A 1 514 ? 40.905 -8.659 -30.823 1.00 96.75 514 GLU A O 1
ATOM 3929 N N . GLN A 1 515 ? 40.641 -6.628 -29.885 1.00 97.44 515 GLN A N 1
ATOM 3930 C CA . GLN A 1 515 ? 39.375 -6.962 -29.225 1.00 97.44 515 GLN A CA 1
ATOM 3931 C C . GLN A 1 515 ? 38.306 -7.397 -30.237 1.00 97.44 515 GLN A C 1
ATOM 3933 O O . GLN A 1 515 ? 37.638 -8.409 -30.034 1.00 97.44 515 GLN A O 1
ATOM 3938 N N . LEU A 1 516 ? 38.185 -6.706 -31.377 1.00 96.38 516 LEU A N 1
ATOM 3939 C CA . LEU A 1 516 ? 37.237 -7.070 -32.438 1.00 96.38 516 LEU A CA 1
ATOM 3940 C C . LEU A 1 516 ? 37.561 -8.429 -33.074 1.00 96.38 516 LEU A C 1
ATOM 3942 O O . LEU A 1 516 ? 36.641 -9.195 -33.366 1.00 96.38 516 LEU A O 1
ATOM 3946 N N . ARG A 1 517 ? 38.847 -8.769 -33.255 1.00 96.50 517 ARG A N 1
ATOM 3947 C CA . ARG A 1 517 ? 39.255 -10.110 -33.715 1.00 96.50 517 ARG A CA 1
ATOM 3948 C C . ARG A 1 517 ? 38.880 -11.183 -32.699 1.00 96.50 517 ARG A C 1
ATOM 3950 O O . ARG A 1 517 ? 38.291 -12.188 -33.092 1.00 96.50 517 ARG A O 1
ATOM 3957 N N . ARG A 1 518 ? 39.176 -10.958 -31.413 1.00 95.94 518 ARG A N 1
ATOM 3958 C CA . ARG A 1 518 ? 38.826 -11.879 -30.314 1.00 95.94 518 ARG A CA 1
ATOM 3959 C C . ARG A 1 518 ? 37.315 -12.086 -30.208 1.00 95.94 518 ARG A C 1
ATOM 3961 O O . ARG A 1 518 ? 36.864 -13.205 -30.006 1.00 95.94 518 ARG A O 1
ATOM 3968 N N . ALA A 1 519 ? 36.533 -11.029 -30.414 1.00 94.44 519 ALA A N 1
ATOM 3969 C CA . ALA A 1 519 ? 35.075 -11.086 -30.413 1.00 94.44 519 ALA A CA 1
ATOM 3970 C C . ALA A 1 519 ? 34.466 -11.628 -31.722 1.00 94.44 519 ALA A C 1
ATOM 3972 O O . ALA A 1 519 ? 33.239 -11.721 -31.813 1.00 94.44 519 ALA A O 1
ATOM 3973 N N . HIS A 1 520 ? 35.282 -11.984 -32.725 1.00 95.06 520 HIS A N 1
ATOM 3974 C CA . HIS A 1 520 ? 34.864 -12.410 -34.068 1.00 95.06 520 HIS A CA 1
ATOM 3975 C C . HIS A 1 520 ? 33.959 -11.393 -34.800 1.00 95.06 520 HIS A C 1
ATOM 3977 O O . HIS A 1 520 ? 33.061 -11.761 -35.556 1.00 95.06 520 HIS A O 1
ATOM 3983 N N . ALA A 1 521 ? 34.195 -10.096 -34.594 1.00 93.44 521 ALA A N 1
ATOM 3984 C CA . ALA A 1 521 ? 33.403 -8.996 -35.145 1.00 93.44 521 ALA A CA 1
ATOM 3985 C C . ALA A 1 521 ? 33.949 -8.507 -36.505 1.00 93.44 521 ALA A C 1
ATOM 3987 O O . ALA A 1 521 ? 34.427 -7.378 -36.626 1.00 93.44 521 ALA A O 1
ATOM 3988 N N . ALA A 1 522 ? 33.909 -9.365 -37.533 1.00 92.69 522 ALA A N 1
ATOM 3989 C CA . ALA A 1 522 ? 34.565 -9.113 -38.824 1.00 92.69 522 ALA A CA 1
ATOM 3990 C C . ALA A 1 522 ? 34.086 -7.833 -39.538 1.00 92.69 522 ALA A C 1
ATOM 3992 O O . ALA A 1 522 ? 34.911 -7.077 -40.046 1.00 92.69 522 ALA A O 1
ATOM 3993 N N . GLU A 1 523 ? 32.779 -7.555 -39.541 1.00 92.56 523 GLU A N 1
ATOM 3994 C CA . GLU A 1 523 ? 32.224 -6.355 -40.188 1.00 92.56 523 GLU A CA 1
ATOM 3995 C C . GLU A 1 523 ? 32.676 -5.060 -39.503 1.00 92.56 523 GLU A C 1
ATOM 3997 O O . GLU A 1 523 ? 33.098 -4.111 -40.162 1.00 92.56 523 GLU A O 1
ATOM 4002 N N . ALA A 1 524 ? 32.627 -5.032 -38.170 1.00 93.19 524 ALA A N 1
ATOM 4003 C CA . ALA A 1 524 ? 33.067 -3.894 -37.373 1.00 93.19 524 ALA A CA 1
ATOM 4004 C C . ALA A 1 524 ? 34.585 -3.663 -37.510 1.00 93.19 524 ALA A C 1
ATOM 4006 O O . ALA A 1 524 ? 35.022 -2.521 -37.644 1.00 93.19 524 ALA A O 1
ATOM 4007 N N . LEU A 1 525 ? 35.383 -4.739 -37.555 1.00 94.69 525 LEU A N 1
ATOM 4008 C CA . LEU A 1 525 ? 36.824 -4.669 -37.811 1.00 94.69 525 LEU A CA 1
ATOM 4009 C C . LEU A 1 525 ? 37.132 -4.127 -39.211 1.00 94.69 525 LEU A C 1
ATOM 4011 O O . LEU A 1 525 ? 37.959 -3.228 -39.344 1.00 94.69 525 LEU A O 1
ATOM 4015 N N . GLY A 1 526 ? 36.459 -4.648 -40.240 1.00 93.88 526 GLY A N 1
ATOM 4016 C CA . GLY A 1 526 ? 36.622 -4.180 -41.616 1.00 93.88 526 GLY A CA 1
ATOM 4017 C C . GLY A 1 526 ? 36.289 -2.695 -41.750 1.00 93.88 526 GLY A C 1
ATOM 4018 O O . GLY A 1 526 ? 37.062 -1.943 -42.339 1.00 93.88 526 GLY A O 1
ATOM 4019 N N . CYS A 1 527 ? 35.199 -2.254 -41.115 1.00 93.12 527 CYS A N 1
ATOM 4020 C CA . CYS A 1 527 ? 34.815 -0.846 -41.059 1.00 93.12 527 CYS A CA 1
ATOM 4021 C C . CYS A 1 527 ? 35.893 0.034 -40.403 1.00 93.12 527 CYS A C 1
ATOM 4023 O O . CYS A 1 527 ? 36.234 1.093 -40.934 1.00 93.12 527 CYS A O 1
ATOM 4025 N N . LEU A 1 528 ? 36.441 -0.395 -39.261 1.00 94.38 528 LEU A N 1
ATOM 4026 C CA . LEU A 1 528 ? 37.487 0.346 -38.552 1.00 94.38 528 LEU A CA 1
ATOM 4027 C C . LEU A 1 528 ? 38.763 0.476 -39.402 1.00 94.38 528 LEU A C 1
ATOM 4029 O O . LEU A 1 528 ? 39.341 1.559 -39.493 1.00 94.38 528 LEU A O 1
ATOM 4033 N N . MET A 1 529 ? 39.182 -0.612 -40.055 1.00 93.56 529 MET A N 1
ATOM 4034 C CA . MET A 1 529 ? 40.367 -0.626 -40.918 1.00 93.56 529 MET A CA 1
ATOM 4035 C C . MET A 1 529 ? 40.192 0.266 -42.151 1.00 93.56 529 MET A C 1
ATOM 4037 O O . MET A 1 529 ? 41.061 1.089 -42.430 1.00 93.56 529 MET A O 1
ATOM 4041 N N . GLN A 1 530 ? 39.052 0.167 -42.839 1.00 91.56 530 GLN A N 1
ATOM 4042 C CA . GLN A 1 530 ? 38.761 0.974 -44.027 1.00 91.56 530 GLN A CA 1
ATOM 4043 C C . GLN A 1 530 ? 38.801 2.477 -43.719 1.00 91.56 530 GLN A C 1
ATOM 4045 O O . GLN A 1 530 ? 39.335 3.264 -44.499 1.00 91.56 530 GLN A O 1
ATOM 4050 N N . ARG A 1 531 ? 38.272 2.889 -42.561 1.00 86.75 531 ARG A N 1
ATOM 4051 C CA . ARG A 1 531 ? 38.311 4.292 -42.126 1.00 86.75 531 ARG A CA 1
ATOM 4052 C C . ARG A 1 531 ? 39.729 4.769 -41.808 1.00 86.75 531 ARG A C 1
ATOM 4054 O O . ARG A 1 531 ? 40.073 5.894 -42.157 1.00 86.75 531 ARG A O 1
ATOM 4061 N N . ARG A 1 532 ? 40.578 3.915 -41.222 1.00 86.81 532 ARG A N 1
ATOM 4062 C CA . ARG A 1 532 ? 42.001 4.230 -40.995 1.00 86.81 532 ARG A CA 1
ATOM 4063 C C . ARG A 1 532 ? 42.761 4.410 -42.309 1.00 86.81 532 ARG A C 1
ATOM 4065 O O . ARG A 1 532 ? 43.587 5.311 -42.405 1.00 86.81 532 ARG A O 1
ATOM 4072 N N . GLU A 1 533 ? 42.474 3.584 -43.313 1.00 84.69 533 GLU A N 1
ATOM 4073 C CA . GLU A 1 533 ? 43.063 3.712 -44.652 1.00 84.69 533 GLU A CA 1
ATOM 4074 C C . GLU A 1 533 ? 42.609 4.995 -45.357 1.00 84.69 533 GLU A C 1
ATOM 4076 O O . GLU A 1 533 ? 43.436 5.687 -45.945 1.00 84.69 533 GLU A O 1
ATOM 4081 N N . ALA A 1 534 ? 41.326 5.353 -45.248 1.00 79.94 534 ALA A N 1
ATOM 4082 C CA . ALA A 1 534 ? 40.784 6.587 -45.817 1.00 79.94 534 ALA A CA 1
ATOM 4083 C C . ALA A 1 534 ? 41.341 7.863 -45.153 1.00 79.94 534 ALA A C 1
ATOM 4085 O O . ALA A 1 534 ? 41.440 8.898 -45.809 1.00 79.94 534 ALA A O 1
ATOM 4086 N N . ALA A 1 535 ? 41.716 7.793 -43.872 1.00 72.31 535 ALA A N 1
ATOM 4087 C CA . ALA A 1 535 ? 42.333 8.896 -43.133 1.00 72.31 535 ALA A CA 1
ATOM 4088 C C . ALA A 1 535 ? 43.857 9.018 -43.353 1.00 72.31 535 ALA A C 1
ATOM 4090 O O . ALA A 1 535 ? 44.459 10.015 -42.948 1.00 72.31 535 ALA A O 1
ATOM 4091 N N . ALA A 1 536 ? 44.506 8.024 -43.974 1.00 67.94 536 ALA A N 1
ATOM 4092 C CA . ALA A 1 536 ? 45.938 8.076 -44.249 1.00 67.94 536 ALA A CA 1
ATOM 4093 C C . ALA A 1 536 ? 46.246 9.135 -45.330 1.00 67.94 536 ALA A C 1
ATOM 4095 O O . ALA A 1 536 ? 45.538 9.209 -46.337 1.00 67.94 536 ALA A O 1
ATOM 4096 N N . PRO A 1 537 ? 47.307 9.953 -45.174 1.00 59.91 537 PRO A N 1
ATOM 4097 C CA . PRO A 1 537 ? 47.676 10.932 -46.191 1.00 59.91 537 PRO A CA 1
ATOM 4098 C C . PRO A 1 537 ? 47.965 10.227 -47.521 1.00 59.91 537 PRO A C 1
ATOM 4100 O O . PRO A 1 537 ? 48.628 9.186 -47.541 1.00 59.91 537 PRO A O 1
ATOM 4103 N N . ALA A 1 538 ? 47.475 10.804 -48.626 1.00 57.06 538 ALA A N 1
ATOM 4104 C CA . ALA A 1 538 ? 47.676 10.264 -49.969 1.00 57.06 538 ALA A CA 1
ATOM 4105 C C . ALA A 1 538 ? 49.154 9.910 -50.183 1.00 57.06 538 ALA A C 1
ATOM 4107 O O . ALA A 1 538 ? 50.049 10.716 -49.892 1.00 57.06 538 ALA A O 1
ATOM 4108 N N . LYS A 1 539 ? 49.413 8.690 -50.667 1.00 55.50 539 LYS A N 1
ATOM 4109 C CA . LYS A 1 539 ? 50.780 8.225 -50.909 1.00 55.50 539 LYS A CA 1
ATOM 4110 C C . LYS A 1 539 ? 51.466 9.221 -51.855 1.00 55.50 539 LYS A C 1
ATOM 4112 O O . LYS A 1 539 ? 50.854 9.646 -52.834 1.00 55.50 539 LYS A O 1
ATOM 4117 N N . PRO A 1 540 ? 52.742 9.582 -51.630 1.00 52.81 540 PRO A N 1
ATOM 4118 C CA . PRO A 1 540 ? 53.460 10.516 -52.502 1.00 52.81 540 PRO A CA 1
ATOM 4119 C C . PRO A 1 540 ? 53.553 10.057 -53.973 1.00 52.81 540 PRO A C 1
ATOM 4121 O O . PRO A 1 540 ? 53.893 10.866 -54.832 1.00 52.81 540 PRO A O 1
ATOM 4124 N N . SER A 1 541 ? 53.212 8.799 -54.279 1.00 56.22 541 SER A N 1
ATOM 4125 C CA . SER A 1 541 ? 53.067 8.262 -55.637 1.00 56.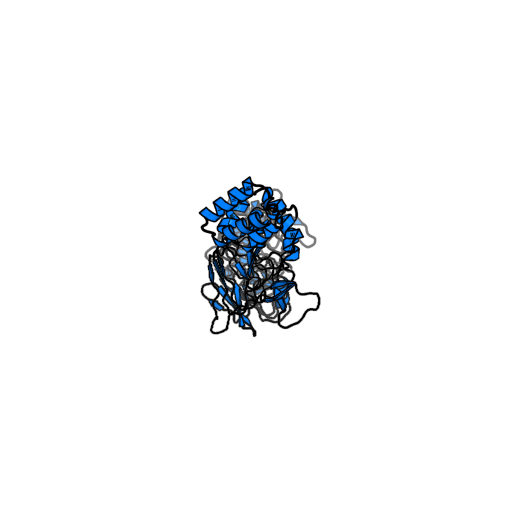22 541 SER A CA 1
ATOM 4126 C C . SER A 1 541 ? 51.889 8.843 -56.426 1.00 56.22 541 SER A C 1
ATOM 4128 O O . SER A 1 541 ? 51.957 8.874 -57.649 1.00 56.22 541 SER A O 1
ATOM 4130 N N . ASP A 1 542 ? 50.851 9.357 -55.762 1.00 54.03 542 ASP A N 1
ATOM 4131 C CA . ASP A 1 542 ? 49.634 9.835 -56.441 1.00 54.03 542 ASP A CA 1
ATOM 4132 C C . ASP A 1 542 ? 49.745 11.312 -56.870 1.00 54.03 542 ASP A C 1
ATOM 4134 O O . ASP A 1 542 ? 48.881 11.841 -57.564 1.00 54.03 542 ASP A O 1
ATOM 4138 N N . ARG A 1 543 ? 50.845 11.987 -56.498 1.00 49.03 543 ARG A N 1
ATOM 4139 C CA . ARG A 1 543 ? 51.195 13.348 -56.950 1.00 49.03 543 ARG A CA 1
ATOM 4140 C C . ARG A 1 543 ? 51.940 13.391 -58.288 1.00 49.03 543 ARG A C 1
ATOM 4142 O O . ARG A 1 543 ? 52.145 14.480 -58.816 1.00 49.03 543 ARG A O 1
ATOM 4149 N N . PHE A 1 544 ? 52.330 12.239 -58.832 1.00 53.31 544 PHE A N 1
ATOM 4150 C CA . PHE A 1 544 ? 53.026 12.123 -60.116 1.00 53.31 544 PHE A CA 1
ATOM 4151 C C . PHE A 1 544 ? 52.313 11.123 -61.034 1.00 53.31 544 PHE A C 1
ATOM 4153 O O . PHE A 1 544 ? 52.916 10.174 -61.524 1.00 53.31 544 PHE A O 1
ATOM 4160 N N . ALA A 1 545 ? 51.020 11.337 -61.268 1.00 48.97 545 ALA A N 1
ATOM 4161 C CA . ALA A 1 545 ? 50.356 10.813 -62.455 1.00 48.97 545 ALA A CA 1
ATOM 4162 C C . ALA A 1 545 ? 50.324 11.944 -63.496 1.00 48.97 545 ALA A C 1
ATOM 4164 O O . ALA A 1 545 ? 49.556 12.894 -63.347 1.00 48.97 545 ALA A O 1
ATOM 4165 N N . PHE A 1 546 ? 51.230 11.877 -64.476 1.00 48.56 546 PHE A N 1
ATOM 4166 C CA . PHE A 1 546 ? 51.169 12.664 -65.713 1.00 48.56 546 PHE A CA 1
ATOM 4167 C C . PHE A 1 546 ? 50.392 11.898 -66.777 1.00 48.56 546 PHE A C 1
ATOM 4169 O O . PHE A 1 546 ? 50.572 10.658 -66.837 1.00 48.56 546 PHE A O 1
#

Secondary structure (DSSP, 8-state):
--HHHHHHHHHHEEE-SSS-HHHHHHHHHSPPEE-HHHHHHHBSTTSSEEEEEETTEEEEEEE-HHHHHHHHT--SSSEEEE--SEETTEEEEEE-TTTT-HHHHTTPEEEEEEPPTT--EE-TTTTTT-EESEEEE-TT--EE-----BGGG-SS--S-BEEEE-TT-SSEEEETTEEEETTS-EEEE--B---S-EEPPTT--EE-TTSS-B-SS--SEEE--TT--EE-S-S-TT-EEE--S-SHHHHHHHHHT--EE-TT-EEETTEEEEEETTEEEEEE--TT-SEEE--SEETTEEEEEE-TT-S-TT-SEEE--TT--EE-TT---TT-SEEE--TT--EE-TT-STT--TT-EEEE-TT--EE-TTTTTTSEEEETTTTEEEE--TT--STT--EEEEE-GGG-EEEPPTT--STTEEEES--HHHHHHHHHSS---TTHHHHHHHHHHSSS---HHHHHHHHHHHGGGHHHHHHHHHHHT-HHHHHHHHHTTTT-SHHHHHHHHHHHHHTT-HHHHHHHHHHHHHHSPPPGGGG---

Radius of gyration: 36.47 Å; Cα contacts (8 Å, |Δi|>4): 1221; chains: 1; bounding box: 84×40×124 Å

Mean predicted aligned error: 8.3 Å

pLDDT: mean 91.78, std 8.05, range [48.56, 98.69]